Protein AF-0000000086883247 (afdb_homodimer)

Solvent-accessible surface area (backbone atoms only — not comparable to full-atom values): 35804 Å² total; per-residue (Å²): 85,58,32,58,41,42,42,28,57,51,50,53,49,49,52,30,47,50,34,40,22,40,78,84,48,71,88,31,38,41,38,33,37,32,51,69,98,20,34,29,39,36,40,31,52,82,55,39,37,40,40,33,69,68,38,70,59,42,61,84,56,86,51,23,37,50,42,50,47,42,45,55,50,8,72,49,53,92,56,66,76,76,42,83,48,69,32,43,37,35,42,53,95,54,34,35,33,41,42,50,95,60,32,41,36,39,33,46,38,56,66,45,83,68,88,74,82,82,77,86,78,59,49,75,34,31,57,41,53,40,61,49,49,39,52,26,48,42,58,29,49,69,63,57,48,89,89,37,60,34,36,39,31,42,56,96,53,24,33,34,31,32,25,76,59,98,56,36,36,28,38,20,46,56,51,51,33,80,51,82,49,38,34,28,32,49,34,63,56,51,52,14,49,36,60,31,49,65,76,57,74,93,44,60,31,38,35,26,44,44,96,83,22,38,32,43,36,40,94,58,38,40,33,44,27,54,57,44,80,45,89,72,70,84,68,79,80,62,86,69,79,58,81,44,76,46,77,44,69,44,62,63,55,47,52,46,32,55,17,48,49,56,34,34,89,68,46,67,34,36,40,38,40,16,56,87,65,10,31,38,37,39,78,55,98,64,27,37,40,39,28,62,40,102,48,68,36,73,37,35,38,32,30,65,40,48,32,64,43,51,44,58,49,51,70,75,43,61,58,65,32,39,39,36,34,33,75,58,32,35,34,45,36,42,92,55,37,37,39,37,34,50,36,75,44,63,44,90,105,86,60,31,61,42,42,44,28,57,53,50,52,50,50,53,30,48,50,34,41,21,40,80,86,48,71,89,32,38,39,37,34,37,32,52,68,96,19,35,30,38,37,39,31,50,83,55,39,36,40,40,32,69,67,38,71,62,40,64,84,56,86,47,24,36,53,42,51,48,42,45,55,50,9,71,51,52,91,54,69,75,77,42,85,48,70,32,42,37,36,41,53,95,53,32,36,33,42,42,50,96,58,32,41,38,39,32,46,37,55,66,50,82,69,87,73,82,80,76,87,77,60,49,76,34,31,59,42,53,40,61,49,49,39,53,27,49,42,60,28,50,69,63,58,47,90,90,38,60,35,38,40,31,41,55,95,52,25,32,35,30,32,26,76,61,98,53,37,35,28,36,19,46,56,51,51,32,78,51,83,50,38,34,29,33,48,34,65,57,51,52,14,49,35,60,30,48,66,76,57,71,94,43,59,30,38,35,27,44,44,96,84,21,38,30,42,37,39,94,57,38,41,34,42,27,53,57,43,80,46,88,74,68,84,69,77,80,61,84,69,77,57,80,44,77,48,78,45,68,45,62,62,56,47,52,47,33,55,18,47,50,55,36,36,90,68,48,67,34,36,40,37,41,16,56,86,66,10,32,41,38,37,77,56,97,62,27,35,40,38,30,62,40,101,48,68,36,74,38,35,40,32,28,66,39,46,33,66,43,52,44,58,50,52,71,76,42,61,57,66,30,40,38,38,35,32,75,58,31,35,33,44,37,42,95,56,36,38,39,36,33,50,36,76,43,65,45,90,102

pLDDT: mean 89.79, std 8.92, range [53.41, 97.69]

Secondary structure (DSSP, 8-state):
-EEEEEHHHHHHHHHHHHHHH-SS-GGG-EEEEEESSSEEEEEE-SSEEEEEEEESSB---SSEEEEEHHHHHHHHTT--SS--PEEEEEE-SSEEEEEETTEEEEEE--------------EEEEEEEHHHHHHHHHHHHTT--TT-EEEEEEETTEEEEEEE-SSEEEEEEEEEBSS--EEEEEHHHHHHHHHHHTT--S-EEEEEEETTEEEEEETTEEEEE--EE-SS----------SEEEEEE-HHHHHHHHHHHHH-SS-EEEEEE-SS-EEEEEEETTEEEEEEES---SSEEEEEEEHHHHHHHHHTS-SEEEEEE-SSEEEEEETTEEEEEEEEEEE--/-EEEEEHHHHHHHHHHHHHHH-SS-GGG-EEEEEESSSEEEEEE-SSEEEEEEEESSB----SEEEEEHHHHHHHHTT--SS--PEEEEEE-SSEEEEEETTEEEEEE--------------EEEEEEEHHHHHHHHHHHHTT--TT-EEEEEEETTEEEEEEE-SSEEEEEEEEEBSS--EEEEEHHHHHHHHHHHTT--S-EEEEEEETTEEEEEETTEEEEE--EE-SS----------SEEEEEE-HHHHHHHHHHHHH-SS-EEEEEE-SS-EEEEEEETTEEEEEEES---SSEEEEEEEHHHHHHHHHTS-SEEEEEE-SSEEEEEETTEEEEEEEEEEE--

Foldseek 3Di:
DKFKDFLLLLVLVLQLLPLQLDDPDQVQQKWKWADDCAIWIWGHNVFKIKIFRRGNGDDHDDFIFIDGSVVSCVVSPPPDNDDRDMWMWDDDPFWIWIDDDPDIDIDGGDGDPDPDDPPQDFAFWDKDFPQQVLLQLCLALVQDDFVFKKKWWDDPQWIKIWDDDPFKIKIFTGDGTDDTFMKIAGSSNSSSCSSSCVPPPDWMWTWGDDPQWIWIDTVRMIMTGHIGGDPDPPPPVDPDDFPDKDKDFCVQVLVVLVVCVVVDPFQKWKWKEEQPWTWIWDDDPNDIDIGTDPHHDQWIFIGIDGSVSVNSNVVSADRMWMWTHDQFWIWTDGPRIIMIGGTPGIDHD/DKFKDFLLLLVLVLQLLDLQLDDPDQVQQKWKWADDCAIWIWGHNVFKIKIFRRGNGDDHDAAIFIDGSVVSCVVSPPPDNDDRDMWMWDDDPFWIWIDDDPDIDIDGGDRDPPPPDPPPDFAFWDKDFPQQVLLQLCLALVQDDFPFKKKWWDDPQWIKIWDDDPFKIKIFTGGGTDDTFMKIAGSSNSSSCSSSCVPPPDWMWTWGDDPQWIWIDTVRMIMTGHIGGDPDPPPPVDPDDFPDKDKFFCVQVLVVLVVCVVVDPFQKWKWKEEQPWTWIKDDDPNDIDIGTDPHHDQWIFIGIDGSVSVNSNVVSADRMWMWTHDQFWIWTDGPRIIMIGGTPGIGHD

Radius of gyration: 31.04 Å; Cα contacts (8 Å, |Δi|>4): 1653; chains: 2; bounding box: 79×80×54 Å

Organism: NCBI:txid2108365

Structure (mmCIF, N/CA/C/O backbone):
data_AF-0000000086883247-model_v1
#
loop_
_entity.id
_entity.type
_entity.pdbx_description
1 polymer 'DNA polymerase III subunit beta'
#
loop_
_atom_site.group_PDB
_atom_site.id
_atom_site.type_symbol
_atom_site.label_atom_id
_atom_site.label_alt_id
_atom_site.label_comp_id
_atom_site.label_asym_id
_atom_site.label_entity_id
_atom_site.label_seq_id
_atom_site.pdbx_PDB_ins_code
_atom_site.Cartn_x
_atom_site.Cartn_y
_atom_site.Cartn_z
_atom_site.occupancy
_atom_site.B_iso_or_equiv
_atom_site.auth_seq_id
_atom_site.auth_comp_id
_atom_site.auth_asym_id
_atom_site.auth_atom_id
_atom_site.pdbx_PDB_model_num
ATOM 1 N N . MET A 1 1 ? -39.094 0.86 9.125 1 77.88 1 MET A N 1
ATOM 2 C CA . MET A 1 1 ? -38.906 2.211 8.602 1 77.88 1 MET A CA 1
ATOM 3 C C . MET A 1 1 ? -37.906 2.225 7.453 1 77.88 1 MET A C 1
ATOM 5 O O . MET A 1 1 ? -36.969 1.422 7.438 1 77.88 1 MET A O 1
ATOM 9 N N . GLU A 1 2 ? -38.312 3.09 6.406 1 81.31 2 GLU A N 1
ATOM 10 C CA . GLU A 1 2 ? -37.5 3.068 5.199 1 81.31 2 GLU A CA 1
ATOM 11 C C . GLU A 1 2 ? -37.031 4.473 4.805 1 81.31 2 GLU A C 1
ATOM 13 O O . GLU A 1 2 ? -37.656 5.461 5.207 1 81.31 2 GLU A O 1
ATOM 18 N N . GLY A 1 3 ? -35.969 4.625 4.309 1 85.69 3 GLY A N 1
ATOM 19 C CA . GLY A 1 3 ? -35.438 5.855 3.73 1 85.69 3 GLY A CA 1
ATOM 20 C C . GLY A 1 3 ? -34.5 5.613 2.564 1 85.69 3 GLY A C 1
ATOM 21 O O . GLY A 1 3 ? -34.25 4.465 2.205 1 85.69 3 GLY A O 1
ATOM 22 N N . TRP A 1 4 ? -34.25 6.797 1.908 1 86.19 4 TRP A N 1
ATOM 23 C CA . TRP A 1 4 ? -33.406 6.699 0.705 1 86.19 4 TRP A CA 1
ATOM 24 C C . TRP A 1 4 ? -32.281 7.695 0.749 1 86.19 4 TRP A C 1
ATOM 26 O O . TRP A 1 4 ? -32.406 8.789 1.303 1 86.19 4 TRP A O 1
ATOM 36 N N . ILE A 1 5 ? -31.234 7.223 0.247 1 89.12 5 ILE A N 1
ATOM 37 C CA . ILE A 1 5 ? -30.062 8.094 0.101 1 89.12 5 ILE A CA 1
ATOM 38 C C . ILE A 1 5 ? -29.391 7.824 -1.237 1 89.12 5 ILE A C 1
ATOM 40 O O . ILE A 1 5 ? -29.453 6.711 -1.764 1 89.12 5 ILE A O 1
ATOM 44 N N . THR A 1 6 ? -28.781 8.852 -1.723 1 90.5 6 THR A N 1
ATOM 45 C CA . THR A 1 6 ? -28.047 8.633 -2.965 1 90.5 6 THR A CA 1
ATOM 46 C C . THR A 1 6 ? -26.75 7.863 -2.699 1 90.5 6 THR A C 1
ATOM 48 O O . THR A 1 6 ? -26.125 8.031 -1.649 1 90.5 6 THR A O 1
ATOM 51 N N . LEU A 1 7 ? -26.375 7.09 -3.672 1 92 7 LEU A N 1
ATOM 52 C CA . LEU A 1 7 ? -25.141 6.324 -3.594 1 92 7 LEU A CA 1
ATOM 53 C C . LEU A 1 7 ? -23.938 7.246 -3.418 1 92 7 LEU A C 1
ATOM 55 O O . LEU A 1 7 ? -23.047 6.965 -2.615 1 92 7 LEU A O 1
ATOM 59 N N . SER A 1 8 ? -23.953 8.344 -4.078 1 92.5 8 SER A N 1
ATOM 60 C CA . SER A 1 8 ? -22.844 9.297 -4.012 1 92.5 8 SER A CA 1
ATOM 61 C C . SER A 1 8 ? -2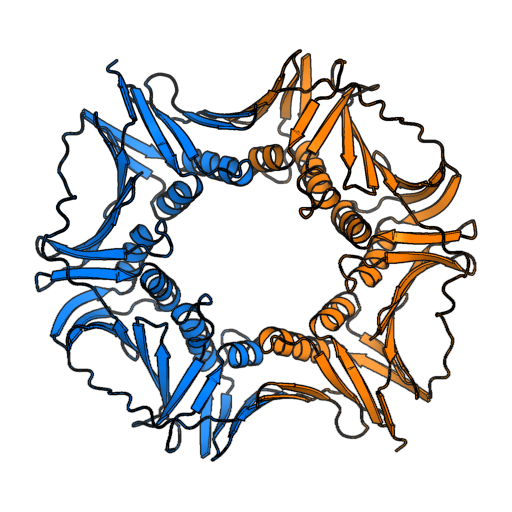2.703 9.883 -2.609 1 92.5 8 SER A C 1
ATOM 63 O O . SER A 1 8 ? -21.594 10.023 -2.1 1 92.5 8 SER A O 1
ATOM 65 N N . ARG A 1 9 ? -23.812 10.188 -2.018 1 90.69 9 ARG A N 1
ATOM 66 C CA . ARG A 1 9 ? -23.781 10.758 -0.676 1 90.69 9 ARG A CA 1
ATOM 67 C C . ARG A 1 9 ? -23.281 9.742 0.344 1 90.69 9 ARG A C 1
ATOM 69 O O . ARG A 1 9 ? -22.453 10.07 1.201 1 90.69 9 ARG A O 1
ATOM 76 N N . LEU A 1 10 ? -23.766 8.555 0.196 1 92.75 10 LEU A N 1
ATOM 77 C CA . LEU A 1 10 ? -23.328 7.516 1.112 1 92.75 10 LEU A CA 1
ATOM 78 C C . LEU A 1 10 ? -21.828 7.246 0.945 1 92.75 10 LEU A C 1
ATOM 80 O O . LEU A 1 10 ? -21.109 7.07 1.933 1 92.75 10 LEU A O 1
ATOM 84 N N . LYS A 1 11 ? -21.391 7.211 -0.209 1 93.5 11 LYS A N 1
ATOM 85 C CA . LYS A 1 11 ? -19.969 6.98 -0.502 1 93.5 11 LYS A CA 1
ATOM 86 C C . LYS A 1 11 ? -19.109 8.094 0.075 1 93.5 11 LYS A C 1
ATOM 88 O O . LYS A 1 11 ? -18.094 7.82 0.717 1 93.5 11 LYS A O 1
ATOM 93 N N . LYS A 1 12 ? -19.516 9.297 -0.137 1 92.62 12 LYS A N 1
ATOM 94 C CA . LYS A 1 12 ? -18.766 10.461 0.358 1 92.62 12 LYS A CA 1
ATOM 95 C C . LYS A 1 12 ? -18.672 10.438 1.881 1 92.62 12 LYS A C 1
ATOM 97 O O . LYS A 1 12 ? -17.594 10.648 2.441 1 92.62 12 LYS A O 1
ATOM 102 N N . MET A 1 13 ? -19.734 10.141 2.479 1 93.62 13 MET A N 1
ATOM 103 C CA . MET A 1 13 ? -19.766 10.156 3.938 1 93.62 13 MET A CA 1
ATOM 104 C C . MET A 1 13 ? -18.969 8.984 4.512 1 93.62 13 MET A C 1
ATOM 106 O O . MET A 1 13 ? -18.281 9.133 5.512 1 93.62 13 MET A O 1
ATOM 110 N N . THR A 1 14 ? -19.125 7.859 3.871 1 95.06 14 THR A N 1
ATOM 111 C CA . THR A 1 14 ? -18.375 6.699 4.332 1 95.06 14 THR A CA 1
ATOM 112 C C . THR A 1 14 ? -16.875 6.953 4.23 1 95.06 14 THR A C 1
ATOM 114 O O . THR A 1 14 ? -16.125 6.617 5.145 1 95.06 14 THR A O 1
ATOM 117 N N . LYS A 1 15 ? -16.5 7.523 3.145 1 95.44 15 LYS A N 1
ATOM 118 C CA . LYS A 1 15 ? -15.086 7.855 2.961 1 95.44 15 LYS A CA 1
ATOM 119 C C . LYS A 1 15 ? -14.617 8.852 4.016 1 95.44 15 LYS A C 1
ATOM 121 O O . LYS A 1 15 ? -13.531 8.703 4.574 1 95.44 15 LYS A O 1
ATOM 126 N N . PHE A 1 16 ? -15.414 9.883 4.25 1 96.75 16 PHE A N 1
ATOM 127 C CA . PHE A 1 16 ? -15.125 10.867 5.289 1 96.75 16 PHE A CA 1
ATOM 128 C C . PHE A 1 16 ? -14.938 10.195 6.641 1 96.75 16 PHE A C 1
ATOM 130 O O . PHE A 1 16 ? -13.938 10.414 7.32 1 96.75 16 PHE A O 1
ATOM 137 N N . LEU A 1 17 ? -15.805 9.352 6.965 1 97.56 17 LEU A N 1
ATOM 138 C CA . LEU A 1 17 ? -15.812 8.727 8.281 1 97.56 17 LEU A CA 1
ATOM 139 C C . LEU A 1 17 ? -14.688 7.707 8.406 1 97.56 17 LEU A C 1
ATOM 141 O O . LEU A 1 17 ? -14.125 7.52 9.492 1 97.56 17 LEU A O 1
ATOM 145 N N . ASP A 1 18 ? -14.367 7.086 7.312 1 96.69 18 ASP A N 1
ATOM 146 C CA . ASP A 1 18 ? -13.242 6.156 7.293 1 96.69 18 ASP A CA 1
ATOM 147 C C . ASP A 1 18 ? -11.938 6.863 7.672 1 96.69 18 ASP A C 1
ATOM 149 O O . ASP A 1 18 ? -11.156 6.348 8.477 1 96.69 18 ASP A O 1
ATOM 153 N N . TYR A 1 19 ? -11.758 7.953 7.125 1 97 19 TYR A N 1
ATOM 154 C CA . TYR A 1 19 ? -10.57 8.742 7.422 1 97 19 TYR A CA 1
ATOM 155 C C . TYR A 1 19 ? -10.648 9.336 8.82 1 97 19 TYR A C 1
ATOM 157 O O . TYR A 1 19 ? -9.656 9.352 9.555 1 97 19 TYR A O 1
ATOM 165 N N . PHE A 1 20 ? -11.812 9.82 9.234 1 97.38 20 PHE A N 1
ATOM 166 C CA . PHE A 1 20 ? -12.016 10.516 10.5 1 97.38 20 PHE A CA 1
ATOM 167 C C . PHE A 1 20 ? -11.789 9.578 11.68 1 97.38 20 PHE A C 1
ATOM 169 O O . PHE A 1 20 ? -11.117 9.945 12.641 1 97.38 20 PHE A O 1
ATOM 176 N N . CYS A 1 21 ? -12.312 8.398 11.547 1 96.56 21 CYS A N 1
ATOM 177 C CA . CYS A 1 21 ? -12.211 7.461 12.656 1 96.56 21 CYS A CA 1
ATOM 178 C C . CYS A 1 21 ? -10.836 6.797 12.68 1 96.56 21 CYS A C 1
ATOM 180 O O . CYS A 1 21 ? -10.391 6.324 13.727 1 96.56 21 CYS A O 1
ATOM 182 N N . GLY A 1 22 ? -10.188 6.781 11.594 1 92.56 22 GLY A N 1
ATOM 183 C CA . GLY A 1 22 ? -8.875 6.16 11.531 1 92.56 22 GLY A CA 1
ATOM 184 C C . GLY A 1 22 ? -8.922 4.648 11.648 1 92.56 22 GLY A C 1
ATOM 185 O O . GLY A 1 22 ? -10 4.066 11.82 1 92.56 22 GLY A O 1
ATOM 186 N N . ASN A 1 23 ? -7.758 4.023 11.609 1 88.81 23 ASN A N 1
ATOM 187 C CA . ASN A 1 23 ? -7.664 2.568 11.656 1 88.81 23 ASN A CA 1
ATOM 188 C C . ASN A 1 23 ? -6.934 2.096 12.906 1 88.81 23 ASN A C 1
ATOM 190 O O . ASN A 1 23 ? -6.82 0.892 13.148 1 88.81 23 ASN A O 1
ATOM 194 N N . ILE A 1 24 ? -6.5 2.953 13.68 1 81.31 24 ILE A N 1
ATOM 195 C CA . ILE A 1 24 ? -5.637 2.613 14.805 1 81.31 24 ILE A CA 1
ATOM 196 C C . ILE A 1 24 ? -6.461 1.965 15.906 1 81.31 24 ILE A C 1
ATOM 198 O O . ILE A 1 24 ? -6.059 0.953 16.484 1 81.31 24 ILE A O 1
ATOM 202 N N . GLU A 1 25 ? -7.648 2.59 16.219 1 85.31 25 GLU A N 1
ATOM 203 C CA . GLU A 1 25 ? -8.516 2.066 17.266 1 85.31 25 GLU A CA 1
ATOM 204 C C . GLU A 1 25 ? -9.789 1.454 16.672 1 85.31 25 GLU A C 1
ATOM 206 O O . GLU A 1 25 ? -10.766 2.162 16.422 1 85.31 25 GLU A O 1
ATOM 211 N N . PRO A 1 26 ? -9.812 0.184 16.75 1 85.12 26 PRO A N 1
ATOM 212 C CA . PRO A 1 26 ? -10.938 -0.493 16.078 1 85.12 26 PRO A CA 1
ATOM 213 C C . PRO A 1 26 ? -12.273 -0.203 16.75 1 85.12 26 PRO A C 1
ATOM 215 O O . PRO A 1 26 ? -13.32 -0.234 16.094 1 85.12 26 PRO A O 1
ATOM 218 N N . MET A 1 27 ? -12.242 0.127 17.969 1 88.31 27 MET A N 1
ATOM 219 C CA . MET A 1 27 ? -13.484 0.316 18.703 1 88.31 27 MET A CA 1
ATOM 220 C C . MET A 1 27 ? -14.219 1.562 18.234 1 88.31 27 MET A C 1
ATOM 222 O O . MET A 1 27 ? -15.43 1.689 18.422 1 88.31 27 MET A O 1
ATOM 226 N N . HIS A 1 28 ? -13.555 2.445 17.578 1 91.12 28 HIS A N 1
ATOM 227 C CA . HIS A 1 28 ? -14.164 3.697 17.141 1 91.12 28 HIS A CA 1
ATOM 228 C C . HIS A 1 28 ? -14.578 3.625 15.672 1 91.12 28 HIS A C 1
ATOM 230 O O . HIS A 1 28 ? -15.078 4.605 15.117 1 91.12 28 HIS A O 1
ATOM 236 N N . ARG A 1 29 ? -14.438 2.529 15.125 1 94 29 ARG A N 1
ATOM 237 C CA . ARG A 1 29 ? -14.695 2.428 13.695 1 94 29 ARG A CA 1
ATOM 238 C C . ARG A 1 29 ? -16.141 2.021 13.43 1 94 29 ARG A C 1
ATOM 240 O O . ARG A 1 29 ? -16.406 1.086 12.672 1 94 29 ARG A O 1
ATOM 247 N N . ASN A 1 30 ? -17.047 2.785 14.094 1 91.81 30 ASN A N 1
ATOM 248 C CA . ASN A 1 30 ? -18.484 2.611 13.922 1 91.81 30 ASN A CA 1
ATOM 249 C C . ASN A 1 30 ? -19.172 3.924 13.547 1 91.81 30 ASN A C 1
ATOM 251 O O . ASN A 1 30 ? -18.703 5 13.922 1 91.81 30 ASN A O 1
ATOM 255 N N . ILE A 1 31 ? -20.203 3.736 12.828 1 92.81 31 ILE A N 1
ATOM 256 C CA . ILE A 1 31 ? -21.109 4.836 12.508 1 92.81 31 ILE A CA 1
ATOM 257 C C . ILE A 1 31 ? -22.406 4.688 13.312 1 92.81 31 ILE A C 1
ATOM 259 O O . ILE A 1 31 ? -23 3.605 13.344 1 92.81 31 ILE A O 1
ATOM 263 N N . TYR A 1 32 ? -22.781 5.723 13.914 1 91.44 32 TYR A N 1
ATOM 264 C CA . TYR A 1 32 ? -24.031 5.746 14.672 1 91.44 32 TYR A CA 1
ATOM 265 C C . TYR A 1 32 ? -25.094 6.562 13.953 1 91.44 32 TYR A C 1
ATOM 267 O O . TYR A 1 32 ? -24.969 7.785 13.836 1 91.44 32 TYR A O 1
ATOM 275 N N . PHE A 1 33 ? -26.109 5.832 13.508 1 90.31 33 PHE A N 1
ATOM 276 C CA . PHE A 1 33 ? -27.25 6.488 12.867 1 90.31 33 PHE A CA 1
ATOM 277 C C . PHE A 1 33 ? -28.359 6.762 13.883 1 90.31 33 PHE A C 1
ATOM 279 O O . PHE A 1 33 ? -28.734 5.875 14.656 1 90.31 33 PHE A O 1
ATOM 286 N N . PHE A 1 34 ? -28.828 7.938 13.836 1 87.88 34 PHE A N 1
ATOM 287 C CA . PHE A 1 34 ? -29.953 8.281 14.68 1 87.88 34 PHE A CA 1
ATOM 288 C C . PHE A 1 34 ? -30.812 9.352 14.023 1 87.88 34 PHE A C 1
ATOM 290 O O . PHE A 1 34 ? -30.422 9.953 13.023 1 87.88 34 PHE A O 1
ATOM 297 N N . TYR A 1 35 ? -32.031 9.477 14.586 1 86.5 35 TYR A N 1
ATOM 298 C CA . TYR A 1 35 ? -32.969 10.43 13.984 1 86.5 35 TYR A CA 1
ATOM 299 C C . TYR A 1 35 ? -33.156 11.648 14.883 1 86.5 35 TYR A C 1
ATOM 301 O O . TYR A 1 35 ? -33.438 11.516 16.062 1 86.5 35 TYR A O 1
ATOM 309 N N . GLU A 1 36 ? -32.875 12.758 14.32 1 88 36 GLU A N 1
ATOM 310 C CA . GLU A 1 36 ? -33.188 14.07 14.883 1 88 36 GLU A CA 1
ATOM 311 C C . GLU A 1 36 ? -33.469 15.094 13.789 1 88 36 GLU A C 1
ATOM 313 O O . GLU A 1 36 ? -32.531 15.719 13.266 1 88 36 GLU A O 1
ATOM 318 N N . ASN A 1 37 ? -34.688 15.352 13.453 1 86.94 37 ASN A N 1
ATOM 319 C CA . ASN A 1 37 ? -35.062 16.203 12.336 1 86.94 37 ASN A CA 1
ATOM 320 C C . ASN A 1 37 ? -34.375 15.766 11.039 1 86.94 37 ASN A C 1
ATOM 322 O O . ASN A 1 37 ? -33.844 16.594 10.305 1 86.94 37 ASN A O 1
ATOM 326 N N . GLY A 1 38 ? -34.344 14.523 10.914 1 86.81 38 GLY A N 1
ATOM 327 C CA . GLY A 1 38 ? -33.688 13.852 9.812 1 86.81 38 GLY A CA 1
ATOM 328 C C . GLY A 1 38 ? -32.688 12.805 10.258 1 86.81 38 GLY A C 1
ATOM 329 O O . GLY A 1 38 ? -32.438 12.648 11.461 1 86.81 38 GLY A O 1
ATOM 330 N N . LEU A 1 39 ? -32.156 12.109 9.336 1 90.88 39 LEU A N 1
ATOM 331 C CA . LEU A 1 39 ? -31.156 11.102 9.656 1 90.88 39 LEU A CA 1
ATOM 332 C C . LEU A 1 39 ? -29.797 11.766 9.93 1 90.88 39 LEU A C 1
ATOM 334 O O . LEU A 1 39 ? -29.312 12.547 9.109 1 90.88 39 LEU A O 1
ATOM 338 N N . LYS A 1 40 ? -29.281 11.461 11.055 1 91.81 40 LYS A N 1
ATOM 339 C CA . LYS A 1 40 ? -28 12.008 11.461 1 91.81 40 LYS A CA 1
ATOM 340 C C . LYS A 1 40 ? -26.969 10.891 11.688 1 91.81 40 LYS A C 1
ATOM 342 O O . LYS A 1 40 ? -27.344 9.742 11.906 1 91.81 40 LYS A O 1
ATOM 347 N N . ILE A 1 41 ? -25.719 11.336 11.609 1 93.81 41 ILE A N 1
ATOM 348 C CA . ILE A 1 41 ? -24.625 10.414 11.844 1 93.81 41 ILE A CA 1
ATOM 349 C C . ILE A 1 41 ? -23.719 10.953 12.961 1 93.81 41 ILE A C 1
ATOM 351 O O . ILE A 1 41 ? -23.438 12.156 13.008 1 93.81 41 ILE A O 1
ATOM 355 N N . TYR A 1 42 ? -23.406 10.094 13.805 1 93.94 42 TYR A N 1
ATOM 356 C CA . TYR A 1 42 ? -22.391 10.352 14.836 1 93.94 42 TYR A CA 1
ATOM 357 C C . TYR A 1 42 ? -21.219 9.391 14.711 1 93.94 42 TYR A C 1
ATOM 359 O O . TYR A 1 42 ? -21.406 8.219 14.383 1 93.94 42 TYR A O 1
ATOM 367 N N . ALA A 1 43 ? -20 9.852 14.906 1 95.5 43 ALA A N 1
ATOM 368 C CA . ALA A 1 43 ? -18.797 9.031 14.969 1 95.5 43 ALA A CA 1
ATOM 369 C C . ALA A 1 43 ? -17.719 9.711 15.797 1 95.5 43 ALA A C 1
ATOM 371 O O . ALA A 1 43 ? -17.828 10.898 16.109 1 95.5 43 ALA A O 1
ATOM 372 N N . THR A 1 44 ? -16.734 8.961 16.172 1 95.44 44 THR A N 1
ATOM 373 C CA . THR A 1 44 ? -15.68 9.523 17 1 95.44 44 THR A CA 1
ATOM 374 C C . THR A 1 44 ? -14.359 8.805 16.75 1 95.44 44 THR A C 1
ATOM 376 O O . THR A 1 44 ? -14.344 7.645 16.344 1 95.44 44 THR A O 1
ATOM 379 N N . ASP A 1 45 ? -13.312 9.453 16.875 1 95.44 45 ASP A N 1
ATOM 380 C CA . ASP A 1 45 ? -11.992 8.828 16.844 1 95.44 45 ASP A CA 1
ATOM 381 C C . ASP A 1 45 ? -11.406 8.711 18.25 1 95.44 45 ASP A C 1
ATOM 383 O O . ASP A 1 45 ? -10.227 8.383 18.406 1 95.44 45 ASP A O 1
ATOM 387 N N . GLY A 1 46 ? -12.211 9 19.266 1 93.06 46 GLY A N 1
ATOM 388 C CA . GLY A 1 46 ? -11.766 9 20.656 1 93.06 46 GLY A CA 1
ATOM 389 C C . GLY A 1 46 ? -11.68 10.391 21.25 1 93.06 46 GLY A C 1
ATOM 390 O O . GLY A 1 46 ? -12.281 10.664 22.297 1 93.06 46 GLY A O 1
ATOM 391 N N . CYS A 1 47 ? -10.992 11.273 20.531 1 94.38 47 CYS A N 1
ATOM 392 C CA . CYS A 1 47 ? -10.859 12.656 20.953 1 94.38 47 CYS A CA 1
ATOM 393 C C . CYS A 1 47 ? -11.883 13.547 20.25 1 94.38 47 CYS A C 1
ATOM 395 O O . CYS A 1 47 ? -12.523 14.383 20.891 1 94.38 47 CYS A O 1
ATOM 397 N N . ALA A 1 48 ? -12.008 13.367 19 1 95.56 48 ALA A N 1
ATOM 398 C CA . ALA A 1 48 ? -12.953 14.164 18.234 1 95.56 48 ALA A CA 1
ATOM 399 C C . ALA A 1 48 ? -14.266 13.406 18.031 1 95.56 48 ALA A C 1
ATOM 401 O O . ALA A 1 48 ? -14.266 12.195 17.797 1 95.56 48 ALA A O 1
ATOM 402 N N . LYS A 1 49 ? -15.336 14.164 18.125 1 94.5 49 LYS A N 1
ATOM 403 C CA . LYS A 1 49 ? -16.688 13.672 17.859 1 94.5 49 LYS A CA 1
ATOM 404 C C . LYS A 1 49 ? -17.328 14.453 16.719 1 94.5 49 LYS A C 1
ATOM 406 O O . LYS A 1 49 ? -17.328 15.68 16.719 1 94.5 49 LYS A O 1
ATOM 411 N N . VAL A 1 50 ? -17.891 13.703 15.789 1 95.62 50 VAL A N 1
ATOM 412 C CA . VAL A 1 50 ? -18.484 14.375 14.641 1 95.62 50 VAL A CA 1
ATOM 413 C C . VAL A 1 50 ? -19.984 14.094 14.594 1 95.62 50 VAL A C 1
ATOM 415 O O . VAL A 1 50 ? -20.422 12.984 14.883 1 95.62 50 VAL A O 1
ATOM 418 N N . MET A 1 51 ? -20.719 15.109 14.258 1 94.12 51 MET A N 1
ATOM 419 C CA . MET A 1 51 ? -22.141 15.047 13.945 1 94.12 51 MET A CA 1
ATOM 420 C C . MET A 1 51 ? -22.406 15.555 12.531 1 94.12 51 MET A C 1
ATOM 422 O O . MET A 1 51 ? -21.953 16.641 12.164 1 94.12 51 MET A O 1
ATOM 426 N N . ILE A 1 52 ? -23.156 14.766 11.766 1 94.25 52 ILE A N 1
ATOM 427 C CA . ILE A 1 52 ? -23.406 15.102 10.367 1 94.25 52 ILE A CA 1
ATOM 428 C C . ILE A 1 52 ? -24.906 15.055 10.086 1 94.25 52 ILE A C 1
ATOM 430 O O . ILE A 1 52 ? -25.578 14.117 10.484 1 94.25 52 ILE A O 1
ATOM 434 N N . ASN A 1 53 ? -25.328 16.062 9.406 1 91.94 53 ASN A N 1
ATOM 435 C CA . ASN A 1 53 ? -26.656 15.977 8.797 1 91.94 53 ASN A CA 1
ATOM 436 C C . ASN A 1 53 ? -26.641 15.125 7.527 1 91.94 53 ASN A C 1
ATOM 438 O O . ASN A 1 53 ? -26.141 15.562 6.492 1 91.94 53 ASN A O 1
ATOM 442 N N . PHE A 1 54 ? -27.25 13.984 7.652 1 91.38 54 PHE A N 1
ATOM 443 C CA . PHE A 1 54 ? -27.047 12.992 6.605 1 91.38 54 PHE A CA 1
ATOM 444 C C . PHE A 1 54 ? -28.172 13.039 5.586 1 91.38 54 PHE A C 1
ATOM 446 O O . PHE A 1 54 ? -27.938 13.211 4.387 1 91.38 54 PHE A O 1
ATOM 453 N N . SER A 1 55 ? -29.359 12.891 6.035 1 88.56 55 SER A N 1
ATOM 454 C CA . SER A 1 55 ? -30.484 12.93 5.113 1 88.56 55 SER A CA 1
ATOM 455 C C . SER A 1 55 ? -31.734 13.477 5.797 1 88.56 55 SER A C 1
ATOM 457 O O . SER A 1 55 ? -32.031 13.148 6.949 1 88.56 55 SER A O 1
ATOM 459 N N . ARG A 1 56 ? -32.531 14.188 4.957 1 85.44 56 ARG A N 1
ATOM 460 C CA . ARG A 1 56 ? -33.812 14.688 5.449 1 85.44 56 ARG A CA 1
ATOM 461 C C . ARG A 1 56 ? -34.938 13.766 5.035 1 85.44 56 ARG A C 1
ATOM 463 O O . ARG A 1 56 ? -36.031 13.844 5.594 1 85.44 56 ARG A O 1
ATOM 470 N N . GLU A 1 57 ? -34.656 12.984 4.055 1 83.06 57 GLU A N 1
ATOM 471 C CA . GLU A 1 57 ? -35.656 12.094 3.498 1 83.06 57 GLU A CA 1
ATOM 472 C C . GLU A 1 57 ? -35.656 10.742 4.211 1 83.06 57 GLU A C 1
ATOM 474 O O . GLU A 1 57 ? -35.469 9.695 3.576 1 83.06 57 GLU A O 1
ATOM 479 N N . PHE A 1 58 ? -35.906 10.789 5.508 1 85.19 58 PHE A N 1
ATOM 480 C CA . PHE A 1 58 ? -35.938 9.586 6.328 1 85.19 58 PHE A CA 1
ATOM 481 C C . PHE A 1 58 ? -37.031 9.648 7.367 1 85.19 58 PHE A C 1
ATOM 483 O O . PHE A 1 58 ? -37.312 10.711 7.926 1 85.19 58 PHE A O 1
ATOM 490 N N . LEU A 1 59 ? -37.594 8.531 7.57 1 83.56 59 LEU A N 1
ATOM 491 C CA . LEU A 1 59 ? -38.656 8.461 8.57 1 83.56 59 LEU A CA 1
ATOM 492 C C . LEU A 1 59 ? -38.062 8.352 9.977 1 83.56 59 LEU A C 1
ATOM 494 O O . LEU A 1 59 ? -37.031 7.738 10.172 1 83.56 59 LEU A O 1
ATOM 498 N N . PRO A 1 60 ? -38.781 8.922 10.93 1 83.25 60 PRO A N 1
ATOM 499 C CA . PRO A 1 60 ? -38.281 8.914 12.312 1 83.25 60 PRO A CA 1
ATOM 500 C C . PRO A 1 60 ? -38.188 7.508 12.898 1 83.25 60 PRO A C 1
ATOM 502 O O . PRO A 1 60 ? -39 6.648 12.578 1 83.25 60 PRO A O 1
ATOM 505 N N . PHE A 1 61 ? -37.156 7.266 13.656 1 81.62 61 PHE A N 1
ATOM 506 C CA . PHE A 1 61 ? -37.031 6.047 14.445 1 81.62 61 PHE A CA 1
ATOM 507 C C . PHE A 1 61 ? -36.344 6.324 15.781 1 81.62 61 PHE A C 1
ATOM 509 O O . PHE A 1 61 ? -35.75 7.383 15.961 1 81.62 61 PHE A O 1
ATOM 516 N N . SER A 1 62 ? -36.594 5.453 16.719 1 79.5 62 SER A N 1
ATOM 517 C CA . SER A 1 62 ? -36 5.629 18.031 1 79.5 62 SER A CA 1
ATOM 518 C C . SER A 1 62 ? -34.719 4.828 18.188 1 79.5 62 SER A C 1
ATOM 520 O O . SER A 1 62 ? -34.562 3.758 17.594 1 79.5 62 SER A O 1
ATOM 522 N N . GLY A 1 63 ? -33.812 5.496 18.938 1 81.31 63 GLY A N 1
ATOM 523 C CA . GLY A 1 63 ? -32.562 4.793 19.234 1 81.31 63 GLY A CA 1
ATOM 524 C C . GLY A 1 63 ? -31.453 5.102 18.25 1 81.31 63 GLY A C 1
ATOM 525 O O . GLY A 1 63 ? -31.5 6.117 17.547 1 81.31 63 GLY A O 1
ATOM 526 N N . THR A 1 64 ? -30.406 4.383 18.406 1 85.88 64 THR A N 1
ATOM 527 C CA . THR A 1 64 ? -29.219 4.57 17.578 1 85.88 64 THR A CA 1
ATOM 528 C C . THR A 1 64 ? -28.812 3.256 16.922 1 85.88 64 THR A C 1
ATOM 530 O O . THR A 1 64 ? -28.719 2.227 17.594 1 85.88 64 THR A O 1
ATOM 533 N N . ALA A 1 65 ? -28.672 3.316 15.641 1 86.31 65 ALA A N 1
ATOM 534 C CA . ALA A 1 65 ? -28.156 2.158 14.906 1 86.31 65 ALA A CA 1
ATOM 535 C C . ALA A 1 65 ? -26.656 2.24 14.719 1 86.31 65 ALA A C 1
ATOM 537 O O . ALA A 1 65 ? -26.125 3.26 14.258 1 86.31 65 ALA A O 1
ATOM 538 N N . ILE A 1 66 ? -26.031 1.148 15.078 1 88 66 ILE A N 1
ATOM 539 C CA . ILE A 1 66 ? -24.562 1.118 15.008 1 88 66 ILE A CA 1
ATOM 540 C C . ILE A 1 66 ? -24.125 0.25 13.828 1 88 66 ILE A C 1
ATOM 542 O O . ILE A 1 66 ? -24.484 -0.926 13.75 1 88 66 ILE A O 1
ATOM 546 N N . VAL A 1 67 ? -23.344 0.845 12.898 1 88.69 67 VAL A N 1
ATOM 547 C CA . VAL A 1 67 ? -22.875 0.124 11.719 1 88.69 67 VAL A CA 1
ATOM 548 C C . VAL A 1 67 ? -21.359 0.252 11.617 1 88.69 67 VAL A C 1
ATOM 550 O O . VAL A 1 67 ? -20.828 1.362 11.539 1 88.69 67 VAL A O 1
ATOM 553 N N . PRO A 1 68 ? -20.688 -0.875 11.602 1 90.06 68 PRO A N 1
ATOM 554 C CA . PRO A 1 68 ? -19.234 -0.775 11.359 1 90.06 68 PRO A CA 1
ATOM 555 C C . PRO A 1 68 ? -18.906 -0.147 10.008 1 90.06 68 PRO A C 1
ATOM 557 O O . PRO A 1 68 ? -19.531 -0.481 9 1 90.06 68 PRO A O 1
ATOM 560 N N . ILE A 1 69 ? -17.938 0.705 10 1 94.06 69 ILE A N 1
ATOM 561 C CA . ILE A 1 69 ? -17.562 1.431 8.789 1 94.06 69 ILE A CA 1
ATOM 562 C C . ILE A 1 69 ? -17.156 0.442 7.699 1 94.06 69 ILE A C 1
ATOM 564 O O . ILE A 1 69 ? -17.453 0.656 6.523 1 94.06 69 ILE A O 1
ATOM 568 N N . ARG A 1 70 ? -16.531 -0.584 8.109 1 92 70 ARG A N 1
ATOM 569 C CA . ARG A 1 70 ? -16.031 -1.58 7.164 1 92 70 ARG A CA 1
ATOM 570 C C . ARG A 1 70 ? -17.172 -2.197 6.367 1 92 70 ARG A C 1
ATOM 572 O O . ARG A 1 70 ? -17 -2.572 5.207 1 92 70 ARG A O 1
ATOM 579 N N . TYR A 1 71 ? -18.312 -2.377 6.949 1 90.94 71 TYR A N 1
ATOM 580 C CA . TYR A 1 71 ? -19.469 -2.949 6.262 1 90.94 71 TYR A CA 1
ATOM 581 C C . TYR A 1 71 ? -19.938 -2.035 5.137 1 90.94 71 TYR A C 1
ATOM 583 O O . TYR A 1 71 ? -20.188 -2.494 4.02 1 90.94 71 TYR A O 1
ATOM 591 N N . LEU A 1 72 ? -19.953 -0.816 5.422 1 92.12 72 LEU A N 1
ATOM 592 C CA . LEU A 1 72 ? -20.359 0.137 4.395 1 92.12 72 LEU A CA 1
ATOM 593 C C . LEU A 1 72 ? -19.312 0.213 3.287 1 92.12 72 LEU A C 1
ATOM 595 O O . LEU A 1 72 ? -19.656 0.322 2.107 1 92.12 72 LEU A O 1
ATOM 599 N N . LYS A 1 73 ? -18.078 0.179 3.678 1 93.19 73 LYS A N 1
ATOM 600 C CA . LYS A 1 73 ? -17.016 0.154 2.676 1 93.19 73 LYS A CA 1
ATOM 601 C C . LYS A 1 73 ? -17.172 -1.038 1.736 1 93.19 73 LYS A C 1
ATOM 603 O O . LYS A 1 73 ? -17 -0.907 0.523 1 93.19 73 LYS A O 1
ATOM 608 N N . GLY A 1 74 ? -17.484 -2.154 2.383 1 91.38 74 GLY A N 1
ATOM 609 C CA . GLY A 1 74 ? -17.703 -3.346 1.58 1 91.38 74 GLY A CA 1
ATOM 610 C C . GLY A 1 74 ? -18.891 -3.213 0.636 1 91.38 74 GLY A C 1
ATOM 611 O O . GLY A 1 74 ? -18.781 -3.545 -0.547 1 91.38 74 GLY A O 1
ATOM 612 N N . LEU A 1 75 ? -19.938 -2.709 1.087 1 90.38 75 LEU A N 1
ATOM 613 C CA . LEU A 1 75 ? -21.156 -2.504 0.311 1 90.38 75 LEU A CA 1
ATOM 614 C C . LEU A 1 75 ? -20.891 -1.609 -0.894 1 90.38 75 LEU A C 1
ATOM 616 O O . LEU A 1 75 ? -21.391 -1.869 -1.989 1 90.38 75 LEU A O 1
ATOM 620 N N . LEU A 1 76 ? -20.031 -0.694 -0.662 1 93.12 76 LEU A N 1
ATOM 621 C CA . LEU A 1 76 ? -19.859 0.355 -1.66 1 93.12 76 LEU A CA 1
ATOM 622 C C . LEU A 1 76 ? -18.688 0.023 -2.592 1 93.12 76 LEU A C 1
ATOM 624 O O . LEU A 1 76 ? -18.469 0.721 -3.584 1 93.12 76 LEU A O 1
ATOM 628 N N . ARG A 1 77 ? -17.984 -0.943 -2.273 1 92 77 ARG A N 1
ATOM 629 C CA . ARG A 1 77 ? -16.812 -1.323 -3.072 1 92 77 ARG A CA 1
ATOM 630 C C . ARG A 1 77 ? -17.203 -1.547 -4.531 1 92 77 ARG A C 1
ATOM 632 O O . ARG A 1 77 ? -18.172 -2.258 -4.82 1 92 77 ARG A O 1
ATOM 639 N N . GLY A 1 78 ? -16.438 -0.967 -5.488 1 88.12 78 GLY A N 1
ATOM 640 C CA . GLY A 1 78 ? -16.641 -1.179 -6.914 1 88.12 78 GLY A CA 1
ATOM 641 C C . GLY A 1 78 ? -17.719 -0.292 -7.504 1 88.12 78 GLY A C 1
ATOM 642 O O . GLY A 1 78 ? -17.969 -0.327 -8.711 1 88.12 78 GLY A O 1
ATOM 643 N N . THR A 1 79 ? -18.422 0.416 -6.66 1 89.75 79 THR A N 1
ATOM 644 C CA . THR A 1 79 ? -19.453 1.315 -7.168 1 89.75 79 THR A CA 1
ATOM 645 C C . THR A 1 79 ? -18.828 2.598 -7.711 1 89.75 79 THR A C 1
ATOM 647 O O . THR A 1 79 ? -17.734 2.998 -7.281 1 89.75 79 THR A O 1
ATOM 650 N N . PRO A 1 80 ? -19.516 3.1 -8.648 1 85.88 80 PRO A N 1
ATOM 651 C CA . PRO A 1 80 ? -18.969 4.344 -9.203 1 85.88 80 PRO A CA 1
ATOM 652 C C . PRO A 1 80 ? -18.938 5.477 -8.18 1 85.88 80 PRO A C 1
ATOM 654 O O . PRO A 1 80 ? -19.734 5.488 -7.238 1 85.88 80 PRO A O 1
ATOM 657 N N . LYS A 1 81 ? -18.031 6.281 -8.422 1 77.62 81 LYS A N 1
ATOM 658 C CA . LYS A 1 81 ? -17.875 7.414 -7.516 1 77.62 81 LYS A CA 1
ATOM 659 C C . LYS A 1 81 ? -19.109 8.312 -7.531 1 77.62 81 LYS A C 1
ATOM 661 O O . LYS A 1 81 ? -19.562 8.781 -6.484 1 77.62 81 LYS A O 1
ATOM 666 N N . GLN A 1 82 ? -19.484 8.594 -8.711 1 81.69 82 GLN A N 1
ATOM 667 C CA . GLN A 1 82 ? -20.672 9.406 -8.891 1 81.69 82 GLN A CA 1
ATOM 668 C C . GLN A 1 82 ? -21.812 8.602 -9.516 1 81.69 82 GLN A C 1
ATOM 670 O O . GLN A 1 82 ? -21.609 7.941 -10.539 1 81.69 82 GLN A O 1
ATOM 675 N N . SER A 1 83 ? -22.828 8.461 -8.695 1 85.19 83 SER A N 1
ATOM 676 C CA . SER A 1 83 ? -24.031 7.766 -9.148 1 85.19 83 SER A CA 1
ATOM 677 C C . SER A 1 83 ? -25.281 8.32 -8.477 1 85.19 83 SER A C 1
ATOM 679 O O . SER A 1 83 ? -25.266 8.641 -7.285 1 85.19 83 SER A O 1
ATOM 681 N N . ASP A 1 84 ? -26.281 8.445 -9.211 1 84.69 84 ASP A N 1
ATOM 682 C CA . ASP A 1 84 ? -27.562 8.914 -8.68 1 84.69 84 ASP A CA 1
ATOM 683 C C . ASP A 1 84 ? -28.438 7.742 -8.25 1 84.69 84 ASP A C 1
ATOM 685 O O . ASP A 1 84 ? -29.609 7.93 -7.918 1 84.69 84 ASP A O 1
ATOM 689 N N . ASP A 1 85 ? -27.688 6.664 -8.258 1 86.31 85 ASP A N 1
ATOM 690 C CA . ASP A 1 85 ? -28.438 5.504 -7.773 1 86.31 85 ASP A CA 1
ATOM 691 C C . ASP A 1 85 ? -28.859 5.691 -6.32 1 86.31 85 ASP A C 1
ATOM 693 O O . ASP A 1 85 ? -28.203 6.391 -5.555 1 86.31 85 ASP A O 1
ATOM 697 N N . ILE A 1 86 ? -30.031 5.117 -6.086 1 87.44 86 ILE A N 1
ATOM 698 C CA . ILE A 1 86 ? -30.594 5.27 -4.75 1 87.44 86 ILE A CA 1
ATOM 699 C C . ILE A 1 86 ? -30.391 3.982 -3.955 1 87.44 86 ILE A C 1
ATOM 701 O O . ILE A 1 86 ? -30.562 2.883 -4.488 1 87.44 86 ILE A O 1
ATOM 705 N N . ILE A 1 87 ? -29.938 4.164 -2.773 1 88.56 87 ILE A N 1
ATOM 706 C CA . ILE A 1 87 ? -29.812 3.059 -1.829 1 88.56 87 ILE A CA 1
ATOM 707 C C . ILE A 1 87 ? -30.984 3.092 -0.843 1 88.56 87 ILE A C 1
ATOM 709 O O . ILE A 1 87 ? -31.25 4.125 -0.223 1 88.56 87 ILE A O 1
ATOM 713 N N . LYS A 1 88 ? -31.609 1.978 -0.8 1 88.31 88 LYS A N 1
ATOM 714 C CA . LYS A 1 88 ? -32.688 1.846 0.166 1 88.31 88 LYS A CA 1
ATOM 715 C C . LYS A 1 88 ? -32.156 1.387 1.523 1 88.31 88 LYS A C 1
ATOM 717 O O . LYS A 1 88 ? -31.406 0.427 1.605 1 88.31 88 LYS A O 1
ATOM 722 N N . ILE A 1 89 ? -32.5 2.117 2.508 1 88.19 89 ILE A N 1
ATOM 723 C CA . ILE A 1 89 ? -32.156 1.774 3.883 1 88.19 89 ILE A CA 1
ATOM 724 C C . ILE A 1 89 ? -33.438 1.473 4.676 1 88.19 89 ILE A C 1
ATOM 726 O O . ILE A 1 89 ? -34.344 2.289 4.711 1 88.19 89 ILE A O 1
ATOM 730 N N . ILE A 1 90 ? -33.438 0.269 5.172 1 87.88 90 ILE A N 1
ATOM 731 C CA . ILE A 1 90 ? -34.562 -0.137 5.996 1 87.88 90 ILE A CA 1
ATOM 732 C C . ILE A 1 90 ? -34.094 -0.348 7.438 1 87.88 90 ILE A C 1
ATOM 734 O O . ILE A 1 90 ? -33.125 -1.066 7.684 1 87.88 90 ILE A O 1
ATOM 738 N N . ILE A 1 91 ? -34.688 0.331 8.32 1 84.81 91 ILE A N 1
ATOM 739 C CA . ILE A 1 91 ? -34.375 0.165 9.734 1 84.81 91 ILE A CA 1
ATOM 740 C C . ILE A 1 91 ? -35.594 -0.388 10.469 1 84.81 91 ILE A C 1
ATOM 742 O O . ILE A 1 91 ? -36.688 0.201 10.422 1 84.81 91 ILE A O 1
ATOM 746 N N . ASN A 1 92 ? -35.406 -1.513 10.953 1 80.25 92 ASN A N 1
ATOM 747 C CA . ASN A 1 92 ? -36.438 -2.08 11.82 1 80.25 92 ASN A CA 1
ATOM 748 C C . ASN A 1 92 ? -35.938 -2.172 13.266 1 80.25 92 ASN A C 1
ATOM 750 O O . ASN A 1 92 ? -34.938 -1.577 13.633 1 80.25 92 ASN A O 1
ATOM 754 N N . LYS A 1 93 ? -36.75 -2.766 14.141 1 75.44 93 LYS A N 1
ATOM 755 C CA . LYS A 1 93 ? -36.469 -2.816 15.562 1 75.44 93 LYS A CA 1
ATOM 756 C C . LYS A 1 93 ? -35.125 -3.527 15.82 1 75.44 93 LYS A C 1
ATOM 758 O O . LYS A 1 93 ? -34.375 -3.141 16.703 1 75.44 93 LYS A O 1
ATOM 763 N N . GLU A 1 94 ? -34.844 -4.387 14.898 1 78.31 94 GLU A N 1
ATOM 764 C CA . GLU A 1 94 ? -33.688 -5.23 15.266 1 78.31 94 GLU A CA 1
ATOM 765 C C . GLU A 1 94 ? -32.594 -5.137 14.227 1 78.31 94 GLU A C 1
ATOM 767 O O . GLU A 1 94 ? -31.438 -5.516 14.5 1 78.31 94 GLU A O 1
ATOM 772 N N . LYS A 1 95 ? -32.969 -4.566 13.086 1 84.69 95 LYS A N 1
ATOM 773 C CA . LYS A 1 95 ? -31.984 -4.691 12.023 1 84.69 95 LYS A CA 1
ATOM 774 C C . LYS A 1 95 ? -32 -3.461 11.117 1 84.69 95 LYS A C 1
ATOM 776 O O . LYS A 1 95 ? -33 -2.781 10.992 1 84.69 95 LYS A O 1
ATOM 781 N N . MET A 1 96 ? -30.859 -3.174 10.672 1 86.31 96 MET A N 1
ATOM 782 C CA . MET A 1 96 ? -30.688 -2.221 9.578 1 86.31 96 MET A CA 1
ATOM 783 C C . MET A 1 96 ? -30.312 -2.936 8.281 1 86.31 96 MET A C 1
ATOM 785 O O . MET A 1 96 ? -29.391 -3.75 8.266 1 86.31 96 MET A O 1
ATOM 789 N N . GLU A 1 97 ? -31.078 -2.635 7.27 1 89.81 97 GLU A N 1
ATOM 790 C CA . GLU A 1 97 ? -30.875 -3.326 6 1 89.81 97 GLU A CA 1
ATOM 791 C C . GLU A 1 97 ? -30.531 -2.342 4.883 1 89.81 97 GLU A C 1
ATOM 793 O O . GLU A 1 97 ? -31.156 -1.287 4.77 1 89.81 97 GLU A O 1
ATOM 798 N N . PHE A 1 98 ? -29.5 -2.641 4.18 1 89.38 98 PHE A N 1
ATOM 799 C CA . PHE A 1 98 ? -29.125 -1.915 2.969 1 89.38 98 PHE A CA 1
ATOM 800 C C . PHE A 1 98 ? -29.375 -2.773 1.733 1 89.38 98 PHE A C 1
ATOM 802 O O . PHE A 1 98 ? -28.969 -3.941 1.697 1 89.38 98 PHE A O 1
ATOM 809 N N . GLU A 1 99 ? -30 -2.209 0.774 1 88.69 99 GLU A N 1
ATOM 810 C CA . GLU A 1 99 ? -30.203 -2.889 -0.501 1 88.69 99 GLU A CA 1
ATOM 811 C C . GLU A 1 99 ? -29.562 -2.115 -1.648 1 88.69 99 GLU A C 1
ATOM 813 O O . GLU A 1 99 ? -29.859 -0.935 -1.852 1 88.69 99 GLU A O 1
ATOM 818 N N . LEU A 1 100 ? -28.656 -2.756 -2.305 1 85.56 100 LEU A N 1
ATOM 819 C CA . LEU A 1 100 ? -27.953 -2.182 -3.451 1 85.56 100 LEU A CA 1
ATOM 820 C C . LEU A 1 100 ? -27.703 -3.242 -4.52 1 85.56 100 LEU A C 1
ATOM 822 O O . LEU A 1 100 ? -27.047 -4.254 -4.25 1 85.56 100 LEU A O 1
ATOM 826 N N . GLU A 1 101 ? -28.172 -2.949 -5.742 1 80.69 101 GLU A N 1
ATOM 827 C CA . GLU A 1 101 ? -27.984 -3.91 -6.824 1 80.69 101 GLU A CA 1
ATOM 828 C C . GLU A 1 101 ? -28.531 -5.289 -6.441 1 80.69 101 GLU A C 1
ATOM 830 O O . GLU A 1 101 ? -29.719 -5.438 -6.152 1 80.69 101 GLU A O 1
ATOM 835 N N . ASN A 1 102 ? -27.703 -6.273 -6.422 1 83 102 ASN A N 1
ATOM 836 C CA . ASN A 1 102 ? -28.094 -7.645 -6.117 1 83 102 ASN A CA 1
ATOM 837 C C . ASN A 1 102 ? -27.656 -8.055 -4.715 1 83 102 ASN A C 1
ATOM 839 O O . ASN A 1 102 ? -27.609 -9.242 -4.398 1 83 102 ASN A O 1
ATOM 843 N N . MET A 1 103 ? -27.438 -6.941 -3.943 1 86.5 103 MET A N 1
ATOM 844 C CA . MET A 1 103 ? -26.875 -7.223 -2.625 1 86.5 103 MET A CA 1
ATOM 845 C C . MET A 1 103 ? -27.812 -6.754 -1.521 1 86.5 103 MET A C 1
ATOM 847 O O . MET A 1 103 ? -28.438 -5.691 -1.637 1 86.5 103 MET A O 1
ATOM 851 N N . THR A 1 104 ? -27.906 -7.574 -0.5 1 88.12 104 THR A N 1
ATOM 852 C CA . THR A 1 104 ? -28.609 -7.191 0.727 1 88.12 104 THR A CA 1
ATOM 853 C C . THR A 1 104 ? -27.688 -7.352 1.936 1 88.12 104 THR A C 1
ATOM 855 O O . THR A 1 104 ? -27.047 -8.398 2.105 1 88.12 104 THR A O 1
ATOM 858 N N . MET A 1 105 ? -27.594 -6.316 2.65 1 88.06 105 MET A N 1
ATOM 859 C CA . MET A 1 105 ? -26.812 -6.355 3.887 1 88.06 105 MET A CA 1
ATOM 860 C C . MET A 1 105 ? -27.703 -6.059 5.094 1 88.06 105 MET A C 1
ATOM 862 O O . MET A 1 105 ? -28.359 -5.02 5.145 1 88.06 105 MET A O 1
ATOM 866 N N . ASN A 1 106 ? -27.703 -6.996 5.953 1 87.69 106 ASN A N 1
ATOM 867 C CA . ASN A 1 106 ? -28.438 -6.852 7.203 1 87.69 106 ASN A CA 1
ATOM 868 C C . ASN A 1 106 ? -27.5 -6.723 8.398 1 87.69 106 ASN A C 1
ATOM 870 O O . ASN A 1 106 ? -26.578 -7.527 8.562 1 87.69 106 ASN A O 1
ATOM 874 N N . ILE A 1 107 ? -27.734 -5.691 9.102 1 84.5 107 ILE A N 1
ATOM 875 C CA . ILE A 1 107 ? -26.922 -5.457 10.289 1 84.5 107 ILE A CA 1
ATOM 876 C C . ILE A 1 107 ? -27.828 -5.391 11.523 1 84.5 107 ILE A C 1
ATOM 878 O O . ILE A 1 107 ? -28.812 -4.645 11.547 1 84.5 107 ILE A O 1
ATOM 882 N N . ASP A 1 108 ? -27.438 -6.184 12.508 1 82 108 ASP A N 1
ATOM 883 C CA . ASP A 1 108 ? -28.156 -6.098 13.766 1 82 108 ASP A CA 1
ATOM 884 C C . ASP A 1 108 ? -27.859 -4.781 14.484 1 82 108 ASP A C 1
ATOM 886 O O . ASP A 1 108 ? -26.703 -4.363 14.57 1 82 108 ASP A O 1
ATOM 890 N N . ILE A 1 109 ? -28.891 -4.141 14.828 1 74.38 109 ILE A N 1
ATOM 891 C CA . ILE A 1 109 ? -28.734 -2.824 15.445 1 74.38 109 ILE A CA 1
ATOM 892 C C . ILE A 1 109 ? -28.625 -2.969 16.953 1 74.38 109 ILE A C 1
ATOM 894 O O . ILE A 1 109 ? -29.422 -3.676 17.578 1 74.38 109 ILE A O 1
ATOM 898 N N . ASN A 1 110 ? -27.438 -2.576 17.422 1 72.31 110 ASN A N 1
ATOM 899 C CA . ASN A 1 110 ? -27.406 -2.299 18.844 1 72.31 110 ASN A CA 1
ATOM 900 C C . ASN A 1 110 ? -27.969 -0.92 19.172 1 72.31 110 ASN A C 1
ATOM 902 O O . ASN A 1 110 ? -27.406 0.098 18.781 1 72.31 110 ASN A O 1
ATOM 906 N N . ARG A 1 111 ? -29.172 -0.899 19.719 1 66.25 111 ARG A N 1
ATOM 907 C CA . ARG A 1 111 ? -29.812 0.38 20.016 1 66.25 111 ARG A CA 1
ATOM 908 C C . ARG A 1 111 ? -29.344 0.93 21.359 1 66.25 111 ARG A C 1
ATOM 910 O O . ARG A 1 111 ? -29.438 0.251 22.375 1 66.25 111 ARG A O 1
ATOM 917 N N . LYS A 1 112 ? -28.344 1.697 21.281 1 66.75 112 LYS A N 1
ATOM 918 C CA . LYS A 1 112 ? -27.953 2.4 22.5 1 66.75 112 LYS A CA 1
ATOM 919 C C . LYS A 1 112 ? -28.531 3.812 22.531 1 66.75 112 LYS A C 1
ATOM 921 O O . LYS A 1 112 ? -28.594 4.484 21.5 1 66.75 112 LYS A O 1
ATOM 926 N N . GLU A 1 113 ? -29.328 4.078 23.547 1 61.88 113 GLU A N 1
ATOM 927 C CA . GLU A 1 113 ? -29.781 5.457 23.719 1 61.88 113 GLU A CA 1
ATOM 928 C C . GLU A 1 113 ? -28.609 6.395 23.969 1 61.88 113 GLU A C 1
ATOM 930 O O . GLU A 1 113 ? -27.891 6.242 24.953 1 61.88 113 GLU A O 1
ATOM 935 N N . GLN A 1 114 ? -27.906 6.746 22.938 1 61 114 GLN A N 1
ATOM 936 C CA . GLN A 1 114 ? -26.844 7.723 23.172 1 61 114 GLN A CA 1
ATOM 937 C C . GLN A 1 114 ? -27.391 9.148 23.125 1 61 114 GLN A C 1
ATOM 939 O O . GLN A 1 114 ? -28.156 9.484 22.219 1 61 114 GLN A O 1
ATOM 944 N N . ASN A 1 115 ? -27.328 9.758 24.328 1 59.84 115 ASN A N 1
ATOM 945 C CA . ASN A 1 115 ? -27.656 11.18 24.344 1 59.84 115 ASN A CA 1
ATOM 946 C C . ASN A 1 115 ? -26.594 12.008 23.625 1 59.84 115 ASN A C 1
ATOM 948 O O . ASN A 1 115 ? -25.547 12.32 24.188 1 59.84 115 ASN A O 1
ATOM 952 N N . ILE A 1 116 ? -26.781 12.078 22.328 1 64.25 116 ILE A N 1
ATOM 953 C CA . ILE A 1 116 ? -25.875 12.898 21.531 1 64.25 116 ILE A CA 1
ATOM 954 C C . ILE A 1 116 ? -26.344 14.359 21.578 1 64.25 116 ILE A C 1
ATOM 956 O O . ILE A 1 116 ? -27.453 14.672 21.156 1 64.25 116 ILE A O 1
ATOM 960 N N . GLU A 1 117 ? -25.719 15.125 22.484 1 61.22 117 GLU A N 1
ATOM 961 C CA . GLU A 1 117 ? -26.062 16.547 22.594 1 61.22 117 GLU A CA 1
ATOM 962 C C . GLU A 1 117 ? -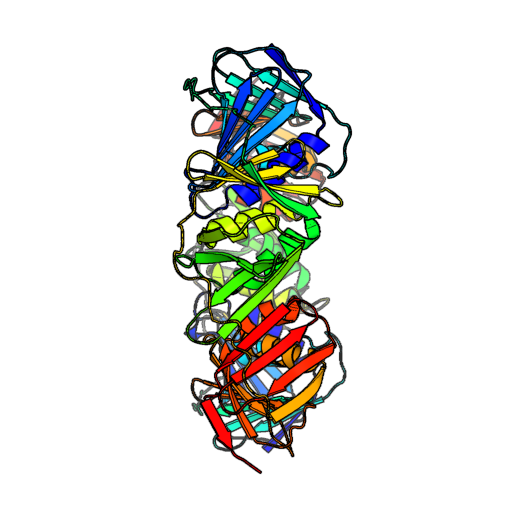25.688 17.297 21.328 1 61.22 117 GLU A C 1
ATOM 964 O O . GLU A 1 117 ? -24.547 17.219 20.859 1 61.22 117 GLU A O 1
ATOM 969 N N . LEU A 1 118 ? -26.781 17.859 20.656 1 63.34 118 LEU A N 1
ATOM 970 C CA . LEU A 1 118 ? -26.578 18.578 19.391 1 63.34 118 LEU A CA 1
ATOM 971 C C . LEU A 1 118 ? -26.562 20.094 19.625 1 63.34 118 LEU A C 1
ATOM 973 O O . LEU A 1 118 ? -27.5 20.797 19.219 1 63.34 118 LEU A O 1
ATOM 977 N N . ASN A 1 119 ? -26.109 20.641 20.734 1 63 119 ASN A N 1
ATOM 978 C CA . ASN A 1 119 ? -26.047 22.094 20.828 1 63 119 ASN A CA 1
ATOM 979 C C . ASN A 1 119 ? -24.938 22.672 19.969 1 63 119 ASN A C 1
ATOM 981 O O . ASN A 1 119 ? -23.75 22.469 20.266 1 63 119 ASN A O 1
ATOM 985 N N . LYS A 1 120 ? -25.375 23.422 18.812 1 74.06 120 LYS A N 1
ATOM 986 C CA . LYS A 1 120 ? -24.453 23.891 17.797 1 74.06 120 LYS A CA 1
ATOM 987 C C . LYS A 1 120 ? -23.953 25.312 18.109 1 74.06 120 LYS A C 1
ATOM 989 O O . LYS A 1 120 ? -23.156 25.875 17.344 1 74.06 120 LYS A O 1
ATOM 994 N N . LYS A 1 121 ? -24.469 25.859 19.25 1 86.56 121 LYS A N 1
ATOM 995 C CA . LYS A 1 121 ? -24.016 27.203 19.562 1 86.56 121 LYS A CA 1
ATOM 996 C C . LYS A 1 121 ? -22.656 27.172 20.281 1 86.56 121 LYS A C 1
ATOM 998 O O . LYS A 1 121 ? -22.469 26.406 21.234 1 86.56 121 LYS A O 1
ATOM 1003 N N . PHE A 1 122 ? -21.766 27.953 19.719 1 91.69 122 PHE A N 1
ATOM 1004 C CA . PHE A 1 122 ? -20.422 28.016 20.281 1 91.69 122 PHE A CA 1
ATOM 1005 C C . PHE A 1 122 ? -19.797 29.375 20.047 1 91.69 122 PHE A C 1
ATOM 1007 O O . PHE A 1 122 ? -20.281 30.156 19.234 1 91.69 122 PHE A O 1
ATOM 1014 N N . LYS A 1 123 ? -18.828 29.703 20.859 1 93.38 123 LYS A N 1
ATOM 1015 C CA . LYS A 1 123 ? -18.062 30.938 20.672 1 93.38 123 LYS A CA 1
ATOM 1016 C C . LYS A 1 123 ? -17.078 30.812 19.531 1 93.38 123 LYS A C 1
ATOM 1018 O O . LYS A 1 123 ? -16.156 30 19.578 1 93.38 123 LYS A O 1
ATOM 1023 N N . VAL A 1 124 ? -17.219 31.656 18.547 1 93.88 124 VAL A N 1
ATOM 1024 C CA . VAL A 1 124 ? -16.375 31.594 17.359 1 93.88 124 VAL A CA 1
ATOM 1025 C C . VAL A 1 124 ? -15.047 32.312 17.641 1 93.88 124 VAL A C 1
ATOM 1027 O O . VAL A 1 124 ? -15.039 33.469 18.094 1 93.88 124 VAL A O 1
ATOM 1030 N N . LEU A 1 125 ? -14 31.672 17.391 1 93.81 125 LEU A N 1
ATOM 1031 C CA . LEU A 1 125 ? -12.664 32.219 17.562 1 93.81 125 LEU A CA 1
ATOM 1032 C C . LEU A 1 125 ? -12.102 32.719 16.219 1 93.81 125 LEU A C 1
ATOM 1034 O O . LEU A 1 125 ? -11.344 33.688 16.172 1 93.81 125 LEU A O 1
ATOM 1038 N N . SER A 1 126 ? -12.359 31.953 15.195 1 94.12 126 SER A N 1
ATOM 1039 C CA . SER A 1 126 ? -11.812 32.219 13.875 1 94.12 126 SER A CA 1
ATOM 1040 C C . SER A 1 126 ? -12.719 31.688 12.773 1 94.12 126 SER A C 1
ATOM 1042 O O . SER A 1 126 ? -13.422 30.703 12.977 1 94.12 126 SER A O 1
ATOM 1044 N N . GLU A 1 127 ? -12.695 32.375 11.688 1 95.06 127 GLU A N 1
ATOM 1045 C CA . GLU A 1 127 ? -13.422 31.953 10.484 1 95.06 127 GLU A CA 1
ATOM 1046 C C . GLU A 1 127 ? -12.578 32.156 9.234 1 95.06 127 GLU A C 1
ATOM 1048 O O . GLU A 1 127 ? -11.859 33.125 9.109 1 95.06 127 GLU A O 1
ATOM 1053 N N . GLY A 1 128 ? -12.594 31.234 8.375 1 95.56 128 GLY A N 1
ATOM 1054 C CA . GLY A 1 128 ? -11.812 31.344 7.156 1 95.56 128 GLY A CA 1
ATOM 1055 C C . GLY A 1 128 ? -11.969 30.156 6.234 1 95.56 128 GLY A C 1
ATOM 1056 O O . GLY A 1 128 ? -12.805 29.281 6.48 1 95.56 128 GLY A O 1
ATOM 1057 N N . PRO A 1 129 ? -11.266 30.125 5.203 1 96.19 129 PRO A N 1
ATOM 1058 C CA . PRO A 1 129 ? -11.383 29.031 4.238 1 96.19 129 PRO A CA 1
ATOM 1059 C C . PRO A 1 129 ? -10.875 27.703 4.789 1 96.19 129 PRO A C 1
ATOM 1061 O O . PRO A 1 129 ? -9.75 27.625 5.305 1 96.19 129 PRO A O 1
ATOM 1064 N N . LEU A 1 130 ? -11.617 26.656 4.598 1 96.81 130 LEU A N 1
ATOM 1065 C CA . LEU A 1 130 ? -11.266 25.312 5.066 1 96.81 130 LEU A CA 1
ATOM 1066 C C . LEU A 1 130 ? -9.961 24.844 4.434 1 96.81 130 LEU A C 1
ATOM 1068 O O . LEU A 1 130 ? -9.117 24.25 5.109 1 96.81 130 LEU A O 1
ATOM 1072 N N . LYS A 1 131 ? -9.805 25.125 3.211 1 95.44 131 LYS A N 1
ATOM 1073 C CA . LYS A 1 131 ? -8.633 24.688 2.463 1 95.44 131 LYS A CA 1
ATOM 1074 C C . LYS A 1 131 ? -7.344 25.188 3.102 1 95.44 131 LYS A C 1
ATOM 1076 O O . LYS A 1 131 ? -6.367 24.453 3.225 1 95.44 131 LYS A O 1
ATOM 1081 N N . GLU A 1 132 ? -7.348 26.422 3.535 1 95.12 132 GLU A N 1
ATOM 1082 C CA . GLU A 1 132 ? -6.172 27.016 4.156 1 95.12 132 GLU A CA 1
ATOM 1083 C C . GLU A 1 132 ? -5.895 26.391 5.523 1 95.12 132 GLU A C 1
ATOM 1085 O O . GLU A 1 132 ? -4.738 26.141 5.875 1 95.12 132 GLU A O 1
ATOM 1090 N N . PHE A 1 133 ? -6.965 26.203 6.195 1 96.5 133 PHE A N 1
ATOM 1091 C CA . PHE A 1 133 ? -6.844 25.562 7.5 1 96.5 133 PHE A CA 1
ATOM 1092 C C . PHE A 1 133 ? -6.207 24.188 7.379 1 96.5 133 PHE A C 1
ATOM 1094 O O . PHE A 1 133 ? -5.25 23.875 8.094 1 96.5 133 PHE A O 1
ATOM 1101 N N . ILE A 1 134 ? -6.672 23.422 6.48 1 96.5 134 ILE A N 1
ATOM 1102 C CA . ILE A 1 134 ? -6.23 22.047 6.297 1 96.5 134 ILE A CA 1
ATOM 1103 C C . ILE A 1 134 ? -4.773 22.031 5.828 1 96.5 134 ILE A C 1
ATOM 1105 O O . ILE A 1 134 ? -3.973 21.234 6.309 1 96.5 134 ILE A O 1
ATOM 1109 N N . LYS A 1 135 ? -4.426 22.875 4.934 1 95.88 135 LYS A N 1
ATOM 1110 C CA . LYS A 1 135 ? -3.057 22.953 4.438 1 95.88 135 LYS A CA 1
ATOM 1111 C C . LYS A 1 135 ? -2.078 23.281 5.559 1 95.88 135 LYS A C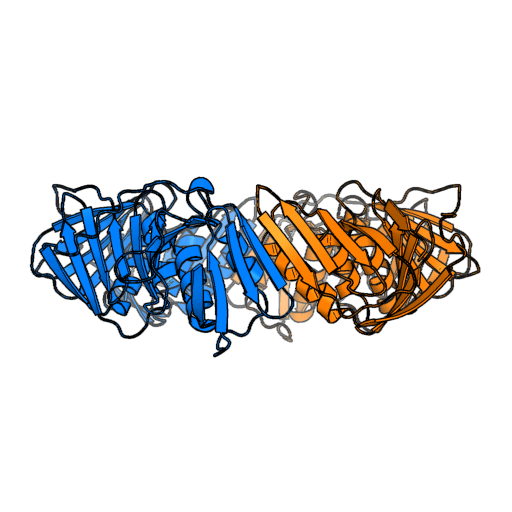 1
ATOM 1113 O O . LYS A 1 135 ? -1.013 22.672 5.66 1 95.88 135 LYS A O 1
ATOM 1118 N N . ALA A 1 136 ? -2.449 24.234 6.367 1 96.69 136 ALA A N 1
ATOM 1119 C CA . ALA A 1 136 ? -1.592 24.656 7.469 1 96.69 136 ALA A CA 1
ATOM 1120 C C . ALA A 1 136 ? -1.429 23.547 8.5 1 96.69 136 ALA A C 1
ATOM 1122 O O . ALA A 1 136 ? -0.318 23.266 8.961 1 96.69 136 ALA A O 1
ATOM 1123 N N . LEU A 1 137 ? -2.51 22.953 8.812 1 97.38 137 LEU A N 1
ATOM 1124 C CA . LEU A 1 137 ? -2.475 21.844 9.773 1 97.38 137 LEU A CA 1
ATOM 1125 C C . LEU A 1 137 ? -1.72 20.656 9.203 1 97.38 137 LEU A C 1
ATOM 1127 O O . LEU A 1 137 ? -0.981 19.984 9.922 1 97.38 137 LEU A O 1
ATOM 1131 N N . ASP A 1 138 ? -1.908 20.359 7.961 1 97.5 138 ASP A N 1
ATOM 1132 C CA . ASP A 1 138 ? -1.232 19.25 7.285 1 97.5 138 ASP A CA 1
ATOM 1133 C C . ASP A 1 138 ? 0.284 19.422 7.336 1 97.5 138 ASP A C 1
ATOM 1135 O O . ASP A 1 138 ? 1.012 18.469 7.633 1 97.5 138 ASP A O 1
ATOM 1139 N N . PHE A 1 139 ? 0.724 20.578 7.172 1 97.69 139 PHE A N 1
ATOM 1140 C CA . PHE A 1 139 ? 2.154 20.875 7.117 1 97.69 139 PHE A CA 1
ATOM 1141 C C . PHE A 1 139 ? 2.82 20.547 8.453 1 97.69 139 PHE A C 1
ATOM 1143 O O . PHE A 1 139 ? 3.861 19.891 8.492 1 97.69 139 PHE A O 1
ATOM 1150 N N . VAL A 1 140 ? 2.215 20.922 9.508 1 96.69 140 VAL A N 1
ATOM 1151 C CA . VAL A 1 140 ? 2.891 20.812 10.797 1 96.69 140 VAL A CA 1
ATOM 1152 C C . VAL A 1 140 ? 2.691 19.406 11.367 1 96.69 140 VAL A C 1
ATOM 1154 O O . VAL A 1 140 ? 3.508 18.938 12.164 1 96.69 140 VAL A O 1
ATOM 1157 N N . SER A 1 141 ? 1.632 18.781 10.922 1 97 141 SER A N 1
ATOM 1158 C CA . SER A 1 141 ? 1.329 17.5 11.539 1 97 141 SER A CA 1
ATOM 1159 C C . SER A 1 141 ? 1.977 16.344 10.766 1 97 141 SER A C 1
ATOM 1161 O O . SER A 1 141 ? 2.051 15.227 11.258 1 97 141 SER A O 1
ATOM 1163 N N . ILE A 1 142 ? 2.439 16.562 9.641 1 93.62 142 ILE A N 1
ATOM 1164 C CA . ILE A 1 142 ? 2.871 15.516 8.711 1 93.62 142 ILE A CA 1
ATOM 1165 C C . ILE A 1 142 ? 4.062 14.766 9.305 1 93.62 142 ILE A C 1
ATOM 1167 O O . ILE A 1 142 ? 4.258 13.578 9.016 1 93.62 142 ILE A O 1
ATOM 1171 N N . SER A 1 143 ? 4.883 15.438 10.094 1 91.25 143 SER A N 1
ATOM 1172 C CA . SER A 1 143 ? 6.117 14.828 10.578 1 91.25 143 SER A CA 1
ATOM 1173 C C . SER A 1 143 ? 5.988 14.406 12.039 1 91.25 143 SER A C 1
ATOM 1175 O O . SER A 1 143 ? 6.941 13.898 12.625 1 91.25 143 SER A O 1
ATOM 1177 N N . ALA A 1 144 ? 4.875 14.625 12.578 1 94.56 144 ALA A N 1
ATOM 1178 C CA . ALA A 1 144 ? 4.668 14.25 13.977 1 94.56 144 ALA A CA 1
ATOM 1179 C C . ALA A 1 144 ? 4.438 12.75 14.117 1 94.56 144 ALA A C 1
ATOM 1181 O O . ALA A 1 144 ? 4.383 12.031 13.117 1 94.56 144 ALA A O 1
ATOM 1182 N N . ASN A 1 145 ? 4.477 12.312 15.422 1 92 145 ASN A N 1
ATOM 1183 C CA . ASN A 1 145 ? 4.316 10.891 15.703 1 92 145 ASN A CA 1
ATOM 1184 C C . ASN A 1 145 ? 3.162 10.641 16.672 1 92 145 ASN A C 1
ATOM 1186 O O . ASN A 1 145 ? 2.666 11.57 17.312 1 92 145 ASN A O 1
ATOM 1190 N N . GLU A 1 146 ? 2.818 9.328 16.656 1 90.88 146 GLU A N 1
ATOM 1191 C CA . GLU A 1 146 ? 1.81 8.945 17.641 1 90.88 146 GLU A CA 1
ATOM 1192 C C . GLU A 1 146 ? 2.242 9.328 19.047 1 90.88 146 GLU A C 1
ATOM 1194 O O . GLU A 1 146 ? 3.395 9.109 19.438 1 90.88 146 GLU A O 1
ATOM 1199 N N . GLY A 1 147 ? 1.38 9.977 19.797 1 92.25 147 GLY A N 1
ATOM 1200 C CA . GLY A 1 147 ? 1.677 10.445 21.141 1 92.25 147 GLY A CA 1
ATOM 1201 C C . GLY A 1 147 ? 2.025 11.922 21.188 1 92.25 147 GLY A C 1
ATOM 1202 O O . GLY A 1 147 ? 2.006 12.523 22.266 1 92.25 147 GLY A O 1
ATOM 1203 N N . ASP A 1 148 ? 2.361 12.492 20.016 1 95.12 148 ASP A N 1
ATOM 1204 C CA . ASP A 1 148 ? 2.68 13.914 19.953 1 95.12 148 ASP A CA 1
ATOM 1205 C C . ASP A 1 148 ? 1.408 14.766 19.953 1 95.12 148 ASP A C 1
ATOM 1207 O O . ASP A 1 148 ? 0.312 14.25 19.734 1 95.12 148 ASP A O 1
ATOM 1211 N N . ASN A 1 149 ? 1.632 16.062 20.219 1 95.62 149 ASN A N 1
ATOM 1212 C CA . ASN A 1 149 ? 0.565 17.062 20.125 1 95.62 149 ASN A CA 1
ATOM 1213 C C . ASN A 1 149 ? 0.901 18.156 19.125 1 95.62 149 ASN A C 1
ATOM 1215 O O . ASN A 1 149 ? 2.072 18.469 18.906 1 95.62 149 ASN A O 1
ATOM 1219 N N . ILE A 1 150 ? -0.103 18.641 18.547 1 96.62 150 ILE A N 1
ATOM 1220 C CA . ILE A 1 150 ? 0.021 19.766 17.609 1 96.62 150 ILE A CA 1
ATOM 1221 C C . ILE A 1 150 ? -0.523 21.031 18.266 1 96.62 150 ILE A C 1
ATOM 1223 O O . ILE A 1 150 ? -1.623 21.031 18.828 1 96.62 150 ILE A O 1
ATOM 1227 N N . SER A 1 151 ? 0.222 22.109 18.156 1 94.88 151 SER A N 1
ATOM 1228 C CA . SER A 1 151 ? -0.188 23.375 18.766 1 94.88 151 SER A CA 1
ATOM 1229 C C . SER A 1 151 ? -0.971 24.234 17.781 1 94.88 151 SER A C 1
ATOM 1231 O O . SER A 1 151 ? -0.61 24.328 16.609 1 94.88 151 SER A O 1
ATOM 1233 N N . ILE A 1 152 ? -2.016 24.781 18.266 1 94.12 152 ILE A N 1
ATOM 1234 C CA . ILE A 1 152 ? -2.844 25.75 17.562 1 94.12 152 ILE A CA 1
ATOM 1235 C C . ILE A 1 152 ? -2.994 27 18.422 1 94.12 152 ILE A C 1
ATOM 1237 O O . ILE A 1 152 ? -3.463 26.938 19.562 1 94.12 152 ILE A O 1
ATOM 1241 N N . PHE A 1 153 ? -2.604 28.125 17.828 1 92.69 153 PHE A N 1
ATOM 1242 C CA . PHE A 1 153 ? -2.631 29.312 18.672 1 92.69 153 PHE A CA 1
ATOM 1243 C C . PHE A 1 153 ? -2.783 30.562 17.828 1 92.69 153 PHE A C 1
ATOM 1245 O O . PHE A 1 153 ? -2.611 30.531 16.609 1 92.69 153 PHE A O 1
ATOM 1252 N N . SER A 1 154 ? -3.215 31.562 18.469 1 91.44 154 SER A N 1
ATOM 1253 C CA . SER A 1 154 ? -3.32 32.875 17.828 1 91.44 154 SER A CA 1
ATOM 1254 C C . SER A 1 154 ? -2.178 33.781 18.266 1 91.44 154 SER A C 1
ATOM 1256 O O . SER A 1 154 ? -1.729 33.719 19.406 1 91.44 154 SER A O 1
ATOM 1258 N N . ARG A 1 155 ? -1.741 34.531 17.281 1 88.38 155 ARG A N 1
ATOM 1259 C CA . ARG A 1 155 ? -0.747 35.562 17.531 1 88.38 155 ARG A CA 1
ATOM 1260 C C . ARG A 1 155 ? -0.916 36.719 16.547 1 88.38 155 ARG A C 1
ATOM 1262 O O . ARG A 1 155 ? -0.981 36.5 15.336 1 88.38 155 ARG A O 1
ATOM 1269 N N . ASN A 1 156 ? -0.94 37.906 17.078 1 87.62 156 ASN A N 1
ATOM 1270 C CA . ASN A 1 156 ? -1.112 39.094 16.25 1 87.62 156 ASN A CA 1
ATOM 1271 C C . ASN A 1 156 ? -2.287 38.938 15.281 1 87.62 156 ASN A C 1
ATOM 1273 O O . ASN A 1 156 ? -2.15 39.188 14.086 1 87.62 156 ASN A O 1
ATOM 1277 N N . ASN A 1 157 ? -3.365 38.375 15.758 1 90.56 157 ASN A N 1
ATOM 1278 C CA . ASN A 1 157 ? -4.633 38.25 15.055 1 90.56 157 ASN A CA 1
ATOM 1279 C C . ASN A 1 157 ? -4.516 37.281 13.883 1 90.56 157 ASN A C 1
ATOM 1281 O O . ASN A 1 157 ? -5.191 37.438 12.867 1 90.56 157 ASN A O 1
ATOM 1285 N N . LYS A 1 158 ? -3.582 36.406 14.117 1 92.56 158 LYS A N 1
ATOM 1286 C CA . LYS A 1 158 ? -3.422 35.375 13.078 1 92.56 158 LYS A CA 1
ATOM 1287 C C . LYS A 1 158 ? -3.41 33.969 13.68 1 92.56 158 LYS A C 1
ATOM 1289 O O . LYS A 1 158 ? -2.928 33.781 14.797 1 92.56 158 LYS A O 1
ATOM 1294 N N . LEU A 1 159 ? -3.896 33.062 12.953 1 94.56 159 LEU A N 1
ATOM 1295 C CA . LEU A 1 159 ? -3.939 31.656 13.367 1 94.56 159 LEU A CA 1
ATOM 1296 C C . LEU A 1 159 ? -2.65 30.938 12.984 1 94.56 159 LEU A C 1
ATOM 1298 O O . LEU A 1 159 ? -2.223 30.984 11.828 1 94.56 159 LEU A O 1
ATOM 1302 N N . TYR A 1 160 ? -2.076 30.281 14 1 94.25 160 TYR A N 1
ATOM 1303 C CA . TYR A 1 160 ? -0.829 29.547 13.773 1 94.25 160 TYR A CA 1
ATOM 1304 C C . TYR A 1 160 ? -0.958 28.094 14.188 1 94.25 160 TYR A C 1
ATOM 1306 O O . TYR A 1 160 ? -1.757 27.766 15.062 1 94.25 160 TYR A O 1
ATOM 1314 N N . PHE A 1 161 ? -0.177 27.297 13.555 1 95.5 161 PHE A N 1
ATOM 1315 C CA . PHE A 1 161 ? 0.035 25.891 13.898 1 95.5 161 PHE A CA 1
ATOM 1316 C C . PHE A 1 161 ? 1.52 25.594 14.07 1 95.5 161 PHE A C 1
ATOM 1318 O O . PHE A 1 161 ? 2.355 26.156 13.352 1 95.5 161 PHE A O 1
ATOM 1325 N N . SER A 1 162 ? 1.826 24.703 15 1 94.62 162 SER A N 1
ATOM 1326 C CA . SER A 1 162 ? 3.244 24.406 15.164 1 94.62 162 SER A CA 1
ATOM 1327 C C . SER A 1 162 ? 3.451 23 15.719 1 94.62 162 SER A C 1
ATOM 1329 O O . SER A 1 162 ? 2.566 22.453 16.375 1 94.62 162 SER A O 1
ATOM 1331 N N . TYR A 1 163 ? 4.492 22.438 15.391 1 95.12 163 TYR A N 1
ATOM 1332 C CA . TYR A 1 163 ? 5.008 21.188 15.93 1 95.12 163 TYR A CA 1
ATOM 1333 C C . TYR A 1 163 ? 6.52 21.25 16.109 1 95.12 163 TYR A C 1
ATOM 1335 O O . TYR A 1 163 ? 7.23 21.797 15.266 1 95.12 163 TYR A O 1
ATOM 1343 N N . SER A 1 164 ? 6.98 20.734 17.234 1 91.75 164 SER A N 1
ATOM 1344 C CA . SER A 1 164 ? 8.414 20.734 17.5 1 91.75 164 SER A CA 1
ATOM 1345 C C . SER A 1 164 ? 8.891 19.359 17.969 1 91.75 164 SER A C 1
ATOM 1347 O O . SER A 1 164 ? 8.195 18.688 18.734 1 91.75 164 SER A O 1
ATOM 1349 N N . CYS A 1 165 ? 9.953 18.969 17.469 1 88.56 165 CYS A N 1
ATOM 1350 C CA . CYS A 1 165 ? 10.656 17.781 17.953 1 88.56 165 CYS A CA 1
ATOM 1351 C C . CYS A 1 165 ? 12.141 18.078 18.141 1 88.56 165 CYS A C 1
ATOM 1353 O O . CYS A 1 165 ? 12.562 19.234 18.094 1 88.56 165 CYS A O 1
ATOM 1355 N N . ASN A 1 166 ? 12.938 17.047 18.391 1 80.88 166 ASN A N 1
ATOM 1356 C CA . ASN A 1 166 ? 14.352 17.219 18.703 1 80.88 166 ASN A CA 1
ATOM 1357 C C . ASN A 1 166 ? 15.133 17.688 17.469 1 80.88 166 ASN A C 1
ATOM 1359 O O . ASN A 1 166 ? 16.188 18.297 17.609 1 80.88 166 ASN A O 1
ATOM 1363 N N . TYR A 1 167 ? 14.562 17.531 16.312 1 80.88 167 TYR A N 1
ATOM 1364 C CA . TYR A 1 167 ? 15.336 17.766 15.094 1 80.88 167 TYR A CA 1
ATOM 1365 C C . TYR A 1 167 ? 14.883 19.062 14.406 1 80.88 167 TYR A C 1
ATOM 1367 O O . TYR A 1 167 ? 15.688 19.75 13.789 1 80.88 167 TYR A O 1
ATOM 1375 N N . TYR A 1 168 ? 13.625 19.312 14.586 1 88.75 168 TYR A N 1
ATOM 1376 C CA . TYR A 1 168 ? 13.133 20.469 13.852 1 88.75 168 TYR A CA 1
ATOM 1377 C C . TYR A 1 168 ? 11.844 21 14.461 1 88.75 168 TYR A C 1
ATOM 1379 O O . TYR A 1 168 ? 11.266 20.375 15.359 1 88.75 168 TYR A O 1
ATOM 1387 N N . GLN A 1 169 ? 11.523 22.172 14.016 1 92.69 169 GLN A N 1
ATOM 1388 C CA . GLN A 1 169 ? 10.258 22.844 14.328 1 92.69 169 GLN A CA 1
ATOM 1389 C C . GLN A 1 169 ? 9.531 23.281 13.062 1 92.69 169 GLN A C 1
ATOM 1391 O O . GLN A 1 169 ? 10.141 23.859 12.164 1 92.69 169 GLN A O 1
ATOM 1396 N N . LEU A 1 170 ? 8.305 22.969 13.031 1 95.38 170 LEU A N 1
ATOM 1397 C CA . LEU A 1 170 ? 7.457 23.391 11.922 1 95.38 170 LEU A CA 1
ATOM 1398 C C . LEU A 1 170 ? 6.434 24.422 12.375 1 95.38 170 LEU A C 1
ATOM 1400 O O . LEU A 1 170 ? 5.852 24.297 13.453 1 95.38 170 LEU A O 1
ATOM 1404 N N . ILE A 1 171 ? 6.254 25.438 11.531 1 94.5 171 ILE A N 1
ATOM 1405 C CA . ILE A 1 171 ? 5.281 26.5 11.82 1 94.5 171 ILE A CA 1
ATOM 1406 C C . ILE A 1 171 ? 4.531 26.859 10.547 1 94.5 171 ILE A C 1
ATOM 1408 O O . ILE A 1 171 ? 5.133 26.984 9.477 1 94.5 171 ILE A O 1
ATOM 1412 N N . SER A 1 172 ? 3.275 26.984 10.656 1 95.81 172 SER A N 1
ATOM 1413 C CA . SER A 1 172 ? 2.449 27.484 9.562 1 95.81 172 SER A CA 1
ATOM 1414 C C . SER A 1 172 ? 1.402 28.469 10.07 1 95.81 172 SER A C 1
ATOM 1416 O O . SER A 1 172 ? 1.077 28.484 11.258 1 95.81 172 SER A O 1
ATOM 1418 N N . SER A 1 173 ? 1.013 29.312 9.188 1 93.06 173 SER A N 1
ATOM 1419 C CA . SER A 1 173 ? -0.035 30.266 9.539 1 93.06 173 SER A CA 1
ATOM 1420 C C . SER A 1 173 ? -1.176 30.219 8.523 1 93.06 173 SER A C 1
ATOM 1422 O O . SER A 1 173 ? -1.007 29.719 7.41 1 93.06 173 SER A O 1
ATOM 1424 N N . SER A 1 174 ? -2.271 30.688 8.992 1 90 174 SER A N 1
ATOM 1425 C CA . SER A 1 174 ? -3.473 30.672 8.164 1 90 174 SER A CA 1
ATOM 1426 C C . SER A 1 174 ? -4.18 32.031 8.188 1 90 174 SER A C 1
ATOM 1428 O O . SER A 1 174 ? -3.572 33.062 7.883 1 90 174 SER A O 1
ATOM 1430 N N . PHE A 1 175 ? -5.477 32.031 8.492 1 89.31 175 PHE A N 1
ATOM 1431 C CA . PHE A 1 175 ? -6.281 33.25 8.367 1 89.31 175 PHE A CA 1
ATOM 1432 C C . PHE A 1 175 ? -6.422 33.938 9.719 1 89.31 175 PHE A C 1
ATOM 1434 O O . PHE A 1 175 ? -5.793 33.531 10.695 1 89.31 175 PHE A O 1
ATOM 1441 N N . LYS A 1 176 ? -7.188 34.969 9.719 1 92.12 176 LYS A N 1
ATOM 1442 C CA . LYS A 1 176 ? -7.273 35.875 10.867 1 92.12 176 LYS A CA 1
ATOM 1443 C C . LYS A 1 176 ? -8.109 35.25 11.984 1 92.12 176 LYS A C 1
ATOM 1445 O O . LYS A 1 176 ? -8.992 34.438 11.727 1 92.12 176 LYS A O 1
ATOM 1450 N N . THR A 1 177 ? -7.703 35.688 13.164 1 93 177 THR A N 1
ATOM 1451 C CA . THR A 1 177 ? -8.445 35.25 14.344 1 93 177 THR A CA 1
ATOM 1452 C C . THR A 1 177 ? -9.039 36.469 15.062 1 93 177 THR A C 1
ATOM 1454 O O . THR A 1 177 ? -8.539 37.594 14.93 1 93 177 THR A O 1
ATOM 1457 N N . LYS A 1 178 ? -10.086 36.188 15.797 1 90.19 178 LYS A N 1
ATOM 1458 C CA . LYS A 1 178 ? -10.797 37.25 16.516 1 90.19 178 LYS A CA 1
ATOM 1459 C C . LYS A 1 178 ? -10.367 37.312 17.969 1 90.19 178 LYS A C 1
ATOM 1461 O O . LYS A 1 178 ? -10.578 38.344 18.641 1 90.19 178 LYS A O 1
ATOM 1466 N N . SER A 1 179 ? -9.828 36.219 18.453 1 86.75 179 SER A N 1
ATOM 1467 C CA . SER A 1 179 ? -9.453 36.125 19.859 1 86.75 179 SER A CA 1
ATOM 1468 C C . SER A 1 179 ? -8.109 35.406 20.016 1 86.75 179 SER A C 1
ATOM 1470 O O . SER A 1 179 ? -7.645 34.719 19.109 1 86.75 179 SER A O 1
ATOM 1472 N N . ASP A 1 180 ? -7.602 35.625 21.25 1 87.38 180 ASP A N 1
ATOM 1473 C CA . ASP A 1 180 ? -6.359 34.938 21.578 1 87.38 180 ASP A CA 1
ATOM 1474 C C . ASP A 1 180 ? -6.633 33.562 22.188 1 87.38 180 ASP A C 1
ATOM 1476 O O . ASP A 1 180 ? -7.527 33.438 23.031 1 87.38 180 ASP A O 1
ATOM 1480 N N . PHE A 1 181 ? -5.918 32.625 21.766 1 88.62 181 PHE A N 1
ATOM 1481 C CA . PHE A 1 181 ? -6.059 31.281 22.312 1 88.62 181 PHE A CA 1
ATOM 1482 C C . PHE A 1 181 ? -4.816 30.438 22.016 1 88.62 181 PHE A C 1
ATOM 1484 O O . PHE A 1 181 ? -4.004 30.812 21.156 1 88.62 181 PHE A O 1
ATOM 1491 N N . SER A 1 182 ? -4.613 29.438 22.828 1 90.81 182 SER A N 1
ATOM 1492 C CA . SER A 1 182 ? -3.553 28.453 22.625 1 90.81 182 SER A CA 1
ATOM 1493 C C . SER A 1 182 ? -3.988 27.078 23.109 1 90.81 182 SER A C 1
ATOM 1495 O O . SER A 1 182 ? -4.301 26.891 24.281 1 90.81 182 SER A O 1
ATOM 1497 N N . PHE A 1 183 ? -4.07 26.141 22.109 1 91.62 183 PHE A N 1
ATOM 1498 C CA . PHE A 1 183 ? -4.465 24.781 22.422 1 91.62 183 PHE A CA 1
ATOM 1499 C C . PHE A 1 183 ? -3.539 23.766 21.75 1 91.62 183 PHE A C 1
ATOM 1501 O O . PHE A 1 183 ? -2.779 24.141 20.844 1 91.62 183 PHE A O 1
ATOM 1508 N N . GLN A 1 184 ? -3.629 22.594 22.312 1 95.25 184 GLN A N 1
ATOM 1509 C CA . GLN A 1 184 ? -2.98 21.469 21.641 1 95.25 184 GLN A CA 1
ATOM 1510 C C . GLN A 1 184 ? -3.961 20.312 21.422 1 95.25 184 GLN A C 1
ATOM 1512 O O . GLN A 1 184 ? -4.805 20.047 22.281 1 95.25 184 GLN A O 1
ATOM 1517 N N . ILE A 1 185 ? -3.848 19.734 20.297 1 96.69 185 ILE A N 1
ATOM 1518 C CA . ILE A 1 185 ? -4.645 18.547 20.016 1 96.69 185 ILE A CA 1
ATOM 1519 C C . ILE A 1 185 ? -3.727 17.391 19.656 1 96.69 185 ILE A C 1
ATOM 1521 O O . ILE A 1 185 ? -2.602 17.594 19.188 1 96.69 185 ILE A O 1
ATOM 1525 N N . PRO A 1 186 ? -4.219 16.203 19.828 1 96.31 186 PRO A N 1
ATOM 1526 C CA . PRO A 1 186 ? -3.377 15.055 19.516 1 96.31 186 PRO A CA 1
ATOM 1527 C C . PRO A 1 186 ? -3.043 14.961 18.031 1 96.31 186 PRO A C 1
ATOM 1529 O O . PRO A 1 186 ? -3.887 15.266 17.188 1 96.31 186 PRO A O 1
ATOM 1532 N N . TYR A 1 187 ? -1.882 14.508 17.781 1 96.5 187 TYR A N 1
ATOM 1533 C CA . TYR A 1 187 ? -1.416 14.266 16.422 1 96.5 187 TYR A CA 1
ATOM 1534 C C . TYR A 1 187 ? -2.408 13.406 15.648 1 96.5 187 TYR A C 1
ATOM 1536 O O . TYR A 1 187 ? -2.738 13.703 14.5 1 96.5 187 TYR A O 1
ATOM 1544 N N . THR A 1 188 ? -2.867 12.312 16.234 1 96.31 188 THR A N 1
ATOM 1545 C CA . THR A 1 188 ? -3.754 11.359 15.578 1 96.31 188 THR A CA 1
ATOM 1546 C C . THR A 1 188 ? -5.027 12.055 15.102 1 96.31 188 THR A C 1
ATOM 1548 O O . THR A 1 188 ? -5.422 11.906 13.945 1 96.31 188 THR A O 1
ATOM 1551 N N . THR A 1 189 ? -5.559 12.812 15.891 1 96.88 189 THR A N 1
ATOM 1552 C CA . THR A 1 189 ? -6.777 13.539 15.547 1 96.88 189 THR A CA 1
ATOM 1553 C C . THR A 1 189 ? -6.504 14.578 14.461 1 96.88 189 THR A C 1
ATOM 1555 O O . THR A 1 189 ? -7.309 14.75 13.547 1 96.88 189 THR A O 1
ATOM 1558 N N . SER A 1 190 ? -5.367 15.227 14.562 1 97.56 190 SER A N 1
ATOM 1559 C CA . SER A 1 190 ? -4.992 16.203 13.539 1 97.56 190 SER A CA 1
ATOM 1560 C C . SER A 1 190 ? -4.918 15.547 12.164 1 97.56 190 SER A C 1
ATOM 1562 O O . SER A 1 190 ? -5.449 16.078 11.188 1 97.56 190 SER A O 1
ATOM 1564 N N . ARG A 1 191 ? -4.305 14.406 12.133 1 97.06 191 ARG A N 1
ATOM 1565 C CA . ARG A 1 191 ? -4.168 13.703 10.867 1 97.06 191 ARG A CA 1
ATOM 1566 C C . ARG A 1 191 ? -5.52 13.211 10.359 1 97.06 191 ARG A C 1
ATOM 1568 O O . ARG A 1 191 ? -5.781 13.234 9.156 1 97.06 191 ARG A O 1
ATOM 1575 N N . HIS A 1 192 ? -6.352 12.773 11.289 1 97.44 192 HIS A N 1
ATOM 1576 C CA . HIS A 1 192 ? -7.699 12.367 10.906 1 97.44 192 HIS A CA 1
ATOM 1577 C C . HIS A 1 192 ? -8.469 13.531 10.289 1 97.44 192 HIS A C 1
ATOM 1579 O O . HIS A 1 192 ? -9.117 13.367 9.25 1 97.44 192 HIS A O 1
ATOM 1585 N N . LEU A 1 193 ? -8.352 14.664 10.852 1 97.25 193 LEU A N 1
ATOM 1586 C CA . LEU A 1 193 ? -9.039 15.852 10.359 1 97.25 193 LEU A CA 1
ATOM 1587 C C . LEU A 1 193 ? -8.531 16.234 8.969 1 97.25 193 LEU A C 1
ATOM 1589 O O . LEU A 1 193 ? -9.336 16.484 8.062 1 97.25 193 LEU A O 1
ATOM 1593 N N . VAL A 1 194 ? -7.238 16.234 8.852 1 97.25 194 VAL A N 1
ATOM 1594 C CA . VAL A 1 194 ? -6.641 16.594 7.578 1 97.25 194 VAL A CA 1
ATOM 1595 C C . VAL A 1 194 ? -7.137 15.656 6.48 1 97.25 194 VAL A C 1
ATOM 1597 O O . VAL A 1 194 ? -7.59 16.109 5.426 1 97.25 194 VAL A O 1
ATOM 1600 N N . LYS A 1 195 ? -7.07 14.43 6.758 1 96.44 195 LYS A N 1
ATOM 1601 C CA . LYS A 1 195 ? -7.445 13.438 5.754 1 96.44 195 LYS A CA 1
ATOM 1602 C C . LYS A 1 195 ? -8.945 13.492 5.465 1 96.44 195 LYS A C 1
ATOM 1604 O O . LYS A 1 195 ? -9.359 13.398 4.309 1 96.44 195 LYS A O 1
ATOM 1609 N N . ALA A 1 196 ? -9.773 13.609 6.449 1 96.94 196 ALA A N 1
ATOM 1610 C CA . ALA A 1 196 ? -11.227 13.555 6.316 1 96.94 196 ALA A CA 1
ATOM 1611 C C . ALA A 1 196 ? -11.75 14.805 5.605 1 96.94 196 ALA A C 1
ATOM 1613 O O . ALA A 1 196 ? -12.68 14.719 4.797 1 96.94 196 ALA A O 1
ATOM 1614 N N . LEU A 1 197 ? -11.117 15.883 5.859 1 96.5 197 LEU A N 1
ATOM 1615 C CA . LEU A 1 197 ? -11.68 17.156 5.414 1 96.5 197 LEU A CA 1
ATOM 1616 C C . LEU A 1 197 ? -11.047 17.609 4.102 1 96.5 197 LEU A C 1
ATOM 1618 O O . LEU A 1 197 ? -11.5 18.562 3.484 1 96.5 197 LEU A O 1
ATOM 1622 N N . SER A 1 198 ? -10.031 16.875 3.664 1 93.12 198 SER A N 1
ATOM 1623 C CA . SER A 1 198 ? -9.305 17.25 2.455 1 93.12 198 SER A CA 1
ATOM 1624 C C . SER A 1 198 ? -10.203 17.172 1.225 1 93.12 198 SER A C 1
ATOM 1626 O O . SER A 1 198 ? -9.938 17.812 0.212 1 93.12 198 SER A O 1
ATOM 1628 N N . ASN A 1 199 ? -11.305 16.5 1.37 1 84.62 199 ASN A N 1
ATOM 1629 C CA . ASN A 1 199 ? -12.164 16.297 0.206 1 84.62 199 ASN A CA 1
ATOM 1630 C C . ASN A 1 199 ? -13.234 17.375 0.112 1 84.62 199 ASN A C 1
ATOM 1632 O O . ASN A 1 199 ? -13.992 17.422 -0.859 1 84.62 199 ASN A O 1
ATOM 1636 N N . PHE A 1 200 ? -13.312 18.188 1.105 1 89.31 200 PHE A N 1
ATOM 1637 C CA . PHE A 1 200 ? -14.266 19.297 1.071 1 89.31 200 PHE A CA 1
ATOM 1638 C C . PHE A 1 200 ? -13.617 20.531 0.475 1 89.31 200 PHE A C 1
ATOM 1640 O O . PHE A 1 200 ? -12.602 21.016 0.98 1 89.31 200 PHE A O 1
ATOM 1647 N N . LYS A 1 201 ? -14.086 20.875 -0.691 1 79.94 201 LYS A N 1
ATOM 1648 C CA . LYS A 1 201 ? -13.469 22.016 -1.366 1 79.94 201 LYS A CA 1
ATOM 1649 C C . LYS A 1 201 ? -14.383 23.25 -1.313 1 79.94 201 LYS A C 1
ATOM 1651 O O . LYS A 1 201 ? -15.609 23.109 -1.304 1 79.94 201 LYS A O 1
ATOM 1656 N N . ASP A 1 202 ? -13.82 24.375 -1.17 1 87.62 202 ASP A N 1
ATOM 1657 C CA . ASP A 1 202 ? -14.422 25.688 -1.363 1 87.62 202 ASP A CA 1
ATOM 1658 C C . ASP A 1 202 ? -15.5 25.953 -0.314 1 87.62 202 ASP A C 1
ATOM 1660 O O . ASP A 1 202 ? -16.609 26.406 -0.645 1 87.62 202 ASP A O 1
ATOM 1664 N N . VAL A 1 203 ? -15.234 25.594 0.883 1 93.56 203 VAL A N 1
ATOM 1665 C CA . VAL A 1 203 ? -16.141 25.875 1.986 1 93.56 203 VAL A CA 1
ATOM 1666 C C . VAL A 1 203 ? -15.422 26.672 3.066 1 93.56 203 VAL A C 1
ATOM 1668 O O . VAL A 1 203 ? -14.203 26.562 3.217 1 93.56 203 VAL A O 1
ATOM 1671 N N . ASN A 1 204 ? -16.234 27.469 3.771 1 96 204 ASN A N 1
ATOM 1672 C CA . ASN A 1 204 ? -15.711 28.172 4.934 1 96 204 ASN A CA 1
ATOM 1673 C C . ASN A 1 204 ? -15.961 27.406 6.227 1 96 204 ASN A C 1
ATOM 1675 O O . ASN A 1 204 ? -16.953 26.688 6.34 1 96 204 ASN A O 1
ATOM 1679 N N . MET A 1 205 ? -15.062 27.625 7.086 1 96.06 205 MET A N 1
ATOM 1680 C CA . MET A 1 205 ? -15.18 26.938 8.367 1 96.06 205 MET A CA 1
ATOM 1681 C C . MET A 1 205 ? -15.148 27.922 9.523 1 96.06 205 MET A C 1
ATOM 1683 O O . MET A 1 205 ? -14.68 29.062 9.367 1 96.06 205 MET A O 1
ATOM 1687 N N . ASN A 1 206 ? -15.703 27.469 10.672 1 94.94 206 ASN A N 1
ATOM 1688 C CA . ASN A 1 206 ? -15.609 28.172 11.945 1 94.94 206 ASN A CA 1
ATOM 1689 C C . ASN A 1 206 ? -14.867 27.344 12.992 1 94.94 206 ASN A C 1
ATOM 1691 O O . ASN A 1 206 ? -15.094 26.141 13.117 1 94.94 206 ASN A O 1
ATOM 1695 N N . LEU A 1 207 ? -13.969 28 13.602 1 95.25 207 LEU A N 1
ATOM 1696 C CA . LEU A 1 207 ? -13.281 27.453 14.766 1 95.25 207 LEU A CA 1
ATOM 1697 C C . LEU A 1 207 ? -13.734 28.172 16.047 1 95.25 207 LEU A C 1
ATOM 1699 O O . LEU A 1 207 ? -13.781 29.391 16.094 1 95.25 207 LEU A O 1
ATOM 1703 N N . GLY A 1 208 ? -14.133 27.328 17 1 94.12 208 GLY A N 1
ATOM 1704 C CA . GLY A 1 208 ? -14.617 27.953 18.234 1 94.12 208 GLY A CA 1
ATOM 1705 C C . GLY A 1 208 ? -14.438 27.078 19.453 1 94.12 208 GLY A C 1
ATOM 1706 O O . GLY A 1 208 ? -13.703 26.078 19.406 1 94.12 208 GLY A O 1
ATOM 1707 N N . ILE A 1 209 ? -14.93 27.516 20.547 1 92.38 209 ILE A N 1
ATOM 1708 C CA . ILE A 1 209 ? -14.859 26.781 21.812 1 92.38 209 ILE A CA 1
ATOM 1709 C C . ILE A 1 209 ? -16.25 26.672 22.422 1 92.38 209 ILE A C 1
ATOM 1711 O O . ILE A 1 209 ? -17.047 27.609 22.359 1 92.38 209 ILE A O 1
ATOM 1715 N N . LYS A 1 210 ? -16.438 25.5 22.922 1 90.12 210 LYS A N 1
ATOM 1716 C CA . LYS A 1 210 ? -17.672 25.234 23.672 1 90.12 210 LYS A CA 1
ATOM 1717 C C . LYS A 1 210 ? -17.422 24.188 24.766 1 90.12 210 LYS A C 1
ATOM 1719 O O . LYS A 1 210 ? -16.938 23.094 24.484 1 90.12 210 LYS A O 1
ATOM 1724 N N . ASN A 1 211 ? -17.844 24.5 26.016 1 84.06 211 ASN A N 1
ATOM 1725 C CA . ASN A 1 211 ? -17.75 23.578 27.141 1 84.06 211 ASN A CA 1
ATOM 1726 C C . ASN A 1 211 ? -16.375 22.906 27.203 1 84.06 211 ASN A C 1
ATOM 1728 O O . ASN A 1 211 ? -16.297 21.672 27.312 1 84.06 211 ASN A O 1
ATOM 1732 N N . ASN A 1 212 ? -15.281 23.609 27 1 82.62 212 ASN A N 1
ATOM 1733 C CA . ASN A 1 212 ? -13.898 23.156 27.094 1 82.62 212 ASN A CA 1
ATOM 1734 C C . ASN A 1 212 ? -13.539 22.219 25.938 1 82.62 212 ASN A C 1
ATOM 1736 O O . ASN A 1 212 ? -12.742 21.297 26.109 1 82.62 212 ASN A O 1
ATOM 1740 N N . ASN A 1 213 ? -14.367 22.344 24.906 1 90.25 213 ASN A N 1
ATOM 1741 C CA . ASN A 1 213 ? -14.008 21.641 23.672 1 90.25 213 ASN A CA 1
ATOM 1742 C C . ASN A 1 213 ? -13.734 22.609 22.531 1 90.25 213 ASN A C 1
ATOM 1744 O O . ASN A 1 213 ? -14.305 23.703 22.5 1 90.25 213 ASN A O 1
ATOM 1748 N N . LEU A 1 214 ? -12.875 22.156 21.734 1 93.81 214 LEU A N 1
ATOM 1749 C CA . LEU A 1 214 ? -12.656 22.859 20.484 1 93.81 214 LEU A CA 1
ATOM 1750 C C . LEU A 1 214 ? -13.703 22.469 19.438 1 93.81 214 LEU A C 1
ATOM 1752 O O . LEU A 1 214 ? -13.945 21.281 19.234 1 93.81 214 LEU A O 1
ATOM 1756 N N . ILE A 1 215 ? -14.336 23.484 18.891 1 94.88 215 ILE A N 1
ATOM 1757 C CA . ILE A 1 215 ? -15.398 23.219 17.922 1 94.88 215 ILE A CA 1
ATOM 1758 C C . ILE A 1 215 ? -14.914 23.547 16.516 1 94.88 215 ILE A C 1
ATOM 1760 O O . ILE A 1 215 ? -14.32 24.609 16.297 1 94.88 215 ILE A O 1
ATOM 1764 N N . PHE A 1 216 ? -15.039 22.656 15.672 1 95.06 216 PHE A N 1
ATOM 1765 C CA . PHE A 1 216 ? -14.859 22.844 14.242 1 95.06 216 PHE A CA 1
ATOM 1766 C C . PHE A 1 216 ? -16.172 22.656 13.492 1 95.06 216 PHE A C 1
ATOM 1768 O O . PHE A 1 216 ? -16.828 21.625 13.633 1 95.06 216 PHE A O 1
ATOM 1775 N N . TYR A 1 217 ? -16.516 23.688 12.672 1 94.88 217 TYR A N 1
ATOM 1776 C CA . TYR A 1 217 ? -17.828 23.625 12.039 1 94.88 217 TYR A CA 1
ATOM 1777 C C . TYR A 1 217 ? -17.734 24 10.562 1 94.88 217 TYR A C 1
ATOM 1779 O O . TYR A 1 217 ? -17.141 25.016 10.211 1 94.88 217 TYR A O 1
ATOM 1787 N N . ILE A 1 218 ? -18.234 23.188 9.711 1 94.19 218 ILE A N 1
ATOM 1788 C CA . ILE A 1 218 ? -18.562 23.484 8.328 1 94.19 218 ILE A CA 1
ATOM 1789 C C . ILE A 1 218 ? -20.016 23.109 8.055 1 94.19 218 ILE A C 1
ATOM 1791 O O . ILE A 1 218 ? -20.609 22.312 8.789 1 94.19 218 ILE A O 1
ATOM 1795 N N . PRO A 1 219 ? -20.578 23.688 7.039 1 91.12 219 PRO A N 1
ATOM 1796 C CA . PRO A 1 219 ? -21.984 23.359 6.777 1 91.12 219 PRO A CA 1
ATOM 1797 C C . PRO A 1 219 ? -22.25 21.859 6.711 1 91.12 219 PRO A C 1
ATOM 1799 O O . PRO A 1 219 ? -21.656 21.156 5.883 1 91.12 219 PRO A O 1
ATOM 1802 N N . GLY A 1 220 ? -23.062 21.375 7.676 1 89.38 220 GLY A N 1
ATOM 1803 C CA . GLY A 1 220 ? -23.484 19.984 7.688 1 89.38 220 GLY A CA 1
ATOM 1804 C C . GLY A 1 220 ? -22.625 19.109 8.57 1 89.38 220 GLY A C 1
ATOM 1805 O O . GLY A 1 220 ? -22.953 17.953 8.805 1 89.38 220 GLY A O 1
ATOM 1806 N N . ILE A 1 221 ? -21.484 19.641 9.047 1 93.56 221 ILE A N 1
ATOM 1807 C CA . ILE A 1 221 ? -20.562 18.844 9.852 1 93.56 221 ILE A CA 1
ATOM 1808 C C . ILE A 1 221 ? -20.141 19.625 11.086 1 93.56 221 ILE A C 1
ATOM 1810 O O . ILE A 1 221 ? -19.656 20.75 10.977 1 93.56 221 ILE A O 1
ATOM 1814 N N . PHE A 1 222 ? -20.406 19.062 12.164 1 94.56 222 PHE A N 1
ATOM 1815 C CA . PHE A 1 222 ? -20.062 19.641 13.461 1 94.56 222 PHE A CA 1
ATOM 1816 C C . PHE A 1 222 ? -19.109 18.734 14.227 1 94.56 222 PHE A C 1
ATOM 1818 O O . PHE A 1 222 ? -19.438 17.578 14.508 1 94.56 222 PHE A O 1
ATOM 1825 N N . LEU A 1 223 ? -17.938 19.297 14.586 1 95.19 223 LEU A N 1
ATOM 1826 C CA . LEU A 1 223 ? -16.922 18.516 15.289 1 95.19 223 LEU A CA 1
ATOM 1827 C C . LEU A 1 223 ? -16.641 19.094 16.672 1 95.19 223 LEU A C 1
ATOM 1829 O O . LEU A 1 223 ? -16.453 20.312 16.797 1 95.19 223 LEU A O 1
ATOM 1833 N N . ASN A 1 224 ? -16.688 18.234 17.641 1 94.5 224 ASN A N 1
ATOM 1834 C CA . ASN A 1 224 ? -16.188 18.516 18.984 1 94.5 224 ASN A CA 1
ATOM 1835 C C . ASN A 1 224 ? -14.836 17.828 19.234 1 94.5 224 ASN A C 1
ATOM 1837 O O . ASN A 1 224 ? -14.758 16.609 19.219 1 94.5 224 ASN A O 1
ATOM 1841 N N . ILE A 1 225 ? -13.812 18.578 19.5 1 96.06 225 ILE A N 1
ATOM 1842 C CA . ILE A 1 225 ? -12.469 18.016 19.625 1 96.06 225 ILE A CA 1
ATOM 1843 C C . ILE A 1 225 ? -11.914 18.297 21.016 1 96.06 225 ILE A C 1
ATOM 1845 O O . ILE A 1 225 ? -11.93 19.453 21.469 1 96.06 225 ILE A O 1
ATOM 1849 N N . CYS A 1 226 ? -11.422 17.312 21.594 1 95.06 226 CYS A N 1
ATOM 1850 C CA . CYS A 1 226 ? -10.742 17.516 22.859 1 95.06 226 CYS A CA 1
ATOM 1851 C C . CYS A 1 226 ? -9.422 18.25 22.656 1 95.06 226 CYS A C 1
ATOM 1853 O O . CYS A 1 226 ? -8.789 18.109 21.609 1 95.06 226 CYS A O 1
ATOM 1855 N N . TYR A 1 227 ? -9.102 19.047 23.594 1 94.5 227 TYR A N 1
ATOM 1856 C CA . TYR A 1 227 ? -7.832 19.75 23.5 1 94.5 227 TYR A CA 1
ATOM 1857 C C . TYR A 1 227 ? -7.242 20 24.875 1 94.5 227 TYR A C 1
ATOM 1859 O O . TYR A 1 227 ? -7.922 19.812 25.891 1 94.5 227 TYR A O 1
ATOM 1867 N N . GLN A 1 228 ? -5.965 20.281 24.875 1 91.75 228 GLN A N 1
ATOM 1868 C CA . GLN A 1 228 ? -5.262 20.75 26.078 1 91.75 228 GLN A CA 1
ATOM 1869 C C . GLN A 1 228 ? -4.891 22.219 25.953 1 91.75 228 GLN A C 1
ATOM 1871 O O . GLN A 1 228 ? -4.312 22.641 24.953 1 91.75 228 GLN A O 1
ATOM 1876 N N . SER A 1 229 ? -5.25 22.922 26.969 1 87.81 229 SER A N 1
ATOM 1877 C CA . SER A 1 229 ? -4.891 24.344 26.984 1 87.81 229 SER A CA 1
ATOM 1878 C C . SER A 1 229 ? -3.422 24.531 27.344 1 87.81 229 SER A C 1
ATOM 1880 O O . SER A 1 229 ? -2.9 23.844 28.219 1 87.81 229 SER A O 1
ATOM 1882 N N . ILE A 1 230 ? -2.822 25.391 26.531 1 82.25 230 ILE A N 1
ATOM 1883 C CA . ILE A 1 230 ? -1.434 25.719 26.844 1 82.25 230 ILE A CA 1
ATOM 1884 C C . ILE A 1 230 ? -1.331 27.156 27.328 1 82.25 230 ILE A C 1
ATOM 1886 O O . ILE A 1 230 ? -1.91 28.062 26.734 1 82.25 230 ILE A O 1
ATOM 1890 N N . GLU A 1 231 ? -0.91 27.375 28.625 1 67.56 231 GLU A N 1
ATOM 1891 C CA . GLU A 1 231 ? -0.816 28.703 29.219 1 67.56 231 GLU A CA 1
ATOM 1892 C C . GLU A 1 231 ? 0.097 29.609 28.406 1 67.56 231 GLU A C 1
ATOM 1894 O O . GLU A 1 231 ? -0.207 30.797 28.203 1 67.56 231 GLU A O 1
ATOM 1899 N N . LYS A 1 232 ? 1.462 29.125 28.156 1 63.16 232 LYS A N 1
ATOM 1900 C CA . LYS A 1 232 ? 2.398 30.047 27.516 1 63.16 232 LYS A CA 1
ATOM 1901 C C . LYS A 1 232 ? 2.402 29.859 26 1 63.16 232 LYS A C 1
ATOM 1903 O O . LYS A 1 232 ? 2.475 28.734 25.516 1 63.16 232 LYS A O 1
ATOM 1908 N N . PRO A 1 233 ? 2.131 31.062 25.359 1 56.19 233 PRO A N 1
ATOM 1909 C CA . PRO A 1 233 ? 2.148 31.031 23.891 1 56.19 233 PRO A CA 1
ATOM 1910 C C . PRO A 1 233 ? 3.443 30.453 23.328 1 56.19 233 PRO A C 1
ATOM 1912 O O . PRO A 1 233 ? 4.5 30.562 23.953 1 56.19 233 PRO A O 1
ATOM 1915 N N . TYR A 1 234 ? 3.256 29.594 22.391 1 58.22 234 TYR A N 1
ATOM 1916 C CA . TYR A 1 234 ? 4.422 29.062 21.688 1 58.22 234 TYR A CA 1
ATOM 1917 C C . TYR A 1 234 ? 5.406 30.172 21.359 1 58.22 234 TYR A C 1
ATOM 1919 O O . TYR A 1 234 ? 5.043 31.156 20.703 1 58.22 234 TYR A O 1
ATOM 1927 N N . ASN A 1 235 ? 6.43 30.406 22.141 1 54.41 235 ASN A N 1
ATOM 1928 C CA . ASN A 1 235 ? 7.473 31.406 21.938 1 54.41 235 ASN A CA 1
ATOM 1929 C C . ASN A 1 235 ? 8.391 31.031 20.781 1 54.41 235 ASN A C 1
ATOM 1931 O O . ASN A 1 235 ? 9.414 31.672 20.562 1 54.41 235 ASN A O 1
ATOM 1935 N N . GLY A 1 236 ? 8.266 30.062 20.109 1 56.62 236 GLY A N 1
ATOM 1936 C CA . GLY A 1 236 ? 9.266 29.484 19.219 1 56.62 236 GLY A CA 1
ATOM 1937 C C . GLY A 1 236 ? 9.43 30.266 17.922 1 56.62 236 GLY A C 1
ATOM 1938 O O . GLY A 1 236 ? 10.117 29.812 17 1 56.62 236 GLY A O 1
ATOM 1939 N N . LEU A 1 237 ? 8.562 31.297 17.75 1 56.47 237 LEU A N 1
ATOM 1940 C CA . LEU A 1 237 ? 8.773 32.031 16.516 1 56.47 237 LEU A CA 1
ATOM 1941 C C . LEU A 1 237 ? 9.969 32.969 16.625 1 56.47 237 LEU A C 1
ATOM 1943 O O . LEU A 1 237 ? 9.812 34.156 16.875 1 56.47 237 LEU A O 1
ATOM 1947 N N . ILE A 1 238 ? 10.992 32.562 17.312 1 54.03 238 ILE A N 1
ATOM 1948 C CA . ILE A 1 238 ? 12.109 33.438 17.656 1 54.03 238 ILE A CA 1
ATOM 1949 C C . ILE A 1 238 ? 12.789 33.906 16.375 1 54.03 238 ILE A C 1
ATOM 1951 O O . ILE A 1 238 ? 13.062 33.125 15.469 1 54.03 238 ILE A O 1
ATOM 1955 N N . LYS A 1 239 ? 12.773 35.281 16.203 1 57.91 239 LYS A N 1
ATOM 1956 C CA . LYS A 1 239 ? 13.516 36 15.18 1 57.91 239 LYS A CA 1
ATOM 1957 C C . LYS A 1 239 ? 15.016 35.781 15.312 1 57.91 239 LYS A C 1
ATOM 1959 O O . LYS A 1 239 ? 15.609 36.094 16.344 1 57.91 239 LYS A O 1
ATOM 1964 N N . GLU A 1 240 ? 15.5 34.656 14.805 1 62.78 240 GLU A N 1
ATOM 1965 C CA . GLU A 1 240 ? 16.953 34.594 14.867 1 62.78 240 GLU A CA 1
ATOM 1966 C C . GLU A 1 240 ? 17.594 35.406 13.742 1 62.78 240 GLU A C 1
ATOM 1968 O O . GLU A 1 240 ? 16.938 35.688 12.727 1 62.78 240 GLU A O 1
ATOM 1973 N N . HIS A 1 241 ? 18.672 36 14.109 1 80.31 241 HIS A N 1
ATOM 1974 C CA . HIS A 1 241 ? 19.531 36.688 13.164 1 80.31 241 HIS A CA 1
ATOM 1975 C C . HIS A 1 241 ? 20.141 35.719 12.164 1 80.31 241 HIS A C 1
ATOM 1977 O O . HIS A 1 241 ? 20.828 34.781 12.547 1 80.31 241 HIS A O 1
ATOM 1983 N N . TYR A 1 242 ? 19.766 35.844 10.914 1 89.88 242 TYR A N 1
ATOM 1984 C CA . TYR A 1 242 ? 20.312 35 9.844 1 89.88 242 TYR A CA 1
ATOM 1985 C C . TYR A 1 242 ? 21.469 35.719 9.141 1 89.88 242 TYR A C 1
ATOM 1987 O O . TYR A 1 242 ? 21.422 36.938 8.93 1 89.88 242 TYR A O 1
ATOM 1995 N N . ILE A 1 243 ? 22.453 35 8.922 1 93.75 243 ILE A N 1
ATOM 1996 C CA . ILE A 1 243 ? 23.672 35.562 8.352 1 93.75 243 ILE A CA 1
ATOM 1997 C C . ILE A 1 243 ? 23.625 35.469 6.824 1 93.75 243 ILE A C 1
ATOM 1999 O O . ILE A 1 243 ? 24.312 36.219 6.129 1 93.75 243 ILE A O 1
ATOM 2003 N N . GLU A 1 244 ? 22.922 34.531 6.324 1 94.94 244 GLU A N 1
ATOM 2004 C CA . GLU A 1 244 ? 22.812 34.344 4.879 1 94.94 244 GLU A CA 1
ATOM 2005 C C . GLU A 1 244 ? 21.375 34 4.484 1 94.94 244 GLU A C 1
ATOM 2007 O O . GLU A 1 244 ? 20.641 33.375 5.266 1 94.94 244 GLU A O 1
ATOM 2012 N N . LYS A 1 245 ? 21.047 34.469 3.322 1 95.31 245 LYS A N 1
ATOM 2013 C CA . LYS A 1 245 ? 19.75 34.188 2.723 1 95.31 245 LYS A CA 1
ATOM 2014 C C . LYS A 1 245 ? 19.891 33.812 1.251 1 95.31 245 LYS A C 1
ATOM 2016 O O . LYS A 1 245 ? 20.5 34.562 0.472 1 95.31 245 LYS A O 1
ATOM 2021 N N . ILE A 1 246 ? 19.359 32.688 0.911 1 96.81 246 ILE A N 1
ATOM 2022 C CA . ILE A 1 246 ? 19.453 32.281 -0.486 1 96.81 246 ILE A CA 1
ATOM 2023 C C . ILE A 1 246 ? 18.125 31.656 -0.941 1 96.81 246 ILE A C 1
ATOM 2025 O O . ILE A 1 246 ? 17.328 31.219 -0.116 1 96.81 246 ILE A O 1
ATOM 2029 N N . ILE A 1 247 ? 17.922 31.688 -2.225 1 96.94 247 ILE A N 1
ATOM 2030 C CA . ILE A 1 247 ? 16.797 31 -2.842 1 96.94 247 ILE A CA 1
ATOM 2031 C C . ILE A 1 247 ? 17.266 29.688 -3.455 1 96.94 247 ILE A C 1
ATOM 2033 O O . ILE A 1 247 ? 18.266 29.656 -4.188 1 96.94 247 ILE A O 1
ATOM 2037 N N . ILE A 1 248 ? 16.562 28.656 -3.086 1 96.81 248 ILE A N 1
ATOM 2038 C CA . ILE A 1 248 ? 17.016 27.359 -3.592 1 96.81 248 ILE A CA 1
ATOM 2039 C C . ILE A 1 248 ? 15.844 26.641 -4.258 1 96.81 248 ILE A C 1
ATOM 2041 O O . IL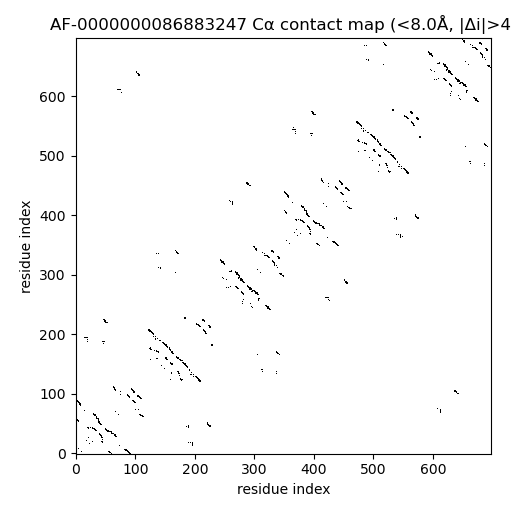E A 1 248 ? 14.68 26.953 -3.994 1 96.81 248 ILE A O 1
ATOM 2045 N N . GLU A 1 249 ? 16.188 25.719 -5.086 1 96.06 249 GLU A N 1
ATOM 2046 C CA . GLU A 1 249 ? 15.242 24.75 -5.617 1 96.06 249 GLU A CA 1
ATOM 2047 C C . GLU A 1 249 ? 15.32 23.422 -4.863 1 96.06 249 GLU A C 1
ATOM 2049 O O . GLU A 1 249 ? 16.422 22.906 -4.621 1 96.06 249 GLU A O 1
ATOM 2054 N N . THR A 1 250 ? 14.188 22.828 -4.555 1 95.62 250 THR A N 1
ATOM 2055 C CA . THR A 1 250 ? 14.172 21.703 -3.623 1 95.62 250 THR A CA 1
ATOM 2056 C C . THR A 1 250 ? 14.164 20.375 -4.379 1 95.62 250 THR A C 1
ATOM 2058 O O . THR A 1 250 ? 14.25 19.312 -3.766 1 95.62 250 THR A O 1
ATOM 2061 N N . ASP A 1 251 ? 14.172 20.344 -5.672 1 93.25 251 ASP A N 1
ATOM 2062 C CA . ASP A 1 251 ? 14.016 19.141 -6.465 1 93.25 251 ASP A CA 1
ATOM 2063 C C . ASP A 1 251 ? 15.148 18.156 -6.199 1 93.25 251 ASP A C 1
ATOM 2065 O O . ASP A 1 251 ? 14.914 16.953 -5.984 1 93.25 251 ASP A O 1
ATOM 2069 N N . GLU A 1 252 ? 16.359 18.703 -6.211 1 93 252 GLU A N 1
ATOM 2070 C CA . GLU A 1 252 ? 17.516 17.828 -6.012 1 93 252 GLU A CA 1
ATOM 2071 C C . GLU A 1 252 ? 17.547 17.266 -4.59 1 93 252 GLU A C 1
ATOM 2073 O O . GLU A 1 252 ? 17.953 16.125 -4.371 1 93 252 GLU A O 1
ATOM 2078 N N . ILE A 1 253 ? 17.094 18.062 -3.686 1 95.56 253 ILE A N 1
ATOM 2079 C CA . ILE A 1 253 ? 17.016 17.594 -2.307 1 95.56 253 ILE A CA 1
ATOM 2080 C C . ILE A 1 253 ? 15.992 16.469 -2.209 1 95.56 253 ILE A C 1
ATOM 2082 O O . ILE A 1 253 ? 16.266 15.422 -1.61 1 95.56 253 ILE A O 1
ATOM 2086 N N . LYS A 1 254 ? 14.898 16.703 -2.781 1 94.81 254 LYS A N 1
ATOM 2087 C CA . LYS A 1 254 ? 13.828 15.703 -2.758 1 94.81 254 LYS A CA 1
ATOM 2088 C C . LYS A 1 254 ? 14.273 14.406 -3.424 1 94.81 254 LYS A C 1
ATOM 2090 O O . LYS A 1 254 ? 13.992 13.32 -2.924 1 94.81 254 LYS A O 1
ATOM 2095 N N . LYS A 1 255 ? 14.945 14.539 -4.52 1 92.69 255 LYS A N 1
ATOM 2096 C CA . LYS A 1 255 ? 15.461 13.359 -5.215 1 92.69 255 LYS A CA 1
ATOM 2097 C C . LYS A 1 255 ? 16.406 12.562 -4.316 1 92.69 255 LYS A C 1
ATOM 2099 O O . LYS A 1 255 ? 16.297 11.344 -4.223 1 92.69 255 LYS A O 1
ATOM 2104 N N . ALA A 1 256 ? 17.266 13.289 -3.707 1 93.81 256 ALA A N 1
ATOM 2105 C CA . ALA A 1 256 ? 18.234 12.648 -2.803 1 93.81 256 ALA A CA 1
ATOM 2106 C C . ALA A 1 256 ? 17.516 11.938 -1.661 1 93.81 256 ALA A C 1
ATOM 2108 O O . ALA A 1 256 ? 17.812 10.781 -1.353 1 93.81 256 ALA A O 1
ATOM 2109 N N . LEU A 1 257 ? 16.609 12.625 -1.135 1 95.38 257 LEU A N 1
ATOM 2110 C CA . LEU A 1 257 ? 15.875 12.07 0.003 1 95.38 257 LEU A CA 1
ATOM 2111 C C . LEU A 1 257 ? 15.086 10.828 -0.409 1 95.38 257 LEU A C 1
ATOM 2113 O O . LEU A 1 257 ? 15 9.859 0.35 1 95.38 257 LEU A O 1
ATOM 2117 N N . ASN A 1 258 ? 14.461 10.844 -1.519 1 93.69 258 ASN A N 1
ATOM 2118 C CA . ASN A 1 258 ? 13.727 9.688 -2.021 1 93.69 258 ASN A CA 1
ATOM 2119 C C . ASN A 1 258 ? 14.633 8.469 -2.166 1 93.69 258 ASN A C 1
ATOM 2121 O O . ASN A 1 258 ? 14.25 7.359 -1.794 1 93.69 258 ASN A O 1
ATOM 2125 N N . LYS A 1 259 ? 15.781 8.688 -2.67 1 92.25 259 LYS A N 1
ATOM 2126 C CA . LYS A 1 259 ? 16.734 7.605 -2.861 1 92.25 259 LYS A CA 1
ATOM 2127 C C . LYS A 1 259 ? 17.234 7.062 -1.521 1 92.25 259 LYS A C 1
ATOM 2129 O O . LYS A 1 259 ? 17.281 5.848 -1.316 1 92.25 259 LYS A O 1
ATOM 2134 N N . LEU A 1 260 ? 17.5 7.945 -0.652 1 93.25 260 LEU A N 1
ATOM 2135 C CA . LEU A 1 260 ? 17.984 7.555 0.667 1 93.25 260 LEU A CA 1
ATOM 2136 C C . LEU A 1 260 ? 16.906 6.797 1.439 1 93.25 260 LEU A C 1
ATOM 2138 O O . LEU A 1 260 ? 17.203 5.828 2.145 1 93.25 260 LEU A O 1
ATOM 2142 N N . TYR A 1 261 ? 15.742 7.215 1.277 1 93.5 261 TYR A N 1
ATOM 2143 C CA . TYR A 1 261 ? 14.617 6.586 1.973 1 93.5 261 TYR A CA 1
ATOM 2144 C C . TYR A 1 261 ? 14.484 5.121 1.575 1 93.5 261 TYR A C 1
ATOM 2146 O O . TYR A 1 261 ? 14.219 4.266 2.42 1 93.5 261 TYR A O 1
ATOM 2154 N N . VAL A 1 262 ? 14.609 4.895 0.371 1 92.31 262 VAL A N 1
ATOM 2155 C CA . VAL A 1 262 ? 14.469 3.535 -0.144 1 92.31 262 VAL A CA 1
ATOM 2156 C C . VAL A 1 262 ? 15.703 2.715 0.218 1 92.31 262 VAL A C 1
ATOM 2158 O O . VAL A 1 262 ? 15.594 1.544 0.589 1 92.31 262 VAL A O 1
ATOM 2161 N N . ALA A 1 263 ? 16.859 3.291 0.248 1 89.75 263 ALA A N 1
ATOM 2162 C CA . ALA A 1 263 ? 18.141 2.596 0.398 1 89.75 263 ALA A CA 1
ATOM 2163 C C . ALA A 1 263 ? 18.375 2.199 1.852 1 89.75 263 ALA A C 1
ATOM 2165 O O . ALA A 1 263 ? 18.984 1.167 2.127 1 89.75 263 ALA A O 1
ATOM 2166 N N . PHE A 1 264 ? 17.828 3.053 2.734 1 88.75 264 PHE A N 1
ATOM 2167 C CA . PHE A 1 264 ? 18.25 2.846 4.113 1 88.75 264 PHE A CA 1
ATOM 2168 C C . PHE A 1 264 ? 17.047 2.66 5.023 1 88.75 264 PHE A C 1
ATOM 2170 O O . PHE A 1 264 ? 15.977 3.221 4.77 1 88.75 264 PHE A O 1
ATOM 2177 N N . SER A 1 265 ? 17.312 1.868 6.016 1 83.81 265 SER A N 1
ATOM 2178 C CA . SER A 1 265 ? 16.25 1.644 6.992 1 83.81 265 SER A CA 1
ATOM 2179 C C . SER A 1 265 ? 16.219 2.762 8.031 1 83.81 265 SER A C 1
ATOM 2181 O O . SER A 1 265 ? 15.133 3.207 8.422 1 83.81 265 SER A O 1
ATOM 2183 N N . ASN A 1 266 ? 17.484 3.164 8.391 1 86.69 266 ASN A N 1
ATOM 2184 C CA . ASN A 1 266 ? 17.562 4.277 9.328 1 86.69 266 ASN A CA 1
ATOM 2185 C C . ASN A 1 266 ? 17.312 5.613 8.633 1 86.69 266 ASN A C 1
ATOM 2187 O O . ASN A 1 266 ? 17.828 5.859 7.539 1 86.69 266 ASN A O 1
ATOM 2191 N N . ASN A 1 267 ? 16.562 6.477 9.289 1 90.38 267 ASN A N 1
ATOM 2192 C CA . ASN A 1 267 ? 16.078 7.672 8.609 1 90.38 267 ASN A CA 1
ATOM 2193 C C . ASN A 1 267 ? 16.938 8.891 8.938 1 90.38 267 ASN A C 1
ATOM 2195 O O . ASN A 1 267 ? 16.562 10.023 8.609 1 90.38 267 ASN A O 1
ATOM 2199 N N . ILE A 1 268 ? 18.094 8.672 9.516 1 93.19 268 ILE A N 1
ATOM 2200 C CA . ILE A 1 268 ? 18.938 9.812 9.844 1 93.19 268 ILE A CA 1
ATOM 2201 C C . ILE A 1 268 ? 20 10 8.758 1 93.19 268 ILE A C 1
ATOM 2203 O O . ILE A 1 268 ? 20.641 9.039 8.352 1 93.19 268 ILE A O 1
ATOM 2207 N N . ALA A 1 269 ? 20.094 11.141 8.25 1 95.25 269 ALA A N 1
ATOM 2208 C CA . ALA A 1 269 ? 21.109 11.555 7.293 1 95.25 269 ALA A CA 1
ATOM 2209 C C . ALA A 1 269 ? 21.641 12.945 7.629 1 95.25 269 ALA A C 1
ATOM 2211 O O . ALA A 1 269 ? 21.25 13.539 8.641 1 95.25 269 ALA A O 1
ATOM 2212 N N . PHE A 1 270 ? 22.625 13.445 6.793 1 96.25 270 PHE A N 1
ATOM 2213 C CA . PHE A 1 270 ? 23.25 14.734 7.078 1 96.25 270 PHE A CA 1
ATOM 2214 C C . PHE A 1 270 ? 23.25 15.617 5.832 1 96.25 270 PHE A C 1
ATOM 2216 O O . PHE A 1 270 ? 23.5 15.133 4.727 1 96.25 270 PHE A O 1
ATOM 2223 N N . LEU A 1 271 ? 22.906 16.797 6.07 1 96.94 271 LEU A N 1
ATOM 2224 C CA . LEU A 1 271 ? 22.984 17.859 5.066 1 96.94 271 LEU A CA 1
ATOM 2225 C C . LEU A 1 271 ? 24.188 18.766 5.34 1 96.94 271 LEU A C 1
ATOM 2227 O O . LEU A 1 271 ? 24.312 19.312 6.438 1 96.94 271 LEU A O 1
ATOM 2231 N N . ILE A 1 272 ? 25.031 18.859 4.352 1 97.31 272 ILE A N 1
ATOM 2232 C CA . ILE A 1 272 ? 26.188 19.766 4.441 1 97.31 272 ILE A CA 1
ATOM 2233 C C . ILE A 1 272 ? 26.078 20.844 3.375 1 97.31 272 ILE A C 1
ATOM 2235 O O . ILE A 1 272 ? 25.969 20.547 2.184 1 97.31 272 ILE A O 1
ATOM 2239 N N . LEU A 1 273 ? 26.031 22.016 3.863 1 97.38 273 LEU A N 1
ATOM 2240 C CA . LEU A 1 273 ? 26.047 23.172 2.979 1 97.38 273 LEU A CA 1
ATOM 2241 C C . LEU A 1 273 ? 27.406 23.875 3.033 1 97.38 273 LEU A C 1
ATOM 2243 O O . LEU A 1 273 ? 27.906 24.172 4.117 1 97.38 273 LEU A O 1
ATOM 2247 N N . ASN A 1 274 ? 27.906 24.094 1.943 1 96 274 ASN A N 1
ATOM 2248 C CA . ASN A 1 274 ? 29.203 24.75 1.881 1 96 274 ASN A CA 1
ATOM 2249 C C . ASN A 1 274 ? 29.391 25.5 0.564 1 96 274 ASN A C 1
ATOM 2251 O O . ASN A 1 274 ? 28.594 25.344 -0.359 1 96 274 ASN A O 1
ATOM 2255 N N . PRO A 1 275 ? 30.422 26.422 0.491 1 95.06 275 PRO A N 1
ATOM 2256 C CA . PRO A 1 275 ? 30.641 27.234 -0.7 1 95.06 275 PRO A CA 1
ATOM 2257 C C . PRO A 1 275 ? 30.969 26.422 -1.94 1 95.06 275 PRO A C 1
ATOM 2259 O O . PRO A 1 275 ? 30.531 26.75 -3.045 1 95.06 275 PRO A O 1
ATOM 2262 N N . GLN A 1 276 ? 31.672 25.359 -1.814 1 92.5 276 GLN A N 1
ATOM 2263 C CA . GLN A 1 276 ? 32.188 24.594 -2.955 1 92.5 276 GLN A CA 1
ATOM 2264 C C . GLN A 1 276 ? 31.172 23.547 -3.416 1 92.5 276 GLN A C 1
ATOM 2266 O O . GLN A 1 276 ? 30.75 23.547 -4.574 1 92.5 276 GLN A O 1
ATOM 2271 N N . THR A 1 277 ? 30.859 22.703 -2.412 1 91.25 277 THR A N 1
ATOM 2272 C CA . THR A 1 277 ? 29.969 21.594 -2.764 1 91.25 277 THR A CA 1
ATOM 2273 C C . THR A 1 277 ? 29.062 21.234 -1.588 1 91.25 277 THR A C 1
ATOM 2275 O O . THR A 1 277 ? 29.547 20.859 -0.518 1 91.25 277 THR A O 1
ATOM 2278 N N . SER A 1 278 ? 27.875 21.453 -1.809 1 96.38 278 SER A N 1
ATOM 2279 C CA . SER A 1 278 ? 26.906 20.984 -0.824 1 96.38 278 SER A CA 1
ATOM 2280 C C . SER A 1 278 ? 26.406 19.578 -1.156 1 96.38 278 SER A C 1
ATOM 2282 O O . SER A 1 278 ? 26.375 19.188 -2.324 1 96.38 278 SER A O 1
ATOM 2284 N N . PHE A 1 279 ? 26.109 18.766 -0.156 1 95.5 279 PHE A N 1
ATOM 2285 C CA . PHE A 1 279 ? 25.625 17.422 -0.443 1 95.5 279 PHE A CA 1
ATOM 2286 C C . PHE A 1 279 ? 24.812 16.891 0.723 1 95.5 279 PHE A C 1
ATOM 2288 O O . PHE A 1 279 ? 24.859 17.422 1.828 1 95.5 279 PHE A O 1
ATOM 2295 N N . ILE A 1 280 ? 24.047 15.938 0.485 1 96.06 280 ILE A N 1
ATOM 2296 C CA . ILE A 1 280 ? 23.422 15.078 1.483 1 96.06 280 ILE A CA 1
ATOM 2297 C C . ILE A 1 280 ? 24.125 13.727 1.521 1 96.06 280 ILE A C 1
ATOM 2299 O O . ILE A 1 280 ? 24.469 13.164 0.474 1 96.06 280 ILE A O 1
ATOM 2303 N N . TYR A 1 281 ? 24.438 13.32 2.717 1 92.88 281 TYR A N 1
ATOM 2304 C CA . TYR A 1 281 ? 25.094 12.016 2.748 1 92.88 281 TYR A CA 1
ATOM 2305 C C . TYR A 1 281 ? 24.594 11.188 3.92 1 92.88 281 TYR A C 1
ATOM 2307 O O . TYR A 1 281 ? 24.016 11.719 4.867 1 92.88 281 TYR A O 1
ATOM 2315 N N . LYS A 1 282 ? 24.703 9.906 3.795 1 92.06 282 LYS A N 1
ATOM 2316 C CA . LYS A 1 282 ? 24.391 8.914 4.824 1 92.06 282 LYS A CA 1
ATOM 2317 C C . LYS A 1 282 ? 25.422 7.785 4.816 1 92.06 282 LYS A C 1
ATOM 2319 O O . LYS A 1 282 ? 25.812 7.309 3.75 1 92.06 282 LYS A O 1
ATOM 2324 N N . ASP A 1 283 ? 25.812 7.531 6.012 1 86.88 283 ASP A N 1
ATOM 2325 C CA . ASP A 1 283 ? 26.719 6.414 6.238 1 86.88 283 ASP A CA 1
ATOM 2326 C C . ASP A 1 283 ? 26.062 5.336 7.098 1 86.88 283 ASP A C 1
ATOM 2328 O O . ASP A 1 283 ? 25.562 5.621 8.188 1 86.88 283 ASP A O 1
ATOM 2332 N N . GLU A 1 284 ? 25.906 4.133 6.531 1 83.69 284 GLU A N 1
ATOM 2333 C CA . GLU A 1 284 ? 25.312 3.025 7.277 1 83.69 284 GLU A CA 1
ATOM 2334 C C . GLU A 1 284 ? 25.969 1.697 6.895 1 83.69 284 GLU A C 1
ATOM 2336 O O . GLU A 1 284 ? 26.062 1.366 5.711 1 83.69 284 GLU A O 1
ATOM 2341 N N . ASN A 1 285 ? 26.25 0.753 7.855 1 76.19 285 ASN A N 1
ATOM 2342 C CA . ASN A 1 285 ? 26.734 -0.614 7.68 1 76.19 285 ASN A CA 1
ATOM 2343 C C . ASN A 1 285 ? 27.781 -0.705 6.574 1 76.19 285 ASN A C 1
ATOM 2345 O O . ASN A 1 285 ? 27.656 -1.533 5.668 1 76.19 285 ASN A O 1
ATOM 2349 N N . ASN A 1 286 ? 28.734 0.109 6.477 1 76.62 286 ASN A N 1
ATOM 2350 C CA . ASN A 1 286 ? 29.875 0.073 5.582 1 76.62 286 ASN A CA 1
ATOM 2351 C C . ASN A 1 286 ? 29.531 0.612 4.195 1 76.62 286 ASN A C 1
ATOM 2353 O O . ASN A 1 286 ? 30.172 0.259 3.209 1 76.62 286 ASN A O 1
ATOM 2357 N N . SER A 1 287 ? 28.406 1.28 4.164 1 81 287 SER A N 1
ATOM 2358 C CA . SER A 1 287 ? 28 1.904 2.91 1 81 287 SER A CA 1
ATOM 2359 C C . SER A 1 287 ? 27.766 3.4 3.09 1 81 287 SER A C 1
ATOM 2361 O O . SER A 1 287 ? 27.359 3.846 4.164 1 81 287 SER A O 1
ATOM 2363 N N . ARG A 1 288 ? 28.141 4.082 2.107 1 85 288 ARG A N 1
ATOM 2364 C CA . ARG A 1 288 ? 27.953 5.527 2.104 1 85 288 ARG A CA 1
ATOM 2365 C C . ARG A 1 288 ? 27.297 5.988 0.809 1 85 288 ARG A C 1
ATOM 2367 O O . ARG A 1 288 ? 27.656 5.531 -0.277 1 85 288 ARG A O 1
ATOM 2374 N N . ILE A 1 289 ? 26.312 6.77 0.993 1 86.25 289 ILE A N 1
ATOM 2375 C CA . ILE A 1 289 ? 25.688 7.426 -0.153 1 86.25 289 ILE A CA 1
ATOM 2376 C C . ILE A 1 289 ? 25.797 8.945 0.002 1 86.25 289 ILE A C 1
ATOM 2378 O O . ILE A 1 289 ? 25.578 9.477 1.091 1 86.25 289 ILE A O 1
ATOM 2382 N N . SER A 1 290 ? 26.297 9.547 -0.99 1 90.38 290 SER A N 1
ATOM 2383 C CA . SER A 1 290 ? 26.375 11 -1.025 1 90.38 290 SER A CA 1
ATOM 2384 C C . SER A 1 290 ? 25.719 11.555 -2.291 1 90.38 290 SER A C 1
ATOM 2386 O O . SER A 1 290 ? 25.844 10.961 -3.365 1 90.38 290 SER A O 1
ATOM 2388 N N . TRP A 1 291 ? 25.016 12.633 -2.139 1 92 291 TRP A N 1
ATOM 2389 C CA . TRP A 1 291 ? 24.344 13.32 -3.24 1 92 291 TRP A CA 1
ATOM 2390 C C . TRP A 1 291 ? 24.75 14.789 -3.291 1 92 291 TRP A C 1
ATOM 2392 O O . TRP A 1 291 ? 24.516 15.539 -2.338 1 92 291 TRP A O 1
ATOM 2402 N N . LYS A 1 292 ? 25.312 15.156 -4.402 1 93.88 292 LYS A N 1
ATOM 2403 C CA . LYS A 1 292 ? 25.703 16.547 -4.582 1 93.88 292 LYS A CA 1
ATOM 2404 C C . LYS A 1 292 ? 24.484 17.438 -4.859 1 93.88 292 LYS A C 1
ATOM 2406 O O . LYS A 1 292 ? 23.594 17.047 -5.621 1 93.88 292 LYS A O 1
ATOM 2411 N N . LEU A 1 293 ? 24.453 18.547 -4.18 1 95.94 293 LEU A N 1
ATOM 2412 C CA . LEU A 1 293 ? 23.359 19.5 -4.336 1 95.94 293 LEU A CA 1
ATOM 2413 C C . LEU A 1 293 ? 23.844 20.766 -5.039 1 95.94 293 LEU A C 1
ATOM 2415 O O . LEU A 1 293 ? 24.953 21.234 -4.793 1 95.94 293 LEU A O 1
ATOM 2419 N N . PRO A 1 294 ? 23 21.312 -5.93 1 93.75 294 PRO A N 1
ATOM 2420 C CA . PRO A 1 294 ? 23.344 22.594 -6.559 1 93.75 294 PRO A CA 1
ATOM 2421 C C . PRO A 1 294 ? 23.078 23.797 -5.648 1 93.75 294 PRO A C 1
ATOM 2423 O O . PRO A 1 294 ? 22.344 24.719 -6.031 1 93.75 294 PRO A O 1
ATOM 2426 N N . ILE A 1 295 ? 23.562 23.797 -4.48 1 95.94 295 ILE A N 1
ATOM 2427 C CA . ILE A 1 295 ? 23.406 24.859 -3.486 1 95.94 295 ILE A CA 1
ATOM 2428 C C . ILE A 1 295 ? 24.781 25.312 -2.998 1 95.94 295 ILE A C 1
ATOM 2430 O O . ILE A 1 295 ? 25.641 24.484 -2.67 1 95.94 295 ILE A O 1
ATOM 2434 N N . SER A 1 296 ? 24.984 26.531 -3.061 1 96.38 296 SER A N 1
ATOM 2435 C CA . SER A 1 296 ? 26.219 27.109 -2.566 1 96.38 296 SER A CA 1
ATOM 2436 C C . SER A 1 296 ? 25.953 28.172 -1.498 1 96.38 296 SER A C 1
ATOM 2438 O O . SER A 1 296 ? 25.094 29.031 -1.676 1 96.38 296 SER A O 1
ATOM 2440 N N . THR A 1 297 ? 26.641 28.047 -0.391 1 97.06 297 THR A N 1
ATOM 2441 C CA . THR A 1 297 ? 26.516 29 0.701 1 97.06 297 THR A CA 1
ATOM 2442 C C . THR A 1 297 ? 27.859 29.672 0.976 1 97.06 297 THR A C 1
ATOM 2444 O O . THR A 1 297 ? 28.906 29.219 0.492 1 97.06 297 THR A O 1
ATOM 2447 N N . LYS A 1 298 ? 27.781 30.734 1.669 1 96.75 298 LYS A N 1
ATOM 2448 C CA . LYS A 1 298 ? 29.016 31.453 2.01 1 96.75 298 LYS A CA 1
ATOM 2449 C C . LYS A 1 298 ? 29.781 30.719 3.098 1 96.75 298 LYS A C 1
ATOM 2451 O O . LYS A 1 298 ? 31.016 30.719 3.098 1 96.75 298 LYS A O 1
ATOM 2456 N N . ASN A 1 299 ? 29.078 30.125 4.035 1 97.06 299 ASN A N 1
ATOM 2457 C CA . ASN A 1 299 ? 29.641 29.375 5.156 1 97.06 299 ASN A CA 1
ATOM 2458 C C . ASN A 1 299 ? 29.266 27.906 5.102 1 97.06 299 ASN A C 1
ATOM 2460 O O . ASN A 1 299 ? 28.531 27.469 4.211 1 97.06 299 ASN A O 1
ATOM 2464 N N . GLN A 1 300 ? 29.891 27.266 6.012 1 97.62 300 GLN A N 1
ATOM 2465 C CA . GLN A 1 300 ? 29.594 25.828 6.074 1 97.62 300 GLN A CA 1
ATOM 2466 C C . GLN A 1 300 ? 28.609 25.531 7.203 1 97.62 300 GLN A C 1
ATOM 2468 O O . GLN A 1 300 ? 28.734 26.062 8.305 1 97.62 300 GLN A O 1
ATOM 2473 N N . TYR A 1 301 ? 27.688 24.719 6.883 1 97.44 301 TYR A N 1
ATOM 2474 C CA . TYR A 1 301 ? 26.688 24.297 7.852 1 97.44 301 TYR A CA 1
ATOM 2475 C C . TYR A 1 301 ? 26.5 22.781 7.812 1 97.44 301 TYR A C 1
ATOM 2477 O O . TYR A 1 301 ? 26.453 22.188 6.738 1 97.44 301 TYR A O 1
ATOM 2485 N N . LEU A 1 302 ? 26.469 22.188 8.969 1 97.62 302 LEU A N 1
ATOM 2486 C CA . LEU A 1 302 ? 26.125 20.766 9.109 1 97.62 302 LEU A CA 1
ATOM 2487 C C . LEU A 1 302 ? 24.797 20.609 9.844 1 97.62 302 LEU A C 1
ATOM 2489 O O . LEU A 1 302 ? 24.641 21.094 10.961 1 97.62 302 LEU A O 1
ATOM 2493 N N . VAL A 1 303 ? 23.891 19.906 9.156 1 96.25 303 VAL A N 1
ATOM 2494 C CA . VAL A 1 303 ? 22.562 19.719 9.727 1 96.25 303 VAL A CA 1
ATOM 2495 C C . VAL A 1 303 ? 22.188 18.234 9.703 1 96.25 303 VAL A C 1
ATOM 2497 O O . VAL A 1 303 ? 22.391 17.547 8.703 1 96.25 303 VAL A O 1
ATOM 2500 N N . SER A 1 304 ? 21.688 17.766 10.82 1 95.19 304 SER A N 1
ATOM 2501 C CA . SER A 1 304 ? 21.094 16.438 10.844 1 95.19 304 SER A CA 1
ATOM 2502 C C . SER A 1 304 ? 19.656 16.469 10.352 1 95.19 304 SER A C 1
ATOM 2504 O O . SER A 1 304 ? 18.859 17.297 10.773 1 95.19 304 SER A O 1
ATOM 2506 N N . ILE A 1 305 ? 19.375 15.547 9.477 1 94.19 305 ILE A N 1
ATOM 2507 C CA . ILE A 1 305 ? 18.031 15.547 8.93 1 94.19 305 ILE A CA 1
ATOM 2508 C C . ILE A 1 305 ? 17.406 14.156 9.062 1 94.19 305 ILE A C 1
ATOM 2510 O O . ILE A 1 305 ? 18.141 13.156 9.141 1 94.19 305 ILE A O 1
ATOM 2514 N N . HIS A 1 306 ? 16.141 14.156 9.227 1 93.94 306 HIS A N 1
ATOM 2515 C CA . HIS A 1 306 ? 15.359 12.93 9.133 1 93.94 306 HIS A CA 1
ATOM 2516 C C . HIS A 1 306 ? 14.805 12.742 7.723 1 93.94 306 HIS A C 1
ATOM 2518 O O . HIS A 1 306 ? 13.953 13.508 7.277 1 93.94 306 HIS A O 1
ATOM 2524 N N . ILE A 1 307 ? 15.148 11.711 7.07 1 94.38 307 ILE A N 1
ATOM 2525 C CA . ILE A 1 307 ? 14.922 11.508 5.641 1 94.38 307 ILE A CA 1
ATOM 2526 C C . ILE A 1 307 ? 13.43 11.539 5.34 1 94.38 307 ILE A C 1
ATOM 2528 O O . ILE A 1 307 ? 12.969 12.352 4.535 1 94.38 307 ILE A O 1
ATOM 2532 N N . LYS A 1 308 ? 12.703 10.695 5.977 1 93.69 308 LYS A N 1
ATOM 2533 C CA . LYS A 1 308 ? 11.266 10.57 5.723 1 93.69 308 LYS A CA 1
ATOM 2534 C C . LYS A 1 308 ? 10.531 11.859 6.062 1 93.69 308 LYS A C 1
ATOM 2536 O O . LYS A 1 308 ? 9.672 12.305 5.297 1 93.69 308 LYS A O 1
ATOM 2541 N N . LYS A 1 309 ? 10.852 12.453 7.129 1 93.12 309 LYS A N 1
ATOM 2542 C CA . LYS A 1 309 ? 10.156 13.648 7.602 1 93.12 309 LYS A CA 1
ATOM 2543 C C . LYS A 1 309 ? 10.477 14.859 6.723 1 93.12 309 LYS A C 1
ATOM 2545 O O . LYS A 1 309 ? 9.586 15.625 6.359 1 93.12 309 LYS A O 1
ATOM 2550 N N . MET A 1 310 ? 11.695 15 6.383 1 94.5 310 MET A N 1
ATOM 2551 C CA . MET A 1 310 ? 12.07 16.125 5.527 1 94.5 310 MET A CA 1
ATOM 2552 C C . MET A 1 310 ? 11.422 16 4.152 1 94.5 310 MET A C 1
ATOM 2554 O O . MET A 1 310 ? 11 17 3.57 1 94.5 310 MET A O 1
ATOM 2558 N N . ARG A 1 311 ? 11.375 14.758 3.691 1 93.75 311 ARG A N 1
ATOM 2559 C CA . ARG A 1 311 ? 10.68 14.523 2.432 1 93.75 311 ARG A CA 1
ATOM 2560 C C . ARG A 1 311 ? 9.227 14.984 2.52 1 93.75 311 ARG A C 1
ATOM 2562 O O . ARG A 1 311 ? 8.734 15.68 1.629 1 93.75 311 ARG A O 1
ATOM 2569 N N . SER A 1 312 ? 8.547 14.641 3.537 1 94.31 312 SER A N 1
ATOM 2570 C CA . SER A 1 312 ? 7.152 14.992 3.748 1 94.31 312 SER A CA 1
ATOM 2571 C C . SER A 1 312 ? 6.977 16.5 3.85 1 94.31 312 SER A C 1
ATOM 2573 O O . SER A 1 312 ? 6.02 17.062 3.305 1 94.31 312 SER A O 1
ATOM 2575 N N . ILE A 1 313 ? 7.898 17.109 4.531 1 95.81 313 ILE A N 1
ATOM 2576 C CA . ILE A 1 313 ? 7.859 18.562 4.719 1 95.81 313 ILE A CA 1
ATOM 2577 C C . ILE A 1 313 ? 8.039 19.266 3.371 1 95.81 313 ILE A C 1
ATOM 2579 O O . ILE A 1 313 ? 7.23 20.109 3 1 95.81 313 ILE A O 1
ATOM 2583 N N . LEU A 1 314 ? 8.984 18.828 2.592 1 96.19 314 LEU A N 1
ATOM 2584 C CA . LEU A 1 314 ? 9.336 19.516 1.349 1 96.19 314 LEU A CA 1
ATOM 2585 C C . LEU A 1 314 ? 8.266 19.281 0.283 1 96.19 314 LEU A C 1
ATOM 2587 O O . LEU A 1 314 ? 8.086 20.109 -0.612 1 96.19 314 LEU A O 1
ATOM 2591 N N . THR A 1 315 ? 7.605 18.172 0.379 1 94.88 315 THR A N 1
ATOM 2592 C CA . THR A 1 315 ? 6.535 17.891 -0.573 1 94.88 315 THR A CA 1
ATOM 2593 C C . THR A 1 315 ? 5.379 18.859 -0.394 1 94.88 315 THR A C 1
ATOM 2595 O O . THR A 1 315 ? 4.578 19.062 -1.311 1 94.88 315 THR A O 1
ATOM 2598 N N . ARG A 1 316 ? 5.285 19.5 0.708 1 94.75 316 ARG A N 1
ATOM 2599 C CA . ARG A 1 316 ? 4.199 20.422 1 1 94.75 316 ARG A CA 1
ATOM 2600 C C . ARG A 1 316 ? 4.637 21.875 0.784 1 94.75 316 ARG A C 1
ATOM 2602 O O . ARG A 1 316 ? 3.895 22.797 1.098 1 94.75 316 ARG A O 1
ATOM 2609 N N . MET A 1 317 ? 5.828 22 0.285 1 95.38 317 MET A N 1
ATOM 2610 C CA . MET A 1 317 ? 6.355 23.312 -0.075 1 95.38 317 MET A CA 1
ATOM 2611 C C . MET A 1 317 ? 6.531 23.422 -1.585 1 95.38 317 MET A C 1
ATOM 2613 O O . MET A 1 317 ? 6.5 22.422 -2.301 1 95.38 317 MET A O 1
ATOM 2617 N N . ASN A 1 318 ? 6.707 24.656 -1.993 1 93.94 318 ASN A N 1
ATOM 2618 C CA . ASN A 1 318 ? 6.934 24.891 -3.416 1 93.94 318 ASN A CA 1
ATOM 2619 C C . ASN A 1 318 ? 8.336 24.453 -3.838 1 93.94 318 ASN A C 1
ATOM 2621 O O . ASN A 1 318 ? 9.18 24.156 -2.99 1 93.94 318 ASN A O 1
ATOM 2625 N N . LYS A 1 319 ? 8.5 24.469 -5.102 1 94.69 319 LYS A N 1
ATOM 2626 C CA . LYS A 1 319 ? 9.797 24.078 -5.664 1 94.69 319 LYS A CA 1
ATOM 2627 C C . LYS A 1 319 ? 10.875 25.094 -5.285 1 94.69 319 LYS A C 1
ATOM 2629 O O . LYS A 1 319 ? 12 24.719 -4.953 1 94.69 319 LYS A O 1
ATOM 2634 N N . LYS A 1 320 ? 10.516 26.312 -5.371 1 96.69 320 LYS A N 1
ATOM 2635 C CA . LYS A 1 320 ? 11.438 27.391 -4.996 1 96.69 320 LYS A CA 1
ATOM 2636 C C . LYS A 1 320 ? 11.109 27.938 -3.613 1 96.69 320 LYS A C 1
ATOM 2638 O O . LYS A 1 320 ? 9.984 28.359 -3.363 1 96.69 320 LYS A O 1
ATOM 2643 N N . ILE A 1 321 ? 12.109 27.844 -2.758 1 97.31 321 ILE A N 1
ATOM 2644 C CA . ILE A 1 321 ? 11.891 28.328 -1.4 1 97.31 321 ILE A CA 1
ATOM 2645 C C . ILE A 1 321 ? 13.078 29.188 -0.957 1 97.31 321 ILE A C 1
ATOM 2647 O O . ILE A 1 321 ? 14.125 29.188 -1.608 1 97.31 321 ILE A O 1
ATOM 2651 N N . THR A 1 322 ? 12.867 29.922 0.094 1 97 322 THR A N 1
ATOM 2652 C CA . THR A 1 322 ? 13.93 30.734 0.679 1 97 322 THR A CA 1
ATOM 2653 C C . THR A 1 322 ? 14.578 30 1.849 1 97 322 THR A C 1
ATOM 2655 O O . THR A 1 322 ? 13.891 29.453 2.703 1 97 322 THR A O 1
ATOM 2658 N N . LEU A 1 323 ? 15.859 29.969 1.846 1 96.81 323 LEU A N 1
ATOM 2659 C CA . LEU A 1 323 ? 16.656 29.391 2.922 1 96.81 323 LEU A CA 1
ATOM 2660 C C . LEU A 1 323 ? 17.375 30.469 3.717 1 96.81 323 LEU A C 1
ATOM 2662 O O . LEU A 1 323 ? 18.156 31.25 3.158 1 96.81 323 LEU A O 1
ATOM 2666 N N . TYR A 1 324 ? 16.984 30.547 4.973 1 96.25 324 TYR A N 1
ATOM 2667 C CA . TYR A 1 324 ? 17.688 31.422 5.91 1 96.25 324 TYR A CA 1
ATOM 2668 C C . TYR A 1 324 ? 18.688 30.641 6.742 1 96.25 324 TYR A C 1
ATOM 2670 O O . TYR A 1 324 ? 18.359 29.609 7.324 1 96.25 324 TYR A O 1
ATOM 2678 N N . LEU A 1 325 ? 19.906 31.078 6.785 1 96.44 325 LEU A N 1
ATOM 2679 C CA . LEU A 1 325 ? 20.969 30.344 7.461 1 96.44 325 LEU A CA 1
ATOM 2680 C C . LEU A 1 325 ? 21.547 31.156 8.609 1 96.44 325 LEU A C 1
ATOM 2682 O O . LEU A 1 325 ? 21.969 32.312 8.414 1 96.44 325 LEU A O 1
ATOM 2686 N N . GLY A 1 326 ? 21.422 30.578 9.742 1 93.88 326 GLY A N 1
ATOM 2687 C CA . GLY A 1 326 ? 22.062 31.109 10.938 1 93.88 326 GLY A CA 1
ATOM 2688 C C . GLY A 1 326 ? 23.031 30.141 11.586 1 93.88 326 GLY A C 1
ATOM 2689 O O . GLY A 1 326 ? 23.094 28.984 11.203 1 93.88 326 GLY A O 1
ATOM 2690 N N . LYS A 1 327 ? 23.812 30.625 12.602 1 93.75 327 LYS A N 1
ATOM 2691 C CA . LYS A 1 327 ? 24.828 29.812 13.266 1 93.75 327 LYS A CA 1
ATOM 2692 C C . LYS A 1 327 ? 24.203 28.609 13.969 1 93.75 327 LYS A C 1
ATOM 2694 O O . LYS A 1 327 ? 24.828 27.547 14.055 1 93.75 327 LYS A O 1
ATOM 2699 N N . ASN A 1 328 ? 23 28.812 14.414 1 91.62 328 ASN A N 1
ATOM 2700 C CA . ASN A 1 328 ? 22.406 27.766 15.25 1 91.62 328 ASN A CA 1
ATOM 2701 C C . ASN A 1 328 ? 21.266 27.047 14.531 1 91.62 328 ASN A C 1
ATOM 2703 O O . ASN A 1 328 ? 20.859 25.969 14.953 1 91.62 328 ASN A O 1
ATOM 2707 N N . GLU A 1 329 ? 20.766 27.688 13.508 1 93 329 GLU A N 1
ATOM 2708 C CA . GLU A 1 329 ? 19.641 27.062 12.828 1 93 329 GLU A CA 1
ATOM 2709 C C . GLU A 1 329 ? 19.578 27.469 11.367 1 93 329 GLU A C 1
ATOM 2711 O O . GLU A 1 329 ? 20.109 28.516 10.984 1 93 329 GLU A O 1
ATOM 2716 N N . ILE A 1 330 ? 18.969 26.672 10.594 1 95 330 ILE A N 1
ATOM 2717 C CA . ILE A 1 330 ? 18.578 27.016 9.234 1 95 330 ILE A CA 1
ATOM 2718 C C . ILE A 1 330 ? 17.062 26.906 9.094 1 95 330 ILE A C 1
ATOM 2720 O O . ILE A 1 330 ? 16.438 26.047 9.711 1 95 330 ILE A O 1
ATOM 2724 N N . VAL A 1 331 ? 16.484 27.797 8.273 1 95.19 331 VAL A N 1
ATOM 2725 C CA . VAL A 1 331 ? 15.039 27.828 8.148 1 95.19 331 VAL A CA 1
ATOM 2726 C C . VAL A 1 331 ? 14.641 27.797 6.676 1 95.19 331 VAL A C 1
ATOM 2728 O O . VAL A 1 331 ? 15.07 28.641 5.887 1 95.19 331 VAL A O 1
ATOM 2731 N N . PHE A 1 332 ? 13.875 26.781 6.332 1 95.94 332 PHE A N 1
ATOM 2732 C CA . PHE A 1 332 ? 13.211 26.75 5.035 1 95.94 332 PHE A CA 1
ATOM 2733 C C . PHE A 1 332 ? 11.883 27.5 5.086 1 95.94 332 PHE A C 1
ATOM 2735 O O . PHE A 1 332 ? 11.023 27.188 5.922 1 95.94 332 PHE A O 1
ATOM 2742 N N . VAL A 1 333 ? 11.734 28.469 4.207 1 95.5 333 VAL A N 1
ATOM 2743 C CA . VAL A 1 333 ? 10.531 29.297 4.258 1 95.5 333 VAL A CA 1
ATOM 2744 C C . VAL A 1 333 ? 9.844 29.281 2.895 1 95.5 333 VAL A C 1
ATOM 2746 O O . VAL A 1 333 ? 10.477 29.531 1.868 1 95.5 333 VAL A O 1
ATOM 2749 N N . ASN A 1 334 ? 8.609 28.922 2.861 1 96.19 334 ASN A N 1
ATOM 2750 C CA . ASN A 1 334 ? 7.711 29.016 1.718 1 96.19 334 ASN A CA 1
ATOM 2751 C C . ASN A 1 334 ? 6.395 29.688 2.096 1 96.19 334 ASN A C 1
ATOM 2753 O O . ASN A 1 334 ? 5.484 29.031 2.611 1 96.19 334 ASN A O 1
ATOM 2757 N N . LYS A 1 335 ? 6.324 31.016 1.79 1 93 335 LYS A N 1
ATOM 2758 C CA . LYS A 1 335 ? 5.137 31.781 2.168 1 93 335 LYS A CA 1
ATOM 2759 C C . LYS A 1 335 ? 4.855 31.641 3.662 1 93 335 LYS A C 1
ATOM 2761 O O . LYS A 1 335 ? 5.664 32.062 4.492 1 93 335 LYS A O 1
ATOM 2766 N N . ASN A 1 336 ? 3.771 30.891 4.02 1 92.75 336 ASN A N 1
ATOM 2767 C CA . ASN A 1 336 ? 3.348 30.812 5.414 1 92.75 336 ASN A CA 1
ATOM 2768 C C . ASN A 1 336 ? 3.854 29.531 6.078 1 92.75 336 ASN A C 1
ATOM 2770 O O . ASN A 1 336 ? 3.459 29.219 7.203 1 92.75 336 ASN A O 1
ATOM 2774 N N . PHE A 1 337 ? 4.738 28.828 5.426 1 95.69 337 PHE A N 1
ATOM 2775 C CA . PHE A 1 337 ? 5.285 27.578 5.949 1 95.69 337 PHE A CA 1
ATOM 2776 C C . PHE A 1 337 ? 6.762 27.734 6.285 1 95.69 337 PHE A C 1
ATOM 2778 O O . PHE A 1 337 ? 7.555 28.141 5.434 1 95.69 337 PHE A O 1
ATOM 2785 N N . LYS A 1 338 ? 7.09 27.375 7.492 1 94.5 338 LYS A N 1
ATOM 2786 C CA . LYS A 1 338 ? 8.469 27.453 7.949 1 94.5 338 LYS A CA 1
ATOM 2787 C C . LYS A 1 338 ? 8.922 26.156 8.602 1 94.5 338 LYS A C 1
ATOM 2789 O O . LYS A 1 338 ? 8.172 25.547 9.367 1 94.5 338 LYS A O 1
ATOM 2794 N N . SER A 1 339 ? 10.07 25.75 8.266 1 95.25 339 SER A N 1
ATOM 2795 C CA . SER A 1 339 ? 10.719 24.594 8.898 1 95.25 339 SER A CA 1
ATOM 2796 C C . SER A 1 339 ? 12.109 24.969 9.406 1 95.25 339 SER A C 1
ATOM 2798 O O . SER A 1 339 ? 12.984 25.344 8.617 1 95.25 339 SER A O 1
ATOM 2800 N N . ARG A 1 340 ? 12.273 24.797 10.688 1 93.56 340 ARG A N 1
ATOM 2801 C CA . ARG A 1 340 ? 13.516 25.188 11.344 1 93.56 340 ARG A CA 1
ATOM 2802 C C . ARG A 1 340 ? 14.328 23.953 11.742 1 93.56 340 ARG A C 1
ATOM 2804 O O . ARG A 1 340 ? 13.805 23.047 12.398 1 93.56 340 ARG A O 1
ATOM 2811 N N . PHE A 1 341 ? 15.555 23.938 11.328 1 93.81 341 PHE A N 1
ATOM 2812 C CA . PHE A 1 341 ? 16.453 22.844 11.664 1 93.81 341 PHE A CA 1
ATOM 2813 C C . PHE A 1 341 ? 17.641 23.344 12.492 1 93.81 341 PHE A C 1
ATOM 2815 O O . PHE A 1 341 ? 18.172 24.422 12.227 1 93.81 341 PHE A O 1
ATOM 2822 N N . LYS A 1 342 ? 18.047 22.531 13.406 1 92.12 342 LYS A N 1
ATOM 2823 C CA . LYS A 1 342 ? 19.203 22.859 14.227 1 92.12 342 LYS A CA 1
ATOM 2824 C C . LYS A 1 342 ? 20.5 22.594 13.469 1 92.12 342 LYS A C 1
ATOM 2826 O O . LYS A 1 342 ? 20.641 21.578 12.789 1 92.12 342 LYS A O 1
ATOM 2831 N N . VAL A 1 343 ? 21.422 23.531 13.57 1 94.62 343 VAL A N 1
ATOM 2832 C CA . VAL A 1 343 ? 22.766 23.359 13.008 1 94.62 343 VAL A CA 1
ATOM 2833 C C . VAL A 1 343 ? 23.672 22.672 14.023 1 94.62 343 VAL A C 1
ATOM 2835 O O . VAL A 1 343 ? 23.828 23.141 15.148 1 94.62 343 VAL A O 1
ATOM 2838 N N . LEU A 1 344 ? 24.234 21.625 13.594 1 95.56 344 LEU A N 1
ATOM 2839 C CA . LEU A 1 344 ? 25.125 20.875 14.477 1 95.56 344 LEU A CA 1
ATOM 2840 C C . LEU A 1 344 ? 26.516 21.5 14.523 1 95.56 344 LEU A C 1
ATOM 2842 O O . LEU A 1 344 ? 27.141 21.547 15.578 1 95.56 344 LEU A O 1
ATOM 2846 N N . GLU A 1 345 ? 26.969 21.875 13.359 1 96.94 345 GLU A N 1
ATOM 2847 C CA . GLU A 1 345 ? 28.281 22.5 13.242 1 96.94 345 GLU A CA 1
ATOM 2848 C C . GLU A 1 345 ? 28.25 23.672 12.25 1 96.94 345 GLU A C 1
ATOM 2850 O O . GLU A 1 345 ? 27.672 23.562 11.164 1 96.94 345 GLU A O 1
ATOM 2855 N N . PHE A 1 346 ? 28.812 24.75 12.672 1 95.88 346 PHE A N 1
ATOM 2856 C CA . PHE A 1 346 ? 28.953 25.938 11.844 1 95.88 346 PHE A CA 1
ATOM 2857 C C . PHE A 1 346 ? 30.422 26.312 11.695 1 95.88 346 PHE A C 1
ATOM 2859 O O . PHE A 1 346 ? 31.172 26.312 12.664 1 95.88 346 PHE A O 1
ATOM 2866 N N . LYS A 1 347 ? 30.828 26.547 10.477 1 96.56 347 LYS A N 1
ATOM 2867 C CA . LYS A 1 347 ? 32.156 27.031 10.195 1 96.56 347 LYS A CA 1
ATOM 2868 C C . LYS A 1 347 ? 32.125 28.281 9.312 1 96.56 347 LYS A C 1
ATOM 2870 O O . LYS A 1 347 ? 31.625 28.234 8.195 1 96.56 347 LYS A O 1
ATOM 2875 N N . LYS A 1 348 ? 32.75 29.312 9.844 1 94.19 348 LYS A N 1
ATOM 2876 C CA . LYS A 1 348 ? 32.875 30.531 9.055 1 94.19 348 LYS A CA 1
ATOM 2877 C C . LYS A 1 348 ? 33.969 30.422 8.031 1 94.19 348 LYS A C 1
ATOM 2879 O O . LYS A 1 348 ? 35.094 30.031 8.367 1 94.19 348 LYS A O 1
ATOM 2884 N N . LEU A 1 349 ? 33.562 30.688 6.773 1 89.12 349 LEU A N 1
ATOM 2885 C CA . LEU A 1 349 ? 34.562 30.625 5.711 1 89.12 349 LEU A CA 1
ATOM 2886 C C . LEU A 1 349 ? 34.75 31.969 5.035 1 89.12 349 LEU A C 1
ATOM 2888 O O . LEU A 1 349 ? 33.781 32.781 4.992 1 89.12 349 LEU A O 1
ATOM 2892 N N . MET B 1 1 ? 39.312 -0.986 -10.547 1 76.25 1 MET B N 1
ATOM 2893 C CA . MET B 1 1 ? 38.75 -1.495 -11.797 1 76.25 1 MET B CA 1
ATOM 2894 C C . MET B 1 1 ? 37.375 -0.882 -12.055 1 76.25 1 MET B C 1
ATOM 2896 O O . MET B 1 1 ? 36.656 -0.538 -11.125 1 76.25 1 MET B O 1
ATOM 2900 N N . GLU B 1 2 ? 37.156 -0.599 -13.422 1 79.62 2 GLU B N 1
ATOM 2901 C CA . GLU B 1 2 ? 35.938 0.117 -13.773 1 79.62 2 GLU B CA 1
ATOM 2902 C C . GLU B 1 2 ? 35.156 -0.636 -14.836 1 79.62 2 GLU B C 1
ATOM 2904 O O . GLU B 1 2 ? 35.688 -1.456 -15.57 1 79.62 2 GLU B O 1
ATOM 2909 N N . GLY B 1 3 ? 33.969 -0.632 -14.797 1 84.19 3 GLY B N 1
ATOM 2910 C CA . GLY B 1 3 ? 33.062 -1.147 -15.805 1 84.19 3 GLY B CA 1
ATOM 2911 C C . GLY B 1 3 ? 31.797 -0.317 -15.945 1 84.19 3 GLY B C 1
ATOM 2912 O O . GLY B 1 3 ? 31.609 0.666 -15.227 1 84.19 3 GLY B O 1
ATOM 2913 N N . TRP B 1 4 ? 31.094 -0.696 -17.078 1 85 4 TRP B N 1
ATOM 2914 C CA . TRP B 1 4 ? 29.906 0.09 -17.406 1 85 4 TRP B CA 1
ATOM 2915 C C . TRP B 1 4 ? 28.703 -0.816 -17.656 1 85 4 TRP B C 1
ATOM 2917 O O . TRP B 1 4 ? 28.844 -1.917 -18.188 1 85 4 TRP B O 1
ATOM 2927 N N . ILE B 1 5 ? 27.656 -0.335 -17.188 1 88.44 5 ILE B N 1
ATOM 2928 C CA . ILE B 1 5 ? 26.391 -1.02 -17.453 1 88.44 5 ILE B CA 1
ATOM 2929 C C . ILE B 1 5 ? 25.312 0.004 -17.781 1 88.44 5 ILE B C 1
ATOM 2931 O O . ILE B 1 5 ? 25.359 1.141 -17.297 1 88.44 5 ILE B O 1
ATOM 2935 N N . THR B 1 6 ? 24.422 -0.447 -18.578 1 89.81 6 THR B N 1
ATOM 2936 C CA . THR B 1 6 ? 23.312 0.463 -18.875 1 89.81 6 THR B CA 1
ATOM 2937 C C . THR B 1 6 ? 22.375 0.562 -17.688 1 89.81 6 THR B C 1
ATOM 2939 O O . THR B 1 6 ? 22.172 -0.415 -16.953 1 89.81 6 THR B O 1
ATOM 2942 N N . LEU B 1 7 ? 21.797 1.718 -17.547 1 91.62 7 LEU B N 1
ATOM 2943 C CA . LEU B 1 7 ? 20.828 1.96 -16.484 1 91.62 7 LEU B CA 1
ATOM 2944 C C . LEU B 1 7 ? 19.641 1.003 -16.594 1 91.62 7 LEU B C 1
ATOM 2946 O O . LEU B 1 7 ? 19.172 0.462 -15.594 1 91.62 7 LEU B O 1
ATOM 2950 N N . SER B 1 8 ? 19.219 0.749 -17.781 1 92.19 8 SER B N 1
ATOM 2951 C CA . SER B 1 8 ? 18.078 -0.136 -18.016 1 92.19 8 SER B CA 1
ATOM 2952 C C . SER B 1 8 ? 18.375 -1.56 -17.562 1 92.19 8 SER B C 1
ATOM 2954 O O . SER B 1 8 ? 17.531 -2.215 -16.938 1 92.19 8 SER B O 1
ATOM 2956 N N . ARG B 1 9 ? 19.562 -1.998 -17.844 1 90.38 9 ARG B N 1
ATOM 2957 C CA . ARG B 1 9 ? 19.953 -3.35 -17.453 1 90.38 9 ARG B CA 1
ATOM 2958 C C . ARG B 1 9 ? 20.047 -3.482 -15.938 1 90.38 9 ARG B C 1
ATOM 2960 O O . ARG B 1 9 ? 19.562 -4.461 -15.367 1 90.38 9 ARG B O 1
ATOM 2967 N N . LEU B 1 10 ? 20.641 -2.492 -15.352 1 92.44 10 LEU B N 1
ATOM 2968 C CA . LEU B 1 10 ? 20.766 -2.521 -13.898 1 92.44 10 LEU B CA 1
ATOM 2969 C C . LEU B 1 10 ? 19.375 -2.482 -13.25 1 92.44 10 LEU B C 1
ATOM 2971 O O . LEU B 1 10 ? 19.125 -3.197 -12.273 1 92.44 10 LEU B O 1
ATOM 2975 N N . LYS B 1 11 ? 18.547 -1.718 -13.742 1 93.44 11 LYS B N 1
ATOM 2976 C CA . LYS B 1 11 ? 17.188 -1.599 -13.219 1 93.44 11 LYS B CA 1
ATOM 2977 C C . LYS B 1 11 ? 16.422 -2.916 -13.352 1 93.44 11 LYS B C 1
ATOM 2979 O O . LYS B 1 11 ? 15.789 -3.371 -12.406 1 93.44 11 LYS B O 1
ATOM 2984 N N . LYS B 1 12 ? 16.516 -3.496 -14.5 1 92.56 12 LYS B N 1
ATOM 2985 C CA . LYS B 1 12 ? 15.836 -4.762 -14.766 1 92.56 12 LYS B CA 1
ATOM 2986 C C . LYS B 1 12 ? 16.312 -5.855 -13.82 1 92.56 12 LYS B C 1
ATOM 2988 O O . LYS B 1 12 ? 15.516 -6.59 -13.25 1 92.56 12 LYS B O 1
ATOM 2993 N N . MET B 1 13 ? 17.562 -5.895 -13.656 1 93.44 13 MET B N 1
ATOM 2994 C CA . MET B 1 13 ? 18.141 -6.949 -12.828 1 93.44 13 MET B CA 1
ATOM 2995 C C . MET B 1 13 ? 17.828 -6.707 -11.352 1 93.44 13 MET B C 1
ATOM 2997 O O . MET B 1 13 ? 17.547 -7.652 -10.617 1 93.44 13 MET B O 1
ATOM 3001 N N . THR B 1 14 ? 17.906 -5.469 -10.969 1 94.94 14 THR B N 1
ATOM 3002 C CA . THR B 1 14 ? 17.594 -5.145 -9.586 1 94.94 14 THR B CA 1
ATOM 3003 C C . THR B 1 14 ? 16.141 -5.504 -9.266 1 94.94 14 THR B C 1
ATOM 3005 O O . THR B 1 14 ? 15.852 -6.07 -8.211 1 94.94 14 THR B O 1
ATOM 3008 N N . LYS B 1 15 ? 15.289 -5.176 -10.18 1 95.31 15 LYS B N 1
ATOM 3009 C CA . LYS B 1 15 ? 13.883 -5.516 -10 1 95.31 15 LYS B CA 1
ATOM 3010 C C . LYS B 1 15 ? 13.68 -7.027 -9.93 1 95.31 15 LYS B C 1
ATOM 3012 O O . LYS B 1 15 ? 12.922 -7.52 -9.094 1 95.31 15 LYS B O 1
ATOM 3017 N N . PHE B 1 16 ? 14.328 -7.738 -10.828 1 96.69 16 PHE B N 1
ATOM 3018 C CA . PHE B 1 16 ? 14.289 -9.195 -10.82 1 96.69 16 PHE B CA 1
ATOM 3019 C C . PHE B 1 16 ? 14.742 -9.742 -9.469 1 96.69 16 PHE B C 1
ATOM 3021 O O . PHE B 1 16 ? 14.039 -10.555 -8.859 1 96.69 16 PHE B O 1
ATOM 3028 N N . LEU B 1 17 ? 15.797 -9.266 -9 1 97.5 17 LEU B N 1
ATOM 3029 C CA . LEU B 1 17 ? 16.406 -9.797 -7.781 1 97.5 17 LEU B CA 1
ATOM 3030 C C . LEU B 1 17 ? 15.586 -9.398 -6.559 1 97.5 17 LEU B C 1
ATOM 3032 O O . LEU B 1 17 ? 15.516 -10.148 -5.582 1 97.5 17 LEU B O 1
ATOM 3036 N N . ASP B 1 18 ? 14.984 -8.242 -6.633 1 96.62 18 ASP B N 1
ATOM 3037 C CA . ASP B 1 18 ? 14.102 -7.805 -5.559 1 96.62 18 ASP B CA 1
ATOM 3038 C C . ASP B 1 18 ? 12.938 -8.781 -5.367 1 96.62 18 ASP B C 1
ATOM 3040 O O . ASP B 1 18 ? 12.609 -9.148 -4.238 1 96.62 18 ASP B O 1
ATOM 3044 N N . TYR B 1 19 ? 12.398 -9.156 -6.406 1 97 19 TYR B N 1
ATOM 3045 C CA . TYR B 1 19 ? 11.289 -10.102 -6.363 1 97 19 TYR B CA 1
ATOM 3046 C C . TYR B 1 19 ? 11.781 -11.5 -6.004 1 97 19 TYR B C 1
ATOM 3048 O O . TYR B 1 19 ? 11.148 -12.203 -5.219 1 97 19 TYR B O 1
ATOM 3056 N N . PHE B 1 20 ? 12.922 -11.906 -6.543 1 97.38 20 PHE B N 1
ATOM 3057 C CA . PHE B 1 20 ? 13.469 -13.25 -6.387 1 97.38 20 PHE B CA 1
ATOM 3058 C C . PHE B 1 20 ? 13.852 -13.508 -4.934 1 97.38 20 PHE B C 1
ATOM 3060 O O . PHE B 1 20 ? 13.531 -14.562 -4.383 1 97.38 20 PHE B O 1
ATOM 3067 N N . CYS B 1 21 ? 14.469 -12.539 -4.355 1 96.56 21 CYS B N 1
ATOM 3068 C CA . CYS B 1 21 ? 14.938 -12.727 -2.99 1 96.56 21 CYS B CA 1
ATOM 3069 C C . CYS B 1 21 ? 13.805 -12.539 -1.99 1 96.56 21 CYS B C 1
ATOM 3071 O O . CYS B 1 21 ? 13.852 -13.07 -0.88 1 96.56 21 CYS B O 1
ATOM 3073 N N . GLY B 1 22 ? 12.805 -11.852 -2.379 1 92.75 22 GLY B N 1
ATOM 3074 C CA . GLY B 1 22 ? 11.68 -11.617 -1.485 1 92.75 22 GLY B CA 1
ATOM 3075 C C . GLY B 1 22 ? 12.008 -10.672 -0.348 1 92.75 22 GLY B C 1
ATOM 3076 O O . GLY B 1 22 ? 13.148 -10.211 -0.22 1 92.75 22 GLY B O 1
ATOM 3077 N N . ASN B 1 23 ? 11.016 -10.422 0.498 1 89 23 ASN B N 1
ATOM 3078 C CA . ASN B 1 23 ? 11.18 -9.492 1.608 1 89 23 ASN B CA 1
ATOM 3079 C C . ASN B 1 23 ? 11.055 -10.195 2.955 1 89 23 ASN B C 1
ATOM 3081 O O . ASN B 1 23 ? 11.227 -9.57 4.004 1 89 23 ASN B O 1
ATOM 3085 N N . ILE B 1 24 ? 10.82 -11.406 2.941 1 81.81 24 ILE B N 1
ATOM 3086 C CA . ILE B 1 24 ? 10.5 -12.133 4.168 1 81.81 24 ILE B CA 1
ATOM 3087 C C . ILE B 1 24 ? 11.773 -12.344 4.988 1 81.81 24 ILE B C 1
ATOM 3089 O O . ILE B 1 24 ? 11.773 -12.141 6.203 1 81.81 24 ILE B O 1
ATOM 3093 N N . GLU B 1 25 ? 12.875 -12.773 4.289 1 85.5 25 GLU B N 1
ATOM 3094 C CA . GLU B 1 25 ? 14.141 -13.023 4.965 1 85.5 25 GLU B CA 1
ATOM 3095 C C . GLU B 1 25 ? 15.18 -11.969 4.598 1 85.5 25 GLU B C 1
ATOM 3097 O O . GLU B 1 25 ? 15.867 -12.094 3.578 1 85.5 25 GLU B O 1
ATOM 3102 N N . PRO B 1 26 ? 15.438 -11.164 5.535 1 85 26 PRO B N 1
ATOM 3103 C CA . PRO B 1 26 ? 16.328 -10.047 5.227 1 85 26 PRO B CA 1
ATOM 3104 C C . PRO B 1 26 ? 17.766 -10.5 4.918 1 85 26 PRO B C 1
ATOM 3106 O O . PRO B 1 26 ? 18.469 -9.828 4.164 1 85 26 PRO B O 1
ATOM 3109 N N . MET B 1 27 ? 18.125 -11.602 5.402 1 88.31 27 MET B N 1
ATOM 3110 C CA . MET B 1 27 ? 19.5 -12.055 5.238 1 88.31 27 MET B CA 1
ATOM 3111 C C . MET B 1 27 ? 19.781 -12.414 3.785 1 88.31 27 MET B C 1
ATOM 3113 O O . MET B 1 27 ? 20.938 -12.438 3.363 1 88.31 27 MET B O 1
ATOM 3117 N N . HIS B 1 28 ? 18.781 -12.648 3.02 1 90.88 28 HIS B N 1
ATOM 3118 C CA . HIS B 1 28 ? 18.969 -13.07 1.634 1 90.88 28 HIS B CA 1
ATOM 3119 C C . HIS B 1 28 ? 18.797 -11.898 0.675 1 90.88 28 HIS B C 1
ATOM 3121 O O . HIS B 1 28 ? 18.891 -12.062 -0.542 1 90.88 28 HIS B O 1
ATOM 3127 N N . ARG B 1 29 ? 18.672 -10.789 1.199 1 93.75 29 ARG B N 1
ATOM 3128 C CA . ARG B 1 29 ? 18.391 -9.641 0.34 1 93.75 29 ARG B CA 1
ATOM 3129 C C . ARG B 1 29 ? 19.672 -8.93 -0.054 1 93.75 29 ARG B C 1
ATOM 3131 O O . ARG B 1 29 ? 19.781 -7.707 0.08 1 93.75 29 ARG B O 1
ATOM 3138 N N . ASN B 1 30 ? 20.625 -9.75 -0.546 1 91.25 30 ASN B N 1
ATOM 3139 C CA . ASN B 1 30 ? 21.906 -9.258 -1.048 1 91.25 30 ASN B CA 1
ATOM 3140 C C . ASN B 1 30 ? 22.188 -9.758 -2.463 1 91.25 30 ASN B C 1
ATOM 3142 O O . ASN B 1 30 ? 21.734 -10.844 -2.842 1 91.25 30 ASN B O 1
ATOM 3146 N N . ILE B 1 31 ? 22.875 -8.938 -3.133 1 92.5 31 ILE 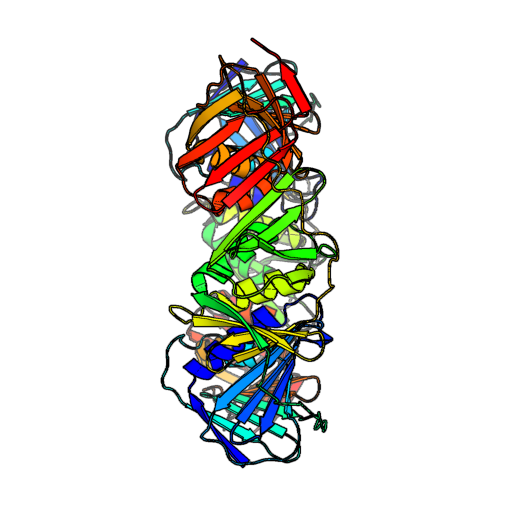B N 1
ATOM 3147 C CA . ILE B 1 31 ? 23.422 -9.289 -4.441 1 92.5 31 ILE B CA 1
ATOM 3148 C C . ILE B 1 31 ? 24.922 -9.531 -4.336 1 92.5 31 ILE B C 1
ATOM 3150 O O . ILE B 1 31 ? 25.641 -8.711 -3.758 1 92.5 31 ILE B O 1
ATOM 3154 N N . TYR B 1 32 ? 25.328 -10.586 -4.871 1 89.94 32 TYR B N 1
ATOM 3155 C CA . TYR B 1 32 ? 26.75 -10.922 -4.895 1 89.94 32 TYR B CA 1
ATOM 3156 C C . TYR B 1 32 ? 27.328 -10.773 -6.297 1 89.94 32 TYR B C 1
ATOM 3158 O O . TYR B 1 32 ? 26.984 -11.547 -7.199 1 89.94 32 TYR B O 1
ATOM 3166 N N . PHE B 1 33 ? 28.188 -9.773 -6.41 1 89.12 33 PHE B N 1
ATOM 3167 C CA . PHE B 1 33 ? 28.891 -9.57 -7.672 1 89.12 33 PHE B CA 1
ATOM 3168 C C . PHE B 1 33 ? 30.25 -10.266 -7.664 1 89.12 33 PHE B C 1
ATOM 3170 O O . PHE B 1 33 ? 31.016 -10.141 -6.707 1 89.12 33 PHE B O 1
ATOM 3177 N N . PHE B 1 34 ? 30.469 -10.945 -8.703 1 85.88 34 PHE B N 1
ATOM 3178 C CA . PHE B 1 34 ? 31.766 -11.578 -8.852 1 85.88 34 PHE B CA 1
ATOM 3179 C C . PHE B 1 34 ? 32.156 -11.695 -10.32 1 85.88 34 PHE B C 1
ATOM 3181 O O . PHE B 1 34 ? 31.328 -11.461 -11.203 1 85.88 34 PHE B O 1
ATOM 3188 N N . TYR B 1 35 ? 33.469 -11.992 -10.516 1 85 35 TYR B N 1
ATOM 3189 C CA . TYR B 1 35 ? 33.938 -12.055 -11.891 1 85 35 TYR B CA 1
ATOM 3190 C C . TYR B 1 35 ? 34.25 -13.492 -12.297 1 85 35 TYR B C 1
ATOM 3192 O O . TYR B 1 35 ? 34.969 -14.203 -11.594 1 85 35 TYR B O 1
ATOM 3200 N N . GLU B 1 36 ? 33.625 -13.891 -13.312 1 86.56 36 GLU B N 1
ATOM 3201 C CA . GLU B 1 36 ? 33.906 -15.133 -14.023 1 86.56 36 GLU B CA 1
ATOM 3202 C C . GLU B 1 36 ? 33.594 -15 -15.516 1 86.56 36 GLU B C 1
ATOM 3204 O O . GLU B 1 36 ? 32.438 -15.203 -15.93 1 86.56 36 GLU B O 1
ATOM 3209 N N . ASN B 1 37 ? 34.531 -14.734 -16.344 1 85.81 37 ASN B N 1
ATOM 3210 C CA . ASN B 1 37 ? 34.344 -14.445 -17.75 1 85.81 37 ASN B CA 1
ATOM 3211 C C . ASN B 1 37 ? 33.312 -13.344 -17.969 1 85.81 37 ASN B C 1
ATOM 3213 O O . ASN B 1 37 ? 32.406 -13.477 -18.812 1 85.81 37 ASN B O 1
ATOM 3217 N N . GLY B 1 38 ? 33.438 -12.414 -17.141 1 85.94 38 GLY B N 1
ATOM 3218 C CA . GLY B 1 38 ? 32.531 -11.281 -17.094 1 85.94 38 GLY B CA 1
ATOM 3219 C C . GLY B 1 38 ? 31.953 -11.055 -15.703 1 85.94 38 GLY B C 1
ATOM 3220 O O . GLY B 1 38 ? 32.188 -11.836 -14.789 1 85.94 38 GLY B O 1
ATOM 3221 N N . LEU B 1 39 ? 31.25 -10 -15.57 1 90.19 39 LEU B N 1
ATOM 3222 C CA . LEU B 1 39 ? 30.594 -9.719 -14.297 1 90.19 39 LEU B CA 1
ATOM 3223 C C . LEU B 1 39 ? 29.359 -10.594 -14.117 1 90.19 39 LEU B C 1
ATOM 3225 O O . LEU B 1 39 ? 28.484 -10.625 -14.984 1 90.19 39 LEU B O 1
ATOM 3229 N N . LYS B 1 40 ? 29.344 -11.281 -13.039 1 90.94 40 LYS B N 1
ATOM 3230 C 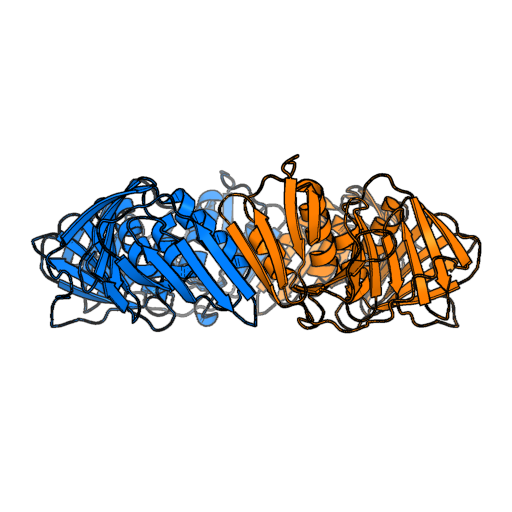CA . LYS B 1 40 ? 28.219 -12.164 -12.727 1 90.94 40 LYS B CA 1
ATOM 3231 C C . LYS B 1 40 ? 27.547 -11.758 -11.422 1 90.94 40 LYS B C 1
ATOM 3233 O O . LYS B 1 40 ? 28.156 -11.07 -10.594 1 90.94 40 LYS B O 1
ATOM 3238 N N . ILE B 1 41 ? 26.297 -12.219 -11.328 1 93.38 41 ILE B N 1
ATOM 3239 C CA . ILE B 1 41 ? 25.5 -11.953 -10.133 1 93.38 41 ILE B CA 1
ATOM 3240 C C . ILE B 1 41 ? 25.016 -13.273 -9.539 1 93.38 41 ILE B C 1
ATOM 3242 O O . ILE B 1 41 ? 24.578 -14.164 -10.266 1 93.38 41 ILE B O 1
ATOM 3246 N N . TYR B 1 42 ? 25.172 -13.352 -8.281 1 93.31 42 TYR B N 1
ATOM 3247 C CA . TYR B 1 42 ? 24.594 -14.445 -7.504 1 93.31 42 TYR B CA 1
ATOM 3248 C C . TYR B 1 42 ? 23.641 -13.906 -6.453 1 93.31 42 TYR B C 1
ATOM 3250 O O . TYR B 1 42 ? 23.875 -12.852 -5.863 1 93.31 42 TYR B O 1
ATOM 3258 N N . ALA B 1 43 ? 22.516 -14.57 -6.238 1 95.19 43 ALA B N 1
ATOM 3259 C CA . ALA B 1 43 ? 21.562 -14.273 -5.172 1 95.19 43 ALA B CA 1
ATOM 3260 C C . ALA B 1 43 ? 20.766 -15.516 -4.785 1 95.19 43 ALA B C 1
ATOM 3262 O O . ALA B 1 43 ? 20.781 -16.516 -5.508 1 95.19 43 ALA B O 1
ATOM 3263 N N . THR B 1 44 ? 20.125 -15.453 -3.656 1 95.44 44 THR B N 1
ATOM 3264 C CA . THR B 1 44 ? 19.375 -16.609 -3.188 1 95.44 44 THR B CA 1
ATOM 3265 C C . THR B 1 44 ? 18.188 -16.172 -2.336 1 95.44 44 THR B C 1
ATOM 3267 O O . THR B 1 44 ? 18.203 -15.102 -1.731 1 95.44 44 THR B O 1
ATOM 3270 N N . ASP B 1 45 ? 17.172 -16.891 -2.35 1 95.5 45 ASP B N 1
ATOM 3271 C CA . ASP B 1 45 ? 16.047 -16.672 -1.433 1 95.5 45 ASP B CA 1
ATOM 3272 C C . ASP B 1 45 ? 16.062 -17.703 -0.31 1 95.5 45 ASP B C 1
ATOM 3274 O O . ASP B 1 45 ? 15.086 -17.812 0.445 1 95.5 45 ASP B O 1
ATOM 3278 N N . GLY B 1 46 ? 17.141 -18.5 -0.201 1 93.19 46 GLY B N 1
ATOM 3279 C CA . GLY B 1 46 ? 17.234 -19.578 0.773 1 93.19 46 GLY B CA 1
ATOM 3280 C C . GLY B 1 46 ? 17.156 -20.953 0.148 1 93.19 46 GLY B C 1
ATOM 3281 O O . GLY B 1 46 ? 18.062 -21.781 0.331 1 93.19 46 GLY B O 1
ATOM 3282 N N . CYS B 1 47 ? 16.125 -21.141 -0.658 1 94.44 47 CYS B N 1
ATOM 3283 C CA . CYS B 1 47 ? 15.938 -22.406 -1.365 1 94.44 47 CYS B CA 1
ATOM 3284 C C . CYS B 1 47 ? 16.469 -22.312 -2.791 1 94.44 47 CYS B C 1
ATOM 3286 O O . CYS B 1 47 ? 17.172 -23.219 -3.258 1 94.44 47 CYS B O 1
ATOM 3288 N N . ALA B 1 48 ? 16.141 -21.281 -3.441 1 95.44 48 ALA B N 1
ATOM 3289 C CA . ALA B 1 48 ? 16.594 -21.094 -4.816 1 95.44 48 ALA B CA 1
ATOM 3290 C C . ALA B 1 48 ? 17.844 -20.219 -4.871 1 95.44 48 ALA B C 1
ATOM 3292 O O . ALA B 1 48 ? 17.953 -19.234 -4.133 1 95.44 48 ALA B O 1
ATOM 3293 N N . LYS B 1 49 ? 18.734 -20.609 -5.75 1 94.44 49 LYS B N 1
ATOM 3294 C CA . LYS B 1 49 ? 19.938 -19.859 -6.043 1 94.44 49 LYS B CA 1
ATOM 3295 C C . LYS B 1 49 ? 20 -19.438 -7.512 1 94.44 49 LYS B C 1
ATOM 3297 O O . LYS B 1 49 ? 19.781 -20.266 -8.406 1 94.44 49 LYS B O 1
ATOM 3302 N N . VAL B 1 50 ? 20.281 -18.156 -7.727 1 95.5 50 VAL B N 1
ATOM 3303 C CA . VAL B 1 50 ? 20.297 -17.688 -9.109 1 95.5 50 VAL B CA 1
ATOM 3304 C C . VAL B 1 50 ? 21.688 -17.203 -9.477 1 95.5 50 VAL B C 1
ATOM 3306 O O . VAL B 1 50 ? 22.375 -16.594 -8.656 1 95.5 50 VAL B O 1
ATOM 3309 N N . MET B 1 51 ? 22.062 -17.531 -10.672 1 93.81 51 MET B N 1
ATOM 3310 C CA . MET B 1 51 ? 23.266 -17.016 -11.328 1 93.81 51 MET B CA 1
ATOM 3311 C C . MET B 1 51 ? 22.906 -16.281 -12.625 1 93.81 51 MET B C 1
ATOM 3313 O O . MET B 1 51 ? 22.188 -16.828 -13.461 1 93.81 51 MET B O 1
ATOM 3317 N N . ILE B 1 52 ? 23.438 -15.078 -12.773 1 93.94 52 ILE B N 1
ATOM 3318 C CA . ILE B 1 52 ? 23.094 -14.258 -13.93 1 93.94 52 ILE B CA 1
ATOM 3319 C C . ILE B 1 52 ? 24.375 -13.766 -14.609 1 93.94 52 ILE B C 1
ATOM 3321 O O . ILE B 1 52 ? 25.297 -13.305 -13.938 1 93.94 52 ILE B O 1
ATOM 3325 N N . ASN B 1 53 ? 24.375 -13.883 -15.883 1 91.5 53 ASN B N 1
ATOM 3326 C CA . ASN B 1 53 ? 25.375 -13.156 -16.656 1 91.5 53 ASN B CA 1
ATOM 3327 C C . ASN B 1 53 ? 25.016 -11.68 -16.797 1 91.5 53 ASN B C 1
ATOM 3329 O O . ASN B 1 53 ? 24.109 -11.32 -17.547 1 91.5 53 ASN B O 1
ATOM 3333 N N . PHE B 1 54 ? 25.797 -10.898 -16.125 1 90.94 54 PHE B N 1
ATOM 3334 C CA . PHE B 1 54 ? 25.375 -9.516 -15.961 1 90.94 54 PHE B CA 1
ATOM 3335 C C . PHE B 1 54 ? 26.031 -8.625 -17.016 1 90.94 54 PHE B C 1
ATOM 3337 O O . PHE B 1 54 ? 25.344 -7.918 -17.75 1 90.94 54 PHE B O 1
ATOM 3344 N N . SER B 1 55 ? 27.328 -8.672 -17.094 1 88 55 SER B N 1
ATOM 3345 C CA . SER B 1 55 ? 28.016 -7.855 -18.078 1 88 55 SER B CA 1
ATOM 3346 C C . SER B 1 55 ? 29.312 -8.516 -18.516 1 88 55 SER B C 1
ATOM 3348 O O . SER B 1 55 ? 30.047 -9.062 -17.703 1 88 55 SER B O 1
ATOM 3350 N N . ARG B 1 56 ? 29.594 -8.289 -19.812 1 84.62 56 ARG B N 1
ATOM 3351 C CA . ARG B 1 56 ? 30.859 -8.781 -20.344 1 84.62 56 ARG B CA 1
ATOM 3352 C C . ARG B 1 56 ? 31.906 -7.676 -20.375 1 84.62 56 ARG B C 1
ATOM 3354 O O . ARG B 1 56 ? 33.094 -7.949 -20.5 1 84.62 56 ARG B O 1
ATOM 3361 N N . GLU B 1 57 ? 31.406 -6.496 -20.297 1 82.5 57 GLU B N 1
ATOM 3362 C CA . GLU B 1 57 ? 32.281 -5.328 -20.375 1 82.5 57 GLU B CA 1
ATOM 3363 C C . GLU B 1 57 ? 32.75 -4.914 -18.984 1 82.5 57 GLU B C 1
ATOM 3365 O O . GLU B 1 57 ? 32.5 -3.789 -18.547 1 82.5 57 GLU B O 1
ATOM 3370 N N . PHE B 1 58 ? 33.469 -5.832 -18.359 1 83.62 58 PHE B N 1
ATOM 3371 C CA . PHE B 1 58 ? 34 -5.59 -17.016 1 83.62 58 PHE B CA 1
ATOM 3372 C C . PHE B 1 58 ? 35.375 -6.211 -16.859 1 83.62 58 PHE B C 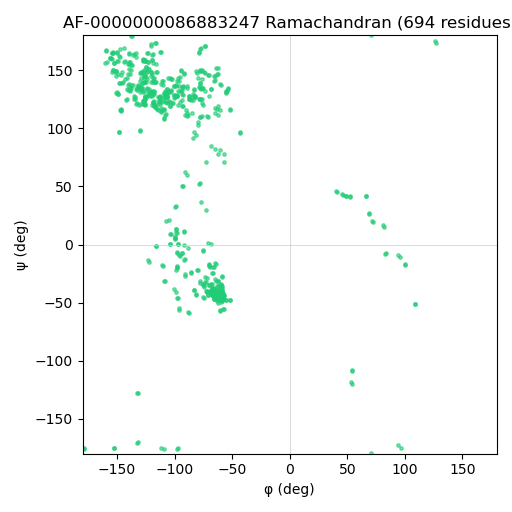1
ATOM 3374 O O . PHE B 1 58 ? 35.656 -7.293 -17.375 1 83.62 58 PHE B O 1
ATOM 3381 N N . LEU B 1 59 ? 36.188 -5.492 -16.141 1 82.19 59 LEU B N 1
ATOM 3382 C CA . LEU B 1 59 ? 37.531 -6.008 -15.898 1 82.19 59 LEU B CA 1
ATOM 3383 C C . LEU B 1 59 ? 37.5 -7.012 -14.75 1 82.19 59 LEU B C 1
ATOM 3385 O O . LEU B 1 59 ? 36.719 -6.891 -13.812 1 82.19 59 LEU B O 1
ATOM 3389 N N . PRO B 1 60 ? 38.406 -7.973 -14.828 1 81.44 60 PRO B N 1
ATOM 3390 C CA . PRO B 1 60 ? 38.438 -9.016 -13.797 1 81.44 60 PRO B CA 1
ATOM 3391 C C . PRO B 1 60 ? 38.812 -8.461 -12.422 1 81.44 60 PRO B C 1
ATOM 3393 O O . PRO B 1 60 ? 39.594 -7.512 -12.32 1 81.44 60 PRO B O 1
ATOM 3396 N N . PHE B 1 61 ? 38.156 -8.984 -11.406 1 79.94 61 PHE B N 1
ATOM 3397 C CA . PHE B 1 61 ? 38.531 -8.711 -10.023 1 79.94 61 PHE B CA 1
ATOM 3398 C C . PHE B 1 61 ? 38.344 -9.953 -9.156 1 79.94 61 PHE B C 1
ATOM 3400 O O . PHE B 1 61 ? 37.688 -10.906 -9.562 1 79.94 61 PHE B O 1
ATOM 3407 N N . SER B 1 62 ? 39.062 -9.953 -8.062 1 78 62 SER B N 1
ATOM 3408 C CA . SER B 1 62 ? 38.969 -11.094 -7.16 1 78 62 SER B CA 1
ATOM 3409 C C . SER B 1 62 ? 38 -10.828 -6.031 1 78 62 SER B C 1
ATOM 3411 O O . SER B 1 62 ? 37.812 -9.688 -5.602 1 78 62 SER B O 1
ATOM 3413 N N . GLY B 1 63 ? 37.312 -11.945 -5.703 1 78.31 63 GLY B N 1
ATOM 3414 C CA . GLY B 1 63 ? 36.406 -11.836 -4.566 1 78.31 63 GLY B CA 1
ATOM 3415 C C . GLY B 1 63 ? 34.969 -11.562 -4.969 1 78.31 63 GLY B C 1
ATOM 3416 O O . GLY B 1 63 ? 34.594 -11.789 -6.121 1 78.31 63 GLY B O 1
ATOM 3417 N N . THR B 1 64 ? 34.156 -11.352 -3.988 1 82.56 64 THR B N 1
ATOM 3418 C CA . THR B 1 64 ? 32.75 -11.117 -4.188 1 82.56 64 THR B CA 1
ATOM 3419 C C . THR B 1 64 ? 32.312 -9.82 -3.514 1 82.56 64 THR B C 1
ATOM 3421 O O . THR B 1 64 ? 32.656 -9.578 -2.352 1 82.56 64 THR B O 1
ATOM 3424 N N . ALA B 1 65 ? 31.703 -9.023 -4.285 1 83.25 65 ALA B N 1
ATOM 3425 C CA . ALA B 1 65 ? 31.125 -7.809 -3.723 1 83.25 65 ALA B CA 1
ATOM 3426 C C . ALA B 1 65 ? 29.656 -8.023 -3.332 1 83.25 65 ALA B C 1
ATOM 3428 O O . ALA B 1 65 ? 28.859 -8.492 -4.141 1 83.25 65 ALA B O 1
ATOM 3429 N N . ILE B 1 66 ? 29.406 -7.656 -2.107 1 85.56 66 ILE B N 1
ATOM 3430 C CA . ILE B 1 66 ? 28.062 -7.863 -1.597 1 85.56 66 ILE B CA 1
ATOM 3431 C C . ILE B 1 66 ? 27.328 -6.52 -1.507 1 85.56 66 ILE B C 1
ATOM 3433 O O . ILE B 1 66 ? 27.812 -5.594 -0.852 1 85.56 66 ILE B O 1
ATOM 3437 N N . VAL B 1 67 ? 26.203 -6.426 -2.189 1 87.25 67 VAL B N 1
ATOM 3438 C CA . VAL B 1 67 ? 25.438 -5.188 -2.191 1 87.25 67 VAL B CA 1
ATOM 3439 C C . VAL B 1 67 ? 24 -5.48 -1.776 1 87.25 67 VAL B C 1
ATOM 3441 O O . VAL B 1 67 ? 23.297 -6.262 -2.432 1 87.25 67 VAL B O 1
ATOM 3444 N N . PRO B 1 68 ? 23.578 -4.852 -0.709 1 89.31 68 PRO B N 1
ATOM 3445 C CA . PRO B 1 68 ? 22.156 -5.004 -0.393 1 89.31 68 PRO B CA 1
ATOM 3446 C C . PRO B 1 68 ? 21.25 -4.512 -1.516 1 89.31 68 PRO B C 1
ATOM 3448 O O . PRO B 1 68 ? 21.484 -3.443 -2.084 1 89.31 68 PRO B O 1
ATOM 3451 N N . ILE B 1 69 ? 20.234 -5.254 -1.793 1 93.62 69 ILE B N 1
ATOM 3452 C CA . ILE B 1 69 ? 19.328 -4.941 -2.891 1 93.62 69 ILE B CA 1
ATOM 3453 C C . ILE B 1 69 ? 18.719 -3.562 -2.672 1 93.62 69 ILE B C 1
ATOM 3455 O O . ILE B 1 69 ? 18.516 -2.809 -3.627 1 93.62 69 ILE B O 1
ATOM 3459 N N . ARG B 1 70 ? 18.453 -3.27 -1.461 1 91.5 70 ARG B N 1
ATOM 3460 C CA . ARG B 1 70 ? 17.812 -2.004 -1.121 1 91.5 70 ARG B CA 1
ATOM 3461 C C . ARG B 1 70 ? 18.656 -0.821 -1.56 1 91.5 70 ARG B C 1
ATOM 3463 O O . ARG B 1 70 ? 18.141 0.238 -1.905 1 91.5 70 ARG B O 1
ATOM 3470 N N . TYR B 1 71 ? 19.969 -0.935 -1.517 1 90.12 71 TYR B N 1
ATOM 3471 C CA . TYR B 1 71 ? 20.859 0.142 -1.932 1 90.12 71 TYR B CA 1
ATOM 3472 C C . TYR B 1 71 ? 20.719 0.42 -3.424 1 90.12 71 TYR B C 1
ATOM 3474 O O . TYR B 1 71 ? 20.625 1.577 -3.84 1 90.12 71 TYR B O 1
ATOM 3482 N N . LEU B 1 72 ? 20.641 -0.611 -4.137 1 91.81 72 LEU B N 1
ATOM 3483 C CA . LEU B 1 72 ? 20.469 -0.439 -5.574 1 91.81 72 LEU B CA 1
ATOM 3484 C C . LEU B 1 72 ? 19.094 0.129 -5.887 1 91.81 72 LEU B C 1
ATOM 3486 O O . LEU B 1 72 ? 18.953 0.965 -6.781 1 91.81 72 LEU B O 1
ATOM 3490 N N . LYS B 1 73 ? 18.109 -0.341 -5.18 1 92.88 73 LYS B N 1
ATOM 3491 C CA . LYS B 1 73 ? 16.781 0.219 -5.348 1 92.88 73 LYS B CA 1
ATOM 3492 C C . LYS B 1 73 ? 16.781 1.724 -5.094 1 92.88 73 LYS B C 1
ATOM 3494 O O . LYS B 1 73 ? 16.141 2.482 -5.824 1 92.88 73 LYS B O 1
ATOM 3499 N N . GLY B 1 74 ? 17.484 2.055 -4.023 1 90.81 74 GLY B N 1
ATOM 3500 C CA . GLY B 1 74 ? 17.594 3.471 -3.713 1 90.81 74 GLY B CA 1
ATOM 3501 C C . GLY B 1 74 ? 18.297 4.266 -4.797 1 90.81 74 GLY B C 1
ATOM 3502 O O . GLY B 1 74 ? 17.828 5.324 -5.207 1 90.81 74 GLY B O 1
ATOM 3503 N N . LEU B 1 75 ? 19.344 3.775 -5.293 1 90 75 LEU B N 1
ATOM 3504 C CA . LEU B 1 75 ? 20.125 4.41 -6.344 1 90 75 LEU B CA 1
ATOM 3505 C C . LEU B 1 75 ? 19.297 4.633 -7.598 1 90 75 LEU B C 1
ATOM 3507 O O . LEU B 1 75 ? 19.391 5.684 -8.234 1 90 75 LEU B O 1
ATOM 3511 N N . LEU B 1 76 ? 18.453 3.707 -7.805 1 92.75 76 LEU B N 1
ATOM 3512 C CA . LEU B 1 76 ? 17.734 3.693 -9.078 1 92.75 76 LEU B CA 1
ATOM 3513 C C . LEU B 1 76 ? 16.375 4.395 -8.953 1 92.75 76 LEU B C 1
ATOM 3515 O O . LEU B 1 76 ? 15.688 4.602 -9.945 1 92.75 76 LEU B O 1
ATOM 3519 N N . ARG B 1 77 ? 16.016 4.676 -7.793 1 91.75 77 ARG B N 1
ATOM 3520 C CA . ARG B 1 77 ? 14.719 5.312 -7.555 1 91.75 77 ARG B CA 1
ATOM 3521 C C . ARG B 1 77 ? 14.57 6.582 -8.383 1 91.75 77 ARG B C 1
ATOM 3523 O O . ARG B 1 77 ? 15.469 7.43 -8.398 1 91.75 77 ARG B O 1
ATOM 3530 N N . GLY B 1 78 ? 13.422 6.77 -9.094 1 87.88 78 GLY B N 1
ATOM 3531 C CA . GLY B 1 78 ? 13.117 7.973 -9.852 1 87.88 78 GLY B CA 1
ATOM 3532 C C . GLY B 1 78 ? 13.734 7.98 -11.234 1 87.88 78 GLY B C 1
ATOM 3533 O O . GLY B 1 78 ? 13.516 8.914 -12.016 1 87.88 78 GLY B O 1
ATOM 3534 N N . THR B 1 79 ? 14.562 7.012 -11.516 1 89.69 79 THR B N 1
ATOM 3535 C CA . THR B 1 79 ? 15.156 6.941 -12.844 1 89.69 79 THR B CA 1
ATOM 3536 C C . THR B 1 79 ? 14.164 6.367 -13.852 1 89.69 79 THR B C 1
ATOM 3538 O O . THR B 1 79 ? 13.266 5.609 -13.477 1 89.69 79 THR B O 1
ATOM 3541 N N . PRO B 1 80 ? 14.352 6.832 -15.016 1 85.88 80 PRO B N 1
ATOM 3542 C CA . PRO B 1 80 ? 13.438 6.305 -16.031 1 85.88 80 PRO B CA 1
ATOM 3543 C C . PRO B 1 80 ? 13.586 4.801 -16.234 1 85.88 80 PRO B C 1
ATOM 3545 O O . PRO B 1 80 ? 14.656 4.242 -15.984 1 85.88 80 PRO B O 1
ATOM 3548 N N . LYS B 1 81 ? 12.547 4.281 -16.609 1 77.88 81 LYS B N 1
ATOM 3549 C CA . LYS B 1 81 ? 12.539 2.836 -16.844 1 77.88 81 LYS B CA 1
ATOM 3550 C C . LYS B 1 81 ? 13.508 2.451 -17.953 1 77.88 81 LYS B C 1
ATOM 3552 O O . LYS B 1 81 ? 14.219 1.45 -17.844 1 77.88 81 LYS B O 1
ATOM 3557 N N . GLN B 1 82 ? 13.344 3.158 -18.984 1 81 82 GLN B N 1
ATOM 3558 C CA . GLN B 1 82 ? 14.234 2.932 -20.125 1 81 82 GLN B CA 1
ATOM 3559 C C . GLN B 1 82 ? 15.172 4.117 -20.344 1 81 82 GLN B C 1
ATOM 3561 O O . GLN B 1 82 ? 14.719 5.266 -20.391 1 81 82 GLN B O 1
ATOM 3566 N N . SER B 1 83 ? 16.438 3.793 -20.125 1 84.94 83 SER B N 1
ATOM 3567 C CA . SER B 1 83 ? 17.469 4.793 -20.344 1 84.94 83 SER B CA 1
ATOM 3568 C C . SER B 1 83 ? 18.766 4.145 -20.828 1 84.94 83 SER B C 1
ATOM 3570 O O . SER B 1 83 ? 19.156 3.076 -20.344 1 84.94 83 SER B O 1
ATOM 3572 N N . ASP B 1 84 ? 19.375 4.758 -21.734 1 84.56 84 ASP B N 1
ATOM 3573 C CA . ASP B 1 84 ? 20.656 4.277 -22.234 1 84.56 84 ASP B CA 1
ATOM 3574 C C . ASP B 1 84 ? 21.812 4.906 -21.469 1 84.56 84 ASP B C 1
ATOM 3576 O O . ASP B 1 84 ? 22.984 4.742 -21.844 1 84.56 84 ASP B O 1
ATOM 3580 N N . ASP B 1 85 ? 21.312 5.516 -20.422 1 85.88 85 ASP B N 1
ATOM 3581 C CA . ASP B 1 85 ? 22.359 6.086 -19.594 1 85.88 85 ASP B CA 1
ATOM 3582 C C . ASP B 1 85 ? 23.281 4.988 -19.031 1 85.88 85 ASP B C 1
ATOM 3584 O O . ASP B 1 85 ? 22.828 3.855 -18.828 1 85.88 85 ASP B O 1
ATOM 3588 N N . ILE B 1 86 ? 24.516 5.406 -18.906 1 86.81 86 ILE B N 1
ATOM 3589 C CA . ILE B 1 86 ? 25.516 4.441 -18.453 1 86.81 86 ILE B CA 1
ATOM 3590 C C . ILE B 1 86 ? 25.844 4.703 -16.984 1 86.81 86 ILE B C 1
ATOM 3592 O O . ILE B 1 86 ? 25.984 5.855 -16.578 1 86.81 86 ILE B O 1
ATOM 3596 N N . ILE B 1 87 ? 25.828 3.646 -16.266 1 87.88 87 ILE B N 1
ATOM 3597 C CA . ILE B 1 87 ? 26.281 3.695 -14.867 1 87.88 87 ILE B CA 1
ATOM 3598 C C . ILE B 1 87 ? 27.703 3.172 -14.766 1 87.88 87 ILE B C 1
ATOM 3600 O O . ILE B 1 87 ? 28.016 2.088 -15.266 1 87.88 87 ILE B O 1
ATOM 3604 N N . LYS B 1 88 ? 28.484 4.016 -14.156 1 87.75 88 LYS B N 1
ATOM 3605 C CA . LYS B 1 88 ? 29.875 3.609 -13.914 1 87.75 88 LYS B CA 1
ATOM 3606 C C . LYS B 1 88 ? 30 2.832 -12.609 1 87.75 88 LYS B C 1
ATOM 3608 O O . LYS B 1 88 ? 29.5 3.264 -11.57 1 87.75 88 LYS B O 1
ATOM 3613 N N . ILE B 1 89 ? 30.547 1.685 -12.711 1 87.62 89 ILE B N 1
ATOM 3614 C CA . ILE B 1 89 ? 30.828 0.86 -11.547 1 87.62 89 ILE B CA 1
ATOM 3615 C C . ILE B 1 89 ? 32.344 0.738 -11.359 1 87.62 89 ILE B C 1
ATOM 3617 O O . ILE B 1 89 ? 33.062 0.345 -12.281 1 87.62 89 ILE B O 1
ATOM 3621 N N . ILE B 1 90 ? 32.75 1.187 -10.195 1 87.31 90 ILE B N 1
ATOM 3622 C CA . ILE B 1 90 ? 34.156 1.088 -9.859 1 87.31 90 ILE B CA 1
ATOM 3623 C C . ILE B 1 90 ? 34.344 0.082 -8.727 1 87.31 90 ILE B C 1
ATOM 3625 O O . ILE B 1 90 ? 33.688 0.166 -7.691 1 87.31 90 ILE B O 1
ATOM 3629 N N . ILE B 1 91 ? 35.125 -0.892 -8.961 1 83.12 91 ILE B N 1
ATOM 3630 C CA . ILE B 1 91 ? 35.469 -1.872 -7.93 1 83.12 91 ILE B CA 1
ATOM 3631 C C . ILE B 1 91 ? 36.938 -1.803 -7.586 1 83.12 91 ILE B C 1
ATOM 3633 O O . ILE B 1 91 ? 37.781 -1.94 -8.469 1 83.12 91 ILE B O 1
ATOM 3637 N N . ASN B 1 92 ? 37.156 -1.451 -6.41 1 78.94 92 ASN B N 1
ATOM 3638 C CA . ASN B 1 92 ? 38.5 -1.506 -5.914 1 78.94 92 ASN B CA 1
ATOM 3639 C C . ASN B 1 92 ? 38.688 -2.617 -4.883 1 78.94 92 ASN B C 1
ATOM 3641 O O . ASN B 1 92 ? 37.844 -3.492 -4.754 1 78.94 92 ASN B O 1
ATOM 3645 N N . LYS B 1 93 ? 39.875 -2.713 -4.281 1 73.88 93 LYS B N 1
ATOM 3646 C CA . LYS B 1 93 ? 40.188 -3.803 -3.361 1 73.88 93 LYS B CA 1
ATOM 3647 C C . LYS B 1 93 ? 39.219 -3.82 -2.184 1 73.88 93 LYS B C 1
ATOM 3649 O O . LYS B 1 93 ? 38.844 -4.891 -1.691 1 73.88 93 LYS B O 1
ATOM 3654 N N . GLU B 1 94 ? 38.719 -2.646 -1.925 1 76.19 94 GLU B N 1
ATOM 3655 C CA . GLU B 1 94 ? 38 -2.613 -0.658 1 76.19 94 GLU B CA 1
ATOM 3656 C C . GLU B 1 94 ? 36.531 -2.172 -0.862 1 76.19 94 GLU B C 1
ATOM 3658 O O . GLU B 1 94 ? 35.688 -2.375 0.011 1 76.19 94 GLU B O 1
ATOM 3663 N N . LYS B 1 95 ? 36.344 -1.602 -2.088 1 82.5 95 LYS B N 1
ATOM 3664 C CA . LYS B 1 95 ? 35.031 -0.971 -2.184 1 82.5 95 LYS B CA 1
ATOM 3665 C C . LYS B 1 95 ? 34.469 -1.088 -3.596 1 82.5 95 LYS B C 1
ATOM 3667 O O . LYS B 1 95 ? 35.219 -1.204 -4.562 1 82.5 95 LYS B O 1
ATOM 3672 N N . MET B 1 96 ? 33.188 -1.171 -3.623 1 84.56 96 MET B N 1
ATOM 3673 C CA . MET B 1 96 ? 32.438 -1.026 -4.871 1 84.56 96 MET B CA 1
ATOM 3674 C C . MET B 1 96 ? 31.703 0.305 -4.906 1 84.56 96 MET B C 1
ATOM 3676 O O . MET B 1 96 ? 31.016 0.661 -3.951 1 84.56 96 MET B O 1
ATOM 3680 N N . GLU B 1 97 ? 31.938 1.006 -6.008 1 89.06 97 GLU B N 1
ATOM 3681 C CA . GLU B 1 97 ? 31.359 2.34 -6.117 1 89.06 97 GLU B CA 1
ATOM 3682 C C . GLU B 1 97 ? 30.453 2.445 -7.34 1 89.06 97 GLU B C 1
ATOM 3684 O O . GLU B 1 97 ? 30.797 1.954 -8.414 1 89.06 97 GLU B O 1
ATOM 3689 N N . PHE B 1 98 ? 29.281 2.965 -7.121 1 88.75 98 PHE B N 1
ATOM 3690 C CA . PHE B 1 98 ? 28.359 3.307 -8.195 1 88.75 98 PHE B CA 1
ATOM 3691 C C . PHE B 1 98 ? 28.25 4.82 -8.352 1 88.75 98 PHE B C 1
ATOM 3693 O O . PHE B 1 98 ? 28.078 5.539 -7.371 1 88.75 98 PHE B O 1
ATOM 3700 N N . GLU B 1 99 ? 28.391 5.254 -9.562 1 88.31 99 GLU B N 1
ATOM 3701 C CA . GLU B 1 99 ? 28.203 6.672 -9.859 1 88.31 99 GLU B CA 1
ATOM 3702 C C . GLU B 1 99 ? 27.047 6.883 -10.836 1 88.31 99 GLU B C 1
ATOM 3704 O O . GLU B 1 99 ? 27.047 6.324 -11.93 1 88.31 99 GLU B O 1
ATOM 3709 N N . LEU B 1 100 ? 26.062 7.602 -10.391 1 85.19 100 LEU B N 1
ATOM 3710 C CA . LEU B 1 100 ? 24.906 7.938 -11.203 1 85.19 100 LEU B CA 1
ATOM 3711 C C . LEU B 1 100 ? 24.453 9.367 -10.938 1 85.19 100 LEU B C 1
ATOM 3713 O O . LEU B 1 100 ? 24.125 9.719 -9.797 1 85.19 100 LEU B O 1
ATOM 3717 N N . GLU B 1 101 ? 24.359 10.156 -12.031 1 80.69 101 GLU B N 1
ATOM 3718 C CA . GLU B 1 101 ? 23.953 11.547 -11.875 1 80.69 101 GLU B CA 1
ATOM 3719 C C . GLU B 1 101 ? 24.828 12.266 -10.852 1 80.69 101 GLU B C 1
ATOM 3721 O O . GLU B 1 101 ? 26.047 12.359 -11.031 1 80.69 101 GLU B O 1
ATOM 3726 N N . ASN B 1 102 ? 24.266 12.734 -9.805 1 82.56 102 ASN B N 1
ATOM 3727 C CA . ASN B 1 102 ? 25 13.484 -8.781 1 82.56 102 ASN B CA 1
ATOM 3728 C C . ASN B 1 102 ? 25.188 12.656 -7.516 1 82.56 102 ASN B C 1
ATOM 3730 O O . ASN B 1 102 ? 25.484 13.195 -6.453 1 82.56 102 ASN B O 1
ATOM 3734 N N . MET B 1 103 ? 25.031 11.312 -7.801 1 85.06 103 MET B N 1
ATOM 3735 C CA . MET B 1 103 ? 25.078 10.445 -6.629 1 85.06 103 MET B CA 1
ATOM 3736 C C . MET B 1 103 ? 26.266 9.5 -6.703 1 85.06 103 MET B C 1
ATOM 3738 O O . MET B 1 103 ? 26.609 8.992 -7.777 1 85.06 103 MET B O 1
ATOM 3742 N N . THR B 1 104 ? 26.891 9.32 -5.555 1 86.88 104 THR B N 1
ATOM 3743 C CA . THR B 1 104 ? 27.906 8.297 -5.398 1 86.88 104 THR B CA 1
ATOM 3744 C C . THR B 1 104 ? 27.578 7.355 -4.246 1 86.88 104 THR B C 1
ATOM 3746 O O . THR B 1 104 ? 27.234 7.805 -3.152 1 86.88 104 THR B O 1
ATOM 3749 N N . MET B 1 105 ? 27.594 6.117 -4.562 1 86.12 105 MET B N 1
ATOM 3750 C CA . MET B 1 105 ? 27.375 5.094 -3.543 1 86.12 105 MET B CA 1
ATOM 3751 C C . MET B 1 105 ? 28.594 4.199 -3.406 1 86.12 105 MET B C 1
ATOM 3753 O O . MET B 1 105 ? 29.062 3.617 -4.391 1 86.12 105 MET B O 1
ATOM 3757 N N . ASN B 1 106 ? 29.078 4.145 -2.227 1 85.44 106 ASN B N 1
ATOM 3758 C CA . ASN B 1 106 ? 30.219 3.293 -1.906 1 85.44 106 ASN B CA 1
ATOM 3759 C C . ASN B 1 106 ? 29.828 2.148 -0.979 1 85.44 106 ASN B C 1
ATOM 3761 O O . ASN B 1 106 ? 29.188 2.369 0.046 1 85.44 106 ASN B O 1
ATOM 3765 N N . ILE B 1 107 ? 30.172 0.964 -1.464 1 81.06 107 ILE B N 1
ATOM 3766 C CA . ILE B 1 107 ? 29.875 -0.219 -0.665 1 81.06 107 ILE B CA 1
ATOM 3767 C C . ILE B 1 107 ? 31.156 -0.99 -0.38 1 81.06 107 ILE B C 1
ATOM 3769 O O . ILE B 1 107 ? 31.953 -1.251 -1.291 1 81.06 107 ILE B O 1
ATOM 3773 N N . ASP B 1 108 ? 31.328 -1.379 0.877 1 77.75 108 ASP B N 1
ATOM 3774 C CA . ASP B 1 108 ? 32.5 -2.17 1.247 1 77.75 108 ASP B CA 1
ATOM 3775 C C . ASP B 1 108 ? 32.375 -3.607 0.749 1 77.75 108 ASP B C 1
ATOM 3777 O O . ASP B 1 108 ? 31.281 -4.199 0.822 1 77.75 108 ASP B O 1
ATOM 3781 N N . ILE B 1 109 ? 33.406 -4.133 0.11 1 70.31 109 ILE B N 1
ATOM 3782 C CA . ILE B 1 109 ? 33.406 -5.477 -0.458 1 70.31 109 ILE B CA 1
ATOM 3783 C C . ILE B 1 109 ? 33.875 -6.48 0.593 1 70.31 109 ILE B C 1
ATOM 3785 O O . ILE B 1 109 ? 34.906 -6.266 1.253 1 70.31 109 ILE B O 1
ATOM 3789 N N . ASN B 1 110 ? 32.969 -7.312 1.034 1 67 110 ASN B N 1
ATOM 3790 C CA . ASN B 1 110 ? 33.406 -8.484 1.772 1 67 110 ASN B CA 1
ATOM 3791 C C . ASN B 1 110 ? 33.906 -9.578 0.833 1 67 110 ASN B C 1
ATOM 3793 O O . ASN B 1 110 ? 33.156 -10.078 0.001 1 67 110 ASN B O 1
ATOM 3797 N N . ARG B 1 111 ? 35.188 -9.727 0.719 1 59.25 111 ARG B N 1
ATOM 3798 C CA . ARG B 1 111 ? 35.781 -10.719 -0.176 1 59.25 111 ARG B CA 1
ATOM 3799 C C . ARG B 1 111 ? 35.594 -12.133 0.38 1 59.25 111 ARG B C 1
ATOM 3801 O O . ARG B 1 111 ? 36.125 -12.445 1.458 1 59.25 111 ARG B O 1
ATOM 3808 N N . LYS B 1 112 ? 34.406 -12.633 0.37 1 60.5 112 LYS B N 1
ATOM 3809 C CA . LYS B 1 112 ? 34.281 -14.055 0.683 1 60.5 112 LYS B CA 1
ATOM 3810 C C . LYS B 1 112 ? 34.406 -14.906 -0.579 1 60.5 112 LYS B C 1
ATOM 3812 O O . LYS B 1 112 ? 33.875 -14.547 -1.626 1 60.5 112 LYS B O 1
ATOM 3817 N N . GLU B 1 113 ? 35.438 -15.703 -0.719 1 55.66 113 GLU B N 1
ATOM 3818 C CA . GLU B 1 113 ? 35.562 -16.641 -1.829 1 55.66 113 GLU B CA 1
ATOM 3819 C C . GLU B 1 113 ? 34.375 -17.578 -1.885 1 55.66 113 GLU B C 1
ATOM 3821 O O . GLU B 1 113 ? 34.125 -18.344 -0.946 1 55.66 113 GLU B O 1
ATOM 3826 N N . GLN B 1 114 ? 33.25 -17.109 -2.244 1 56.78 114 GLN B N 1
ATOM 3827 C CA . GLN B 1 114 ? 32.188 -18.094 -2.393 1 56.78 114 GLN B CA 1
ATOM 3828 C C . GLN B 1 114 ? 32.344 -18.891 -3.686 1 56.78 114 GLN B C 1
ATOM 3830 O O . GLN B 1 114 ? 32.594 -18.312 -4.746 1 56.78 114 GLN B O 1
ATOM 3835 N N . ASN B 1 115 ? 32.688 -20.188 -3.467 1 56.06 115 ASN B N 1
ATOM 3836 C CA . ASN B 1 115 ? 32.719 -21.109 -4.609 1 56.06 115 ASN B CA 1
ATOM 3837 C C . ASN B 1 115 ? 31.344 -21.297 -5.207 1 56.06 115 ASN B C 1
ATOM 3839 O O . ASN B 1 115 ? 30.547 -22.094 -4.695 1 56.06 115 ASN B O 1
ATOM 3843 N N . ILE B 1 116 ? 30.984 -20.359 -6.027 1 60.75 116 ILE B N 1
ATOM 3844 C CA . ILE B 1 116 ? 29.719 -20.5 -6.727 1 60.75 116 ILE B CA 1
ATOM 3845 C C . ILE B 1 116 ? 29.891 -21.422 -7.941 1 60.75 116 ILE B C 1
ATOM 3847 O O . ILE B 1 116 ? 30.672 -21.109 -8.844 1 60.75 116 ILE B O 1
ATOM 3851 N N . GLU B 1 117 ? 29.609 -22.719 -7.766 1 59.19 117 GLU B N 1
ATOM 3852 C CA . GLU B 1 117 ? 29.734 -23.672 -8.867 1 59.19 117 GLU B CA 1
ATOM 3853 C C . GLU B 1 117 ? 28.766 -23.328 -9.992 1 59.19 117 GLU B C 1
ATOM 3855 O O . GLU B 1 117 ? 27.562 -23.188 -9.758 1 59.19 117 GLU B O 1
ATOM 3860 N N . LEU B 1 118 ? 29.375 -22.984 -11.188 1 60.5 118 LEU B N 1
ATOM 3861 C CA . LEU B 1 118 ? 28.594 -22.609 -12.359 1 60.5 118 LEU B CA 1
ATOM 3862 C C . LEU B 1 118 ? 28.453 -23.781 -13.312 1 60.5 118 LEU B C 1
ATOM 3864 O O . LEU B 1 118 ? 29.156 -23.859 -14.32 1 60.5 118 LEU B O 1
ATOM 3868 N N . ASN B 1 119 ? 28.375 -25.016 -12.883 1 61.88 119 ASN B N 1
ATOM 3869 C CA . ASN B 1 119 ? 28.141 -26.078 -13.875 1 61.88 119 ASN B CA 1
ATOM 3870 C C . ASN B 1 119 ? 26.719 -26.031 -14.422 1 61.88 119 ASN B C 1
ATOM 3872 O O . ASN B 1 119 ? 25.766 -26.328 -13.695 1 61.88 119 ASN B O 1
ATOM 3876 N N . LYS B 1 120 ? 26.609 -25.594 -15.797 1 72.25 120 LYS B N 1
ATOM 3877 C CA . LYS B 1 120 ? 25.328 -25.328 -16.438 1 72.25 120 LYS B CA 1
ATOM 3878 C C . LYS B 1 120 ? 24.75 -26.594 -17.078 1 72.25 120 LYS B C 1
ATOM 3880 O O . LYS B 1 120 ? 23.656 -26.562 -17.641 1 72.25 120 LYS B O 1
ATOM 3885 N N . LYS B 1 121 ? 25.578 -27.703 -16.969 1 85.88 121 LYS B N 1
ATOM 3886 C CA . LYS B 1 121 ? 25.031 -28.922 -17.578 1 85.88 121 LYS B CA 1
ATOM 3887 C C . LYS B 1 121 ? 24.078 -29.641 -16.625 1 85.88 121 LYS B C 1
ATOM 3889 O O . LYS B 1 121 ? 24.406 -29.844 -15.461 1 85.88 121 LYS B O 1
ATOM 3894 N N . PHE B 1 122 ? 22.906 -29.906 -17.172 1 91.31 122 PHE B N 1
ATOM 3895 C CA . PHE B 1 122 ? 21.891 -30.578 -16.391 1 91.31 122 PHE B CA 1
ATOM 3896 C C . PHE B 1 122 ? 21 -31.438 -17.281 1 91.31 122 PHE B C 1
ATOM 3898 O O . PHE B 1 122 ? 21.016 -31.281 -18.5 1 91.31 122 PHE B O 1
ATOM 3905 N N . LYS B 1 123 ? 20.359 -32.406 -16.672 1 93.19 123 LYS B N 1
ATOM 3906 C CA . LYS B 1 123 ? 19.406 -33.219 -17.391 1 93.19 123 LYS B CA 1
ATOM 3907 C C . LYS B 1 123 ? 18.094 -32.469 -17.609 1 93.19 123 LYS B C 1
ATOM 3909 O O . LYS B 1 123 ? 17.391 -32.125 -16.656 1 93.19 123 LYS B O 1
ATOM 3914 N N . VAL B 1 124 ? 17.703 -32.312 -18.875 1 93.75 124 VAL B N 1
ATOM 3915 C CA . VAL B 1 124 ? 16.5 -31.562 -19.203 1 93.75 124 VAL B CA 1
ATOM 3916 C C . VAL B 1 124 ? 15.273 -32.469 -19.078 1 93.75 124 VAL B C 1
ATOM 3918 O O . VAL B 1 124 ? 15.242 -33.562 -19.641 1 93.75 124 VAL B O 1
ATOM 3921 N N . LEU B 1 125 ? 14.328 -32.031 -18.391 1 93.75 125 LEU B N 1
ATOM 3922 C CA . LEU B 1 125 ? 13.07 -32.75 -18.203 1 93.75 125 LEU B CA 1
ATOM 3923 C C . LEU B 1 125 ? 11.984 -32.188 -19.109 1 93.75 125 LEU B C 1
ATOM 3925 O O . LEU B 1 125 ? 11.117 -32.938 -19.562 1 93.75 125 LEU B O 1
ATOM 3929 N N . SER B 1 126 ? 11.992 -30.906 -19.266 1 94.12 126 SER B N 1
ATOM 3930 C CA . SER B 1 126 ? 10.961 -30.234 -20.031 1 94.12 126 SER B CA 1
ATOM 3931 C C . SER B 1 126 ? 11.469 -28.922 -20.609 1 94.12 126 SER B C 1
ATOM 3933 O O . SER B 1 126 ? 12.352 -28.281 -20.031 1 94.12 126 SER B O 1
ATOM 3935 N N . GLU B 1 127 ? 10.945 -28.594 -21.734 1 94.94 127 GLU B N 1
ATOM 3936 C CA . GLU B 1 127 ? 11.234 -27.328 -22.406 1 94.94 127 GLU B CA 1
ATOM 3937 C C . GLU B 1 127 ? 9.961 -26.688 -22.953 1 94.94 127 GLU B C 1
ATOM 3939 O O . GLU B 1 127 ? 9.094 -27.391 -23.484 1 94.94 127 GLU B O 1
ATOM 3944 N N . GLY B 1 128 ? 9.805 -25.453 -22.797 1 95.44 128 GLY B N 1
ATOM 3945 C CA . GLY B 1 128 ? 8.617 -24.781 -23.297 1 95.44 128 GLY B CA 1
ATOM 3946 C C . GLY B 1 128 ? 8.625 -23.297 -23.031 1 95.44 128 GLY B C 1
ATOM 3947 O O . GLY B 1 128 ? 9.617 -22.75 -22.562 1 95.44 128 GLY B O 1
ATOM 3948 N N . PRO B 1 129 ? 7.598 -22.656 -23.359 1 96.12 129 PRO B N 1
ATOM 3949 C CA . PRO B 1 129 ? 7.523 -21.203 -23.172 1 96.12 129 PRO B CA 1
ATOM 3950 C C . PRO B 1 129 ? 7.484 -20.797 -21.703 1 96.12 129 PRO B C 1
ATOM 3952 O O . PRO B 1 129 ? 6.668 -21.328 -20.938 1 96.12 129 PRO B O 1
ATOM 3955 N N . LEU B 1 130 ? 8.266 -19.828 -21.312 1 96.75 130 LEU B N 1
ATOM 3956 C CA . LEU B 1 130 ? 8.336 -19.344 -19.938 1 96.75 130 LEU B CA 1
ATOM 3957 C C . LEU B 1 130 ? 6.988 -18.781 -19.484 1 96.75 130 LEU B C 1
ATOM 3959 O O . LEU B 1 130 ? 6.562 -19.016 -18.359 1 96.75 130 LEU B O 1
ATOM 3963 N N . LYS B 1 131 ? 6.348 -18.125 -20.359 1 95.31 131 LYS B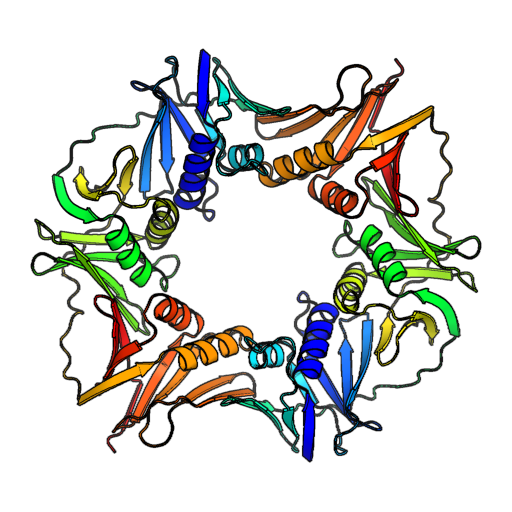 N 1
ATOM 3964 C CA . LYS B 1 131 ? 5.07 -17.484 -20.047 1 95.31 131 LYS B CA 1
ATOM 3965 C C . LYS B 1 131 ? 4.047 -18.5 -19.578 1 95.31 131 LYS B C 1
ATOM 3967 O O . LYS B 1 131 ? 3.322 -18.266 -18.609 1 95.31 131 LYS B O 1
ATOM 3972 N N . GLU B 1 132 ? 4.004 -19.625 -20.203 1 95.06 132 GLU B N 1
ATOM 3973 C CA . GLU B 1 132 ? 3.059 -20.688 -19.844 1 95.06 132 GLU B CA 1
ATOM 3974 C C . GLU B 1 132 ? 3.412 -21.297 -18.5 1 95.06 132 GLU B C 1
ATOM 3976 O O . GLU B 1 132 ? 2.527 -21.594 -17.688 1 95.06 132 GLU B O 1
ATOM 3981 N N . PHE B 1 133 ? 4.676 -21.469 -18.344 1 96.44 133 PHE B N 1
ATOM 3982 C CA . PHE B 1 133 ? 5.156 -22.016 -17.078 1 96.44 133 PHE B CA 1
ATOM 3983 C C . PHE B 1 133 ? 4.754 -21.109 -15.922 1 96.44 133 PHE B C 1
ATOM 3985 O O . PHE B 1 133 ? 4.195 -21.594 -14.93 1 96.44 133 PHE B O 1
ATOM 3992 N N . ILE B 1 134 ? 4.973 -19.875 -16.062 1 96.38 134 ILE B N 1
ATOM 3993 C CA . ILE B 1 134 ? 4.73 -18.891 -15.016 1 96.38 134 ILE B CA 1
ATOM 3994 C C . ILE B 1 134 ? 3.232 -18.797 -14.734 1 96.38 134 ILE B C 1
ATOM 3996 O O . ILE B 1 134 ? 2.812 -18.734 -13.578 1 96.38 134 ILE B O 1
ATOM 4000 N N . LYS B 1 135 ? 2.443 -18.781 -15.75 1 95.81 135 LYS B N 1
ATOM 4001 C CA . LYS B 1 135 ? 0.994 -18.703 -15.586 1 95.81 135 LYS B CA 1
ATOM 4002 C C . LYS B 1 135 ? 0.464 -19.906 -14.805 1 95.81 135 LYS B C 1
ATOM 4004 O O . LYS B 1 135 ? -0.369 -19.75 -13.914 1 95.81 135 LYS B O 1
ATOM 4009 N N . ALA B 1 136 ? 0.946 -21.047 -15.172 1 96.56 136 ALA B N 1
ATOM 4010 C CA . ALA B 1 136 ? 0.503 -22.281 -14.523 1 96.56 136 ALA B CA 1
ATOM 4011 C C . ALA B 1 136 ? 0.918 -22.312 -13.055 1 96.56 136 ALA B C 1
ATOM 4013 O O . ALA B 1 136 ? 0.116 -22.656 -12.18 1 96.56 136 ALA B O 1
ATOM 4014 N N . LEU B 1 137 ? 2.119 -21.969 -12.828 1 97.19 137 LEU B N 1
ATOM 4015 C CA . LEU B 1 137 ? 2.625 -21.922 -11.461 1 97.19 137 LEU B CA 1
ATOM 4016 C C . LEU B 1 137 ? 1.922 -20.844 -10.648 1 97.19 137 LEU B C 1
ATOM 4018 O O . LEU B 1 137 ? 1.626 -21.047 -9.469 1 97.19 137 LEU B O 1
ATOM 4022 N N . ASP B 1 138 ? 1.677 -19.719 -11.234 1 97.38 138 ASP B N 1
ATOM 4023 C CA . ASP B 1 138 ? 0.99 -18.609 -10.578 1 97.38 138 ASP B CA 1
ATOM 4024 C C . ASP B 1 138 ? -0.405 -19.016 -10.117 1 97.38 138 ASP B C 1
ATOM 4026 O O . ASP B 1 138 ? -0.798 -18.734 -8.984 1 97.38 138 ASP B O 1
ATOM 4030 N N . PHE B 1 139 ? -1.061 -19.734 -10.891 1 97.69 139 PHE B N 1
ATOM 4031 C CA . PHE B 1 139 ? -2.434 -20.141 -10.602 1 97.69 139 PHE B CA 1
ATOM 4032 C C . PHE B 1 139 ? -2.492 -21.016 -9.352 1 97.69 139 PHE B C 1
ATOM 4034 O O . PHE B 1 139 ? -3.312 -20.781 -8.461 1 97.69 139 PHE B O 1
ATOM 4041 N N . VAL B 1 140 ? -1.608 -21.922 -9.234 1 96.5 140 VAL B N 1
ATOM 4042 C CA . VAL B 1 140 ? -1.726 -22.906 -8.164 1 96.5 140 VAL B CA 1
ATOM 4043 C C . VAL B 1 140 ? -1.105 -22.344 -6.883 1 96.5 140 VAL B C 1
ATOM 4045 O O . VAL B 1 140 ? -1.483 -22.734 -5.777 1 96.5 140 VAL B O 1
ATOM 4048 N N . SER B 1 141 ? -0.194 -21.422 -7.07 1 97 141 SER B N 1
ATOM 4049 C CA . SER B 1 141 ? 0.521 -20.953 -5.887 1 97 141 SER B CA 1
ATOM 4050 C C . SER B 1 141 ? -0.17 -19.75 -5.27 1 97 141 SER B C 1
ATOM 4052 O O . SER B 1 141 ? 0.131 -19.359 -4.137 1 97 141 SER B O 1
ATOM 4054 N N . ILE B 1 142 ? -1.058 -19.156 -5.906 1 93.62 142 ILE B N 1
ATOM 4055 C CA . ILE B 1 142 ? -1.626 -17.859 -5.527 1 93.62 142 ILE B CA 1
ATOM 4056 C C . ILE B 1 142 ? -2.373 -18 -4.203 1 93.62 142 ILE B C 1
ATOM 4058 O O . ILE B 1 142 ? -2.473 -17.031 -3.436 1 93.62 142 ILE B O 1
ATOM 4062 N N . SER B 1 143 ? -2.922 -19.172 -3.93 1 91.31 143 SER B N 1
ATOM 4063 C CA . SER B 1 143 ? -3.768 -19.344 -2.754 1 91.31 143 SER B CA 1
ATOM 4064 C C . SER B 1 143 ? -3.033 -20.078 -1.645 1 91.31 143 SER B C 1
ATOM 4066 O O . SER B 1 143 ? -3.6 -20.328 -0.579 1 91.31 143 SER B O 1
ATOM 4068 N N . ALA B 1 144 ? -1.856 -20.406 -1.892 1 94.5 144 ALA B N 1
ATOM 4069 C CA . ALA B 1 144 ? -1.084 -21.125 -0.888 1 94.5 144 ALA B CA 1
ATOM 4070 C C . ALA B 1 144 ? -0.576 -20.188 0.2 1 94.5 144 ALA B C 1
ATOM 4072 O O . ALA B 1 144 ? -0.768 -18.969 0.117 1 94.5 144 ALA B O 1
ATOM 4073 N N . ASN B 1 145 ? -0.065 -20.844 1.294 1 91.94 145 ASN B N 1
ATOM 4074 C CA . ASN B 1 145 ? 0.418 -20.062 2.438 1 91.94 145 ASN B CA 1
ATOM 4075 C C . ASN B 1 145 ? 1.873 -20.391 2.758 1 91.94 145 ASN B C 1
ATOM 4077 O O . ASN B 1 145 ? 2.412 -21.391 2.271 1 91.94 145 ASN B O 1
ATOM 4081 N N . GLU B 1 146 ? 2.389 -19.438 3.57 1 90.94 146 GLU B N 1
ATOM 4082 C CA . GLU B 1 146 ? 3.738 -19.719 4.051 1 90.94 146 GLU B CA 1
ATOM 4083 C C . GLU B 1 146 ? 3.807 -21.062 4.754 1 90.94 146 GLU B C 1
ATOM 4085 O O . GLU B 1 146 ? 2.928 -21.406 5.551 1 90.94 146 GLU B O 1
ATOM 4090 N N . GLY B 1 147 ? 4.773 -21.891 4.391 1 92.19 147 GLY B N 1
ATOM 4091 C CA . GLY B 1 147 ? 4.926 -23.234 4.945 1 92.19 147 GLY B CA 1
ATOM 4092 C C . GLY B 1 147 ? 4.387 -24.312 4.031 1 92.19 147 GLY B C 1
ATOM 4093 O O . GLY B 1 147 ? 4.707 -25.5 4.207 1 92.19 147 GLY B O 1
ATOM 4094 N N . ASP B 1 148 ? 3.541 -23.906 3.057 1 95.06 148 ASP B N 1
ATOM 4095 C CA . ASP B 1 148 ? 2.996 -24.875 2.107 1 95.06 148 ASP B CA 1
ATOM 4096 C C . ASP B 1 148 ? 4.016 -25.219 1.022 1 95.06 148 ASP B C 1
ATOM 4098 O O . ASP B 1 148 ? 5.02 -24.516 0.865 1 95.06 148 ASP B O 1
ATOM 4102 N N . ASN B 1 149 ? 3.703 -26.312 0.31 1 95.62 149 ASN B N 1
ATOM 4103 C CA . ASN B 1 149 ? 4.48 -26.734 -0.854 1 95.62 149 ASN B CA 1
ATOM 4104 C C . ASN B 1 149 ? 3.615 -26.781 -2.111 1 95.62 149 ASN B C 1
ATOM 4106 O O . ASN B 1 149 ? 2.416 -27.062 -2.031 1 95.62 149 ASN B O 1
ATOM 4110 N N . ILE B 1 150 ? 4.234 -26.516 -3.172 1 96.5 150 ILE B N 1
ATOM 4111 C CA . ILE B 1 150 ? 3.592 -26.625 -4.477 1 96.5 150 ILE B CA 1
ATOM 4112 C C . ILE B 1 150 ? 4.121 -27.859 -5.211 1 96.5 150 ILE B C 1
ATOM 4114 O O . ILE B 1 150 ? 5.332 -28.062 -5.289 1 96.5 150 ILE B O 1
ATOM 4118 N N . SER B 1 151 ? 3.223 -28.625 -5.781 1 94.75 151 SER B N 1
ATOM 4119 C CA . SER B 1 151 ? 3.613 -29.828 -6.488 1 94.75 151 SER B CA 1
ATOM 4120 C C . SER B 1 151 ? 3.822 -29.562 -7.973 1 94.75 151 SER B C 1
ATOM 4122 O O . SER B 1 151 ? 3.045 -28.844 -8.594 1 94.75 151 SER B O 1
ATOM 4124 N N . ILE B 1 152 ? 4.859 -30.109 -8.461 1 93.94 152 ILE B N 1
ATOM 4125 C CA . ILE B 1 152 ? 5.195 -30.125 -9.875 1 93.94 152 ILE B CA 1
ATOM 4126 C C . ILE B 1 152 ? 5.441 -31.547 -10.344 1 93.94 152 ILE B C 1
ATOM 4128 O O . ILE B 1 152 ? 6.305 -32.25 -9.805 1 93.94 152 ILE B O 1
ATOM 4132 N N . PHE B 1 153 ? 4.684 -31.922 -11.367 1 92.5 153 PHE B N 1
ATOM 4133 C CA . PHE B 1 153 ? 4.82 -33.312 -11.75 1 92.5 153 PHE B CA 1
ATOM 4134 C C . PHE B 1 153 ? 4.438 -33.531 -13.211 1 92.5 153 PHE B C 1
ATOM 4136 O O . PHE B 1 153 ? 3.842 -32.656 -13.828 1 92.5 153 PHE B O 1
ATOM 4143 N N . SER B 1 154 ? 4.891 -34.594 -13.711 1 91.38 154 SER B N 1
ATOM 4144 C CA . SER B 1 154 ? 4.535 -35 -15.07 1 91.38 154 SER B CA 1
ATOM 4145 C C . SER B 1 154 ? 3.492 -36.094 -15.062 1 91.38 154 SER B C 1
ATOM 4147 O O . SER B 1 154 ? 3.508 -36.969 -14.188 1 91.38 154 SER B O 1
ATOM 4149 N N . ARG B 1 155 ? 2.617 -35.969 -16.016 1 88.25 155 ARG B N 1
ATOM 4150 C CA . ARG B 1 155 ? 1.625 -37 -16.266 1 88.25 155 ARG B CA 1
ATOM 4151 C C . ARG B 1 155 ? 1.23 -37.031 -17.734 1 88.25 155 ARG B C 1
ATOM 4153 O O . ARG B 1 155 ? 0.882 -36 -18.312 1 88.25 155 ARG B O 1
ATOM 4160 N N . ASN B 1 156 ? 1.25 -38.188 -18.297 1 87.31 156 ASN B N 1
ATOM 4161 C CA . ASN B 1 156 ? 0.909 -38.375 -19.703 1 87.31 156 ASN B CA 1
ATOM 4162 C C . ASN B 1 156 ? 1.656 -37.375 -20.578 1 87.31 156 ASN B C 1
ATOM 4164 O O . ASN B 1 156 ? 1.051 -36.688 -21.406 1 87.31 156 ASN B O 1
ATOM 4168 N N . ASN B 1 157 ? 2.906 -37.156 -20.297 1 90.25 157 ASN B N 1
ATOM 4169 C CA . ASN B 1 157 ? 3.834 -36.344 -21.078 1 90.25 157 ASN B CA 1
ATOM 4170 C C . ASN B 1 157 ? 3.463 -34.875 -21 1 90.25 157 ASN B C 1
ATOM 4172 O O . ASN B 1 157 ? 3.691 -34.125 -21.953 1 90.25 157 ASN B O 1
ATOM 4176 N N . LYS B 1 158 ? 2.82 -34.594 -19.906 1 92.31 158 LYS B N 1
ATOM 4177 C CA . LYS B 1 158 ? 2.467 -33.188 -19.719 1 92.31 158 LYS B CA 1
ATOM 4178 C C . LYS B 1 158 ? 2.912 -32.688 -18.344 1 92.31 158 LYS B C 1
ATOM 4180 O O . LYS B 1 158 ? 2.916 -33.469 -17.375 1 92.31 158 LYS B O 1
ATOM 4185 N N . LEU B 1 159 ? 3.246 -31.469 -18.266 1 94.38 159 LEU B N 1
ATOM 4186 C CA . LEU B 1 159 ? 3.672 -30.828 -17.031 1 94.38 159 LEU B CA 1
ATOM 4187 C C . LEU B 1 159 ? 2.473 -30.297 -16.25 1 94.38 159 LEU B C 1
ATOM 4189 O O . LEU B 1 159 ? 1.643 -29.578 -16.812 1 94.38 159 LEU B O 1
ATOM 4193 N N . TYR B 1 160 ? 2.428 -30.688 -14.984 1 93.94 160 TYR B N 1
ATOM 4194 C CA . TYR B 1 160 ? 1.322 -30.25 -14.133 1 93.94 160 TYR B CA 1
ATOM 4195 C C . TYR B 1 160 ? 1.836 -29.562 -12.875 1 93.94 160 TYR B C 1
ATOM 4197 O O . TYR B 1 160 ? 2.945 -29.844 -12.414 1 93.94 160 TYR B O 1
ATOM 4205 N N . PHE B 1 161 ? 1.037 -28.703 -12.375 1 95.31 161 PHE B N 1
ATOM 4206 C CA . PHE B 1 161 ? 1.201 -28.047 -11.078 1 95.31 161 PHE B CA 1
ATOM 4207 C C . PHE B 1 161 ? -0.044 -28.234 -10.219 1 95.31 161 PHE B C 1
ATOM 4209 O O . PHE B 1 161 ? -1.164 -28.234 -10.734 1 95.31 161 PHE B O 1
ATOM 4216 N N . SER B 1 162 ? 0.162 -28.359 -8.93 1 94.38 162 SER B N 1
ATOM 4217 C CA . SER B 1 162 ? -1.022 -28.516 -8.094 1 94.38 162 SER B CA 1
ATOM 4218 C C . SER B 1 162 ? -0.775 -28.016 -6.676 1 94.38 162 SER B C 1
ATOM 4220 O O . SER B 1 162 ? 0.367 -27.984 -6.211 1 94.38 162 SER B O 1
ATOM 4222 N N . TYR B 1 163 ? -1.758 -27.578 -6.086 1 95.06 163 TYR B N 1
ATOM 4223 C CA . TYR B 1 163 ? -1.819 -27.234 -4.672 1 95.06 163 TYR B CA 1
ATOM 4224 C C . TYR B 1 163 ? -3.141 -27.672 -4.055 1 95.06 163 TYR B C 1
ATOM 4226 O O . TYR B 1 163 ? -4.195 -27.547 -4.68 1 95.06 163 TYR B O 1
ATOM 4234 N N . SER B 1 164 ? -3.057 -28.219 -2.863 1 91.56 164 SER B N 1
ATOM 4235 C CA . SER B 1 164 ? -4.262 -28.672 -2.176 1 91.56 164 SER B CA 1
ATOM 4236 C C . SER B 1 164 ? -4.297 -28.172 -0.736 1 91.56 164 SER B C 1
ATOM 4238 O O . SER B 1 164 ? -3.27 -28.156 -0.056 1 91.56 164 SER B O 1
ATOM 4240 N N . CYS B 1 165 ? -5.398 -27.734 -0.349 1 88.38 165 CYS B N 1
ATOM 4241 C CA . CYS B 1 165 ? -5.672 -27.422 1.05 1 88.38 165 CYS B CA 1
ATOM 4242 C C . CYS B 1 165 ? -6.992 -28.031 1.498 1 88.38 165 CYS B C 1
ATOM 4244 O O . CYS B 1 165 ? -7.574 -28.859 0.787 1 88.38 165 CYS B O 1
ATOM 4246 N N . ASN B 1 166 ? -7.465 -27.656 2.68 1 80.31 166 ASN B N 1
ATOM 4247 C CA . ASN B 1 166 ? -8.664 -28.266 3.244 1 80.31 166 ASN B CA 1
ATOM 4248 C C . ASN B 1 166 ? -9.922 -27.844 2.48 1 80.31 166 ASN B C 1
ATOM 4250 O O . ASN B 1 166 ? -10.93 -28.531 2.504 1 80.31 166 ASN B O 1
ATOM 4254 N N . TYR B 1 167 ? -9.82 -26.797 1.704 1 80.44 167 TYR B N 1
ATOM 4255 C CA . TYR B 1 167 ? -11.023 -26.219 1.11 1 80.44 167 TYR B CA 1
ATOM 4256 C C . TYR B 1 167 ? -11.07 -26.484 -0.39 1 80.44 167 TYR B C 1
ATOM 4258 O O . TYR B 1 167 ? -12.148 -26.641 -0.964 1 80.44 167 TYR B O 1
ATOM 4266 N N . TYR B 1 168 ? -9.891 -26.547 -0.924 1 88.56 168 TYR B N 1
ATOM 4267 C CA . TYR B 1 168 ? -9.906 -26.688 -2.377 1 88.56 168 TYR B CA 1
ATOM 4268 C C . TYR B 1 168 ? -8.586 -27.25 -2.883 1 88.56 168 TYR B C 1
ATOM 4270 O O . TYR B 1 168 ? -7.629 -27.391 -2.117 1 88.56 168 TYR B O 1
ATOM 4278 N N . GLN B 1 169 ? -8.641 -27.641 -4.121 1 92.56 169 GLN B N 1
ATOM 4279 C CA . GLN B 1 169 ? -7.477 -28.094 -4.879 1 92.56 169 GLN B CA 1
ATOM 4280 C C . GLN B 1 169 ? -7.363 -27.344 -6.199 1 92.56 169 GLN B C 1
ATOM 4282 O O . GLN B 1 169 ? -8.352 -27.188 -6.922 1 92.56 169 GLN B O 1
ATOM 4287 N N . LEU B 1 170 ? -6.203 -26.875 -6.434 1 95.19 170 LEU B N 1
ATOM 4288 C CA . LEU B 1 170 ? -5.914 -26.203 -7.695 1 95.19 170 LEU B CA 1
ATOM 4289 C C . LEU B 1 170 ? -4.98 -27.047 -8.562 1 95.19 170 LEU B C 1
ATOM 4291 O O . LEU B 1 170 ? -4.023 -27.641 -8.055 1 95.19 170 LEU B O 1
ATOM 4295 N N . ILE B 1 171 ? -5.293 -27.094 -9.852 1 94.31 171 ILE B N 1
ATOM 4296 C CA . ILE B 1 171 ? -4.473 -27.828 -10.805 1 94.31 171 ILE B CA 1
ATOM 4297 C C . ILE B 1 171 ? -4.316 -27.031 -12.094 1 94.31 171 ILE B C 1
ATOM 4299 O O . ILE B 1 171 ? -5.281 -26.438 -12.578 1 94.31 171 ILE B O 1
ATOM 4303 N N . SER B 1 172 ? -3.158 -26.984 -12.562 1 95.62 172 SER B N 1
ATOM 4304 C CA . SER B 1 172 ? -2.891 -26.375 -13.867 1 95.62 172 SER B CA 1
ATOM 4305 C C . SER B 1 172 ? -1.908 -27.219 -14.672 1 95.62 172 SER B C 1
ATOM 4307 O O . SER B 1 172 ? -1.17 -28.031 -14.109 1 95.62 172 SER B O 1
ATOM 4309 N N . SER B 1 173 ? -2.01 -27.078 -15.938 1 92.88 173 SER B N 1
ATOM 4310 C CA . SER B 1 173 ? -1.085 -27.797 -16.812 1 92.88 173 SER B CA 1
ATOM 4311 C C . SER B 1 173 ? -0.408 -26.844 -17.797 1 92.88 173 SER B C 1
ATOM 4313 O O . SER B 1 173 ? -0.89 -25.734 -18.016 1 92.88 173 SER B O 1
ATOM 4315 N N . SER B 1 174 ? 0.686 -27.312 -18.25 1 89.69 174 SER B N 1
ATOM 4316 C CA . SER B 1 174 ? 1.48 -26.5 -19.172 1 89.69 174 SER B CA 1
ATOM 4317 C C . SER B 1 174 ? 1.918 -27.297 -20.391 1 89.69 174 SER B C 1
ATOM 4319 O O . SER B 1 174 ? 1.084 -27.891 -21.094 1 89.69 174 SER B O 1
ATOM 4321 N N . PHE B 1 175 ? 3.207 -27.281 -20.688 1 88.94 175 PHE B N 1
ATOM 4322 C CA . PHE B 1 175 ? 3.695 -27.875 -21.938 1 88.94 175 PHE B CA 1
ATOM 4323 C C . PHE B 1 175 ? 4.207 -29.281 -21.703 1 88.94 175 PHE B C 1
ATOM 4325 O O . PHE B 1 175 ? 4.062 -29.828 -20.609 1 88.94 175 PHE B O 1
ATOM 4332 N N . LYS B 1 176 ? 4.75 -29.844 -22.734 1 92.06 176 LYS B N 1
ATOM 4333 C CA . LYS B 1 176 ? 5.102 -31.266 -22.75 1 92.06 176 LYS B CA 1
ATOM 4334 C C . LYS B 1 176 ? 6.387 -31.516 -21.969 1 92.06 176 LYS B C 1
ATOM 4336 O O . LYS B 1 176 ? 7.23 -30.641 -21.828 1 92.06 176 LYS B O 1
ATOM 4341 N N . THR B 1 177 ? 6.379 -32.719 -21.422 1 93 177 THR B N 1
ATOM 4342 C CA . THR B 1 177 ? 7.566 -33.188 -20.703 1 93 177 THR B CA 1
ATOM 4343 C C . THR B 1 177 ? 8.172 -34.406 -21.391 1 93 177 THR B C 1
ATOM 4345 O O . THR B 1 177 ? 7.477 -35.156 -22.094 1 93 177 THR B O 1
ATOM 4348 N N . LYS B 1 178 ? 9.445 -34.562 -21.141 1 90.31 178 LYS B N 1
ATOM 4349 C CA . LYS B 1 178 ? 10.18 -35.688 -21.75 1 90.31 178 LYS B CA 1
ATOM 4350 C C . LYS B 1 178 ? 10.312 -36.844 -20.797 1 90.31 178 LYS B C 1
ATOM 4352 O O . LYS B 1 178 ? 10.602 -37.969 -21.219 1 90.31 178 LYS B O 1
ATOM 4357 N N . SER B 1 179 ? 10.164 -36.562 -19.516 1 87 179 SER B N 1
ATOM 4358 C CA . SER B 1 179 ? 10.352 -37.594 -18.484 1 87 179 SER B CA 1
ATOM 4359 C C . SER B 1 179 ? 9.297 -37.469 -17.391 1 87 179 SER B C 1
ATOM 4361 O O . SER B 1 179 ? 8.641 -36.438 -17.266 1 87 179 SER B O 1
ATOM 4363 N N . ASP B 1 180 ? 9.266 -38.594 -16.641 1 87.5 180 ASP B N 1
ATOM 4364 C CA . ASP B 1 180 ? 8.367 -38.594 -15.492 1 87.5 180 ASP B CA 1
ATOM 4365 C C . ASP B 1 180 ? 9.07 -38.062 -14.25 1 87.5 180 ASP B C 1
ATOM 4367 O O . ASP B 1 180 ? 10.227 -38.406 -13.984 1 87.5 180 ASP B O 1
ATOM 4371 N N . PHE B 1 181 ? 8.414 -37.219 -13.555 1 88.56 181 PHE B N 1
ATOM 4372 C CA . PHE B 1 181 ? 8.969 -36.688 -12.312 1 88.56 181 PHE B CA 1
ATOM 4373 C C . PHE B 1 181 ? 7.863 -36.156 -11.422 1 88.56 181 PHE B C 1
ATOM 4375 O O . PHE B 1 181 ? 6.746 -35.906 -11.883 1 88.56 181 PHE B O 1
ATOM 4382 N N . SER B 1 182 ? 8.133 -36.094 -10.156 1 90.62 182 SER B N 1
ATOM 4383 C CA . SER B 1 182 ? 7.254 -35.469 -9.164 1 90.62 182 SER B CA 1
ATOM 4384 C C . SER B 1 182 ? 8.055 -34.844 -8.047 1 90.62 182 SER B C 1
ATOM 4386 O O . SER B 1 182 ? 8.805 -35.5 -7.336 1 90.62 182 SER B O 1
ATOM 4388 N N . PHE B 1 183 ? 7.941 -33.469 -7.953 1 91.5 183 PHE B N 1
ATOM 4389 C CA . PHE B 1 183 ? 8.641 -32.75 -6.906 1 91.5 183 PHE B CA 1
ATOM 4390 C C . PHE B 1 183 ? 7.723 -31.703 -6.266 1 91.5 183 PHE B C 1
ATOM 4392 O O . PHE B 1 183 ? 6.645 -31.406 -6.785 1 91.5 183 PHE B O 1
ATOM 4399 N N . GLN B 1 184 ? 8.188 -31.297 -5.121 1 95.25 184 GLN B N 1
ATOM 4400 C CA . GLN B 1 184 ? 7.539 -30.172 -4.461 1 95.25 184 GLN B CA 1
ATOM 4401 C C . GLN B 1 184 ? 8.547 -29.078 -4.121 1 95.25 184 GLN B C 1
ATOM 4403 O O . GLN B 1 184 ? 9.68 -29.359 -3.732 1 95.25 184 GLN B O 1
ATOM 4408 N N . ILE B 1 185 ? 8.125 -27.891 -4.316 1 96.69 185 ILE B N 1
ATOM 4409 C CA . ILE B 1 185 ? 8.953 -26.75 -3.902 1 96.69 185 ILE B CA 1
ATOM 4410 C C . ILE B 1 185 ? 8.164 -25.875 -2.941 1 96.69 185 ILE B C 1
ATOM 4412 O O . ILE B 1 185 ? 6.934 -25.875 -2.951 1 96.69 185 ILE B O 1
ATOM 4416 N N . PRO B 1 186 ? 8.867 -25.125 -2.162 1 96.38 186 PRO B N 1
ATOM 4417 C CA . PRO B 1 186 ? 8.172 -24.266 -1.201 1 96.38 186 PRO B CA 1
ATOM 4418 C C . PRO B 1 186 ? 7.332 -23.188 -1.876 1 96.38 186 PRO B C 1
ATOM 4420 O O . PRO B 1 186 ? 7.738 -22.641 -2.9 1 96.38 186 PRO B O 1
ATOM 4423 N N . TYR B 1 187 ? 6.258 -22.906 -1.265 1 96.44 187 TYR B N 1
ATOM 4424 C CA . TYR B 1 187 ? 5.367 -21.828 -1.714 1 96.44 187 TYR B CA 1
ATOM 4425 C C . TYR B 1 187 ? 6.129 -20.531 -1.903 1 96.44 187 TYR B C 1
ATOM 4427 O O . TYR B 1 187 ? 5.953 -19.844 -2.912 1 96.44 187 TYR B O 1
ATOM 4435 N N . THR B 1 188 ? 6.949 -20.156 -0.941 1 96.31 188 THR B N 1
ATOM 4436 C CA . THR B 1 188 ? 7.672 -18.891 -0.965 1 96.31 188 THR B CA 1
ATOM 4437 C C . THR B 1 188 ? 8.547 -18.781 -2.213 1 96.31 188 THR B C 1
ATOM 4439 O O . THR B 1 188 ? 8.5 -17.781 -2.932 1 96.31 188 THR B O 1
ATOM 4442 N N . THR B 1 189 ? 9.195 -19.781 -2.498 1 96.88 189 THR B N 1
ATOM 4443 C CA . THR B 1 189 ? 10.055 -19.812 -3.672 1 96.88 189 THR B CA 1
ATOM 4444 C C . THR B 1 189 ? 9.227 -19.781 -4.953 1 96.88 189 THR B C 1
ATOM 4446 O O . THR B 1 189 ? 9.594 -19.094 -5.914 1 96.88 189 THR B O 1
ATOM 4449 N N . SER B 1 190 ? 8.125 -20.469 -4.945 1 97.5 190 SER B N 1
ATOM 4450 C CA . SER B 1 190 ? 7.242 -20.453 -6.105 1 97.5 190 SER B CA 1
ATOM 4451 C C . SER B 1 190 ? 6.77 -19.031 -6.414 1 97.5 190 SER B C 1
ATOM 4453 O O . SER B 1 190 ? 6.801 -18.594 -7.566 1 97.5 190 SER B O 1
ATOM 4455 N N . ARG B 1 191 ? 6.387 -18.359 -5.375 1 97.06 191 ARG B N 1
ATOM 4456 C CA . ARG B 1 191 ? 5.906 -16.984 -5.547 1 97.06 191 ARG B CA 1
ATOM 4457 C C . ARG B 1 191 ? 7.035 -16.062 -5.988 1 97.06 191 ARG B C 1
ATOM 4459 O O . ARG B 1 191 ? 6.824 -15.164 -6.809 1 97.06 191 ARG B O 1
ATOM 4466 N N . HIS B 1 192 ? 8.211 -16.297 -5.445 1 97.44 192 HIS B N 1
ATOM 4467 C CA . HIS B 1 192 ? 9.367 -15.523 -5.871 1 97.44 192 HIS B CA 1
ATOM 4468 C C . HIS B 1 192 ? 9.648 -15.719 -7.355 1 97.44 192 HIS B C 1
ATOM 4470 O O . HIS B 1 192 ? 9.883 -14.758 -8.086 1 97.44 192 HIS B O 1
ATOM 4476 N N . LEU B 1 193 ? 9.562 -16.906 -7.801 1 97.25 193 LEU B N 1
ATOM 4477 C CA . LEU B 1 193 ? 9.812 -17.234 -9.203 1 97.25 193 LEU B CA 1
ATOM 4478 C C . LEU B 1 193 ? 8.773 -16.578 -10.102 1 97.25 193 LEU B C 1
ATOM 4480 O O . LEU B 1 193 ? 9.125 -15.945 -11.109 1 97.25 193 LEU B O 1
ATOM 4484 N N . VAL B 1 194 ? 7.555 -16.703 -9.688 1 97.19 194 VAL B N 1
ATOM 4485 C CA . VAL B 1 194 ? 6.473 -16.125 -10.477 1 97.19 194 VAL B CA 1
ATOM 4486 C C . VAL B 1 194 ? 6.68 -14.617 -10.617 1 97.19 194 VAL B C 1
ATOM 4488 O O . VAL B 1 194 ? 6.633 -14.078 -11.727 1 97.19 194 VAL B O 1
ATOM 4491 N N . LYS B 1 195 ? 6.918 -14 -9.539 1 96.44 195 LYS B N 1
ATOM 4492 C CA . LYS B 1 195 ? 7.055 -12.547 -9.547 1 96.44 195 LYS B CA 1
ATOM 4493 C C . LYS B 1 195 ? 8.305 -12.117 -10.305 1 96.44 195 LYS B C 1
ATOM 4495 O O . LYS B 1 195 ? 8.281 -11.148 -11.062 1 96.44 195 LYS B O 1
ATOM 4500 N N . ALA B 1 196 ? 9.406 -12.773 -10.125 1 96.88 196 ALA B N 1
ATOM 4501 C CA . ALA B 1 196 ? 10.695 -12.398 -10.703 1 96.88 196 ALA B CA 1
ATOM 4502 C C . ALA B 1 196 ? 10.711 -12.625 -12.211 1 96.88 196 ALA B C 1
ATOM 4504 O O . ALA B 1 196 ? 11.273 -11.828 -12.961 1 96.88 196 ALA B O 1
ATOM 4505 N N . LEU B 1 197 ? 10.047 -13.641 -12.617 1 96.5 197 LEU B N 1
ATOM 4506 C CA . LEU B 1 197 ? 10.188 -14.07 -14 1 96.5 197 LEU B CA 1
ATOM 4507 C C . LEU B 1 197 ? 9.055 -13.531 -14.859 1 96.5 197 LEU B C 1
ATOM 4509 O O . LEU B 1 197 ? 9.078 -13.648 -16.078 1 96.5 197 LEU B O 1
ATOM 4513 N N . SER B 1 198 ? 8.078 -12.906 -14.211 1 93.06 198 SER B N 1
ATOM 4514 C CA . SER B 1 198 ? 6.902 -12.414 -14.922 1 93.06 198 SER B CA 1
ATOM 4515 C C . SER B 1 198 ? 7.273 -11.32 -15.914 1 93.06 198 SER B C 1
ATOM 4517 O O . SER B 1 198 ? 6.543 -11.07 -16.875 1 93.06 198 SER B O 1
ATOM 4519 N N . ASN B 1 199 ? 8.438 -10.773 -15.75 1 84.38 199 ASN B N 1
ATOM 4520 C CA . ASN B 1 199 ? 8.812 -9.648 -16.609 1 84.38 199 ASN B CA 1
ATOM 4521 C C . ASN B 1 199 ? 9.586 -10.117 -17.844 1 84.38 199 ASN B C 1
ATOM 4523 O O . ASN B 1 199 ? 9.898 -9.32 -18.719 1 84.38 199 ASN B O 1
ATOM 4527 N N . PHE B 1 200 ? 9.906 -11.359 -17.859 1 89.12 200 PHE B N 1
ATOM 4528 C CA . PHE B 1 200 ? 10.578 -11.914 -19.031 1 89.12 200 PHE B CA 1
ATOM 4529 C C . PHE B 1 200 ? 9.562 -12.422 -20.047 1 89.12 200 PHE B C 1
ATOM 4531 O O . PHE B 1 200 ? 8.742 -13.289 -19.734 1 89.12 200 PHE B O 1
ATOM 4538 N N . LYS B 1 201 ? 9.5 -11.711 -21.141 1 79.75 201 LYS B N 1
ATOM 4539 C CA . LYS B 1 201 ? 8.5 -12.078 -22.141 1 79.75 201 LYS B CA 1
ATOM 4540 C C . LYS B 1 201 ? 9.148 -12.797 -23.312 1 79.75 201 LYS B C 1
ATOM 4542 O O . LYS B 1 201 ? 10.305 -12.523 -23.656 1 79.75 201 LYS B O 1
ATOM 4547 N N . ASP B 1 202 ? 8.5 -13.742 -23.844 1 87.25 202 ASP B N 1
ATOM 4548 C CA . ASP B 1 202 ? 8.758 -14.383 -25.125 1 87.25 202 ASP B CA 1
ATOM 4549 C C . ASP B 1 202 ? 10.094 -15.141 -25.109 1 87.25 202 ASP B C 1
ATOM 4551 O O . ASP B 1 202 ? 10.898 -15.008 -26.031 1 87.25 202 ASP B O 1
ATOM 4555 N N . VAL B 1 203 ? 10.359 -15.805 -24.047 1 93.38 203 VAL B N 1
ATOM 4556 C CA . VAL B 1 203 ? 11.562 -16.625 -23.938 1 93.38 203 VAL B CA 1
ATOM 4557 C C . VAL B 1 203 ? 11.172 -18.062 -23.625 1 93.38 203 VAL B C 1
ATOM 4559 O O . VAL B 1 203 ? 10.133 -18.312 -23 1 93.38 203 VAL B O 1
ATOM 4562 N N . ASN B 1 204 ? 12.039 -18.984 -24.094 1 95.81 204 ASN B N 1
ATOM 4563 C CA . ASN B 1 204 ? 11.875 -20.391 -23.75 1 95.81 204 ASN B CA 1
ATOM 4564 C C . ASN B 1 204 ? 12.719 -20.766 -22.531 1 95.81 204 ASN B C 1
ATOM 4566 O O . ASN B 1 204 ? 13.781 -20.188 -22.297 1 95.81 204 ASN B O 1
ATOM 4570 N N . MET B 1 205 ? 12.18 -21.688 -21.844 1 95.88 205 MET B N 1
ATOM 4571 C CA . MET B 1 205 ? 12.883 -22.125 -20.641 1 95.88 205 MET B CA 1
ATOM 4572 C C . MET B 1 205 ? 13.109 -23.625 -20.672 1 95.88 205 MET B C 1
ATOM 4574 O O . MET B 1 205 ? 12.438 -24.359 -21.406 1 95.88 205 MET B O 1
ATOM 4578 N N . ASN B 1 206 ? 14.125 -24.062 -19.875 1 94.75 206 ASN B N 1
ATOM 4579 C CA . ASN B 1 206 ? 14.398 -25.469 -19.609 1 94.75 206 ASN B CA 1
ATOM 4580 C C . ASN B 1 206 ? 14.242 -25.797 -18.125 1 94.75 206 ASN B C 1
ATOM 4582 O O . ASN B 1 206 ? 14.695 -25.047 -17.266 1 94.75 206 ASN B O 1
ATOM 4586 N N . LEU B 1 207 ? 13.523 -26.828 -17.922 1 95.25 207 LEU B N 1
ATOM 4587 C CA . LEU B 1 207 ? 13.414 -27.438 -16.594 1 95.25 207 LEU B CA 1
ATOM 4588 C C . LEU B 1 207 ? 14.18 -28.75 -16.531 1 95.25 207 LEU B C 1
ATOM 4590 O O . LEU B 1 207 ? 14.031 -29.594 -17.406 1 95.25 207 LEU B O 1
ATOM 4594 N N . GLY B 1 208 ? 15.039 -28.812 -15.508 1 94.12 208 GLY B N 1
ATOM 4595 C CA . GLY B 1 208 ? 15.82 -30.031 -15.414 1 94.12 208 GLY B CA 1
ATOM 4596 C C . GLY B 1 208 ? 16.25 -30.359 -14 1 94.12 208 GLY B C 1
ATOM 4597 O O . GLY B 1 208 ? 15.742 -29.781 -13.039 1 94.12 208 GLY B O 1
ATOM 4598 N N . ILE B 1 209 ? 17.031 -31.375 -13.852 1 92.38 209 ILE B N 1
ATOM 4599 C CA . ILE B 1 209 ? 17.562 -31.797 -12.562 1 92.38 209 ILE B CA 1
ATOM 4600 C C . ILE B 1 209 ? 19.078 -31.938 -12.633 1 92.38 209 ILE B C 1
ATOM 4602 O O . ILE B 1 209 ? 19.625 -32.375 -13.648 1 92.38 209 ILE B O 1
ATOM 4606 N N . LYS B 1 210 ? 19.641 -31.484 -11.57 1 89.88 210 LYS B N 1
ATOM 4607 C CA . LYS B 1 210 ? 21.078 -31.641 -11.391 1 89.88 210 LYS B CA 1
ATOM 4608 C C . LYS B 1 210 ? 21.438 -31.766 -9.906 1 89.88 210 LYS B C 1
ATOM 4610 O O . LYS B 1 210 ? 21.094 -30.906 -9.102 1 89.88 210 LYS B O 1
ATOM 4615 N N . ASN B 1 211 ? 22.234 -32.812 -9.539 1 83.69 211 ASN B N 1
ATOM 4616 C CA . ASN B 1 211 ? 22.719 -33.031 -8.18 1 83.69 211 ASN B CA 1
ATOM 4617 C C . ASN B 1 211 ? 21.609 -32.844 -7.156 1 83.69 211 ASN B C 1
ATOM 4619 O O . ASN B 1 211 ? 21.766 -32.125 -6.176 1 83.69 211 ASN B O 1
ATOM 4623 N N . ASN B 1 212 ? 20.406 -33.344 -7.371 1 82.75 212 ASN B N 1
ATOM 4624 C CA . ASN B 1 212 ? 19.25 -33.344 -6.484 1 82.75 212 ASN B CA 1
ATOM 4625 C C . ASN B 1 212 ? 18.641 -31.938 -6.359 1 82.75 212 ASN B C 1
ATOM 4627 O O . ASN B 1 212 ? 18.125 -31.578 -5.301 1 82.75 212 ASN B O 1
ATOM 4631 N N . ASN B 1 213 ? 19 -31.125 -7.355 1 90.44 213 ASN B N 1
ATOM 4632 C CA . ASN B 1 213 ? 18.344 -29.828 -7.441 1 90.44 213 ASN B CA 1
ATOM 4633 C C . ASN B 1 213 ? 17.5 -29.703 -8.711 1 90.44 213 ASN B C 1
ATOM 4635 O O . ASN B 1 213 ? 17.828 -30.312 -9.734 1 90.44 213 ASN B O 1
ATOM 4639 N N . LEU B 1 214 ? 16.5 -28.969 -8.523 1 93.75 214 LEU B N 1
ATOM 4640 C CA . LEU B 1 214 ? 15.711 -28.578 -9.695 1 93.75 214 LEU B CA 1
ATOM 4641 C C . LEU B 1 214 ? 16.359 -27.391 -10.398 1 93.75 214 LEU B C 1
ATOM 4643 O O . LEU B 1 214 ? 16.703 -26.391 -9.75 1 93.75 214 LEU B O 1
ATOM 4647 N N . ILE B 1 215 ? 16.562 -27.578 -11.688 1 94.62 215 ILE B N 1
ATOM 4648 C CA . ILE B 1 215 ? 17.219 -26.516 -12.461 1 94.62 215 ILE B CA 1
ATOM 4649 C C . ILE B 1 215 ? 16.203 -25.812 -13.344 1 94.62 215 ILE B C 1
ATOM 4651 O O . ILE B 1 215 ? 15.406 -26.453 -14.031 1 94.62 215 ILE B O 1
ATOM 4655 N N . PHE B 1 216 ? 16.156 -24.562 -13.242 1 94.88 216 PHE B N 1
ATOM 4656 C CA . PHE B 1 216 ? 15.43 -23.688 -14.148 1 94.88 216 PHE B CA 1
ATOM 4657 C C . PHE B 1 216 ? 16.391 -22.797 -14.93 1 94.88 216 PHE B C 1
ATOM 4659 O O . PHE B 1 216 ? 17.203 -22.078 -14.336 1 94.88 216 PHE B O 1
ATOM 4666 N N . TYR B 1 217 ? 16.234 -22.844 -16.281 1 94.5 217 TYR B N 1
ATOM 4667 C CA . TYR B 1 217 ? 17.203 -22.125 -17.078 1 94.5 217 TYR B CA 1
ATOM 4668 C C . TYR B 1 217 ? 16.516 -21.312 -18.188 1 94.5 217 TYR B C 1
ATOM 4670 O O . TYR B 1 217 ? 15.664 -21.844 -18.906 1 94.5 217 TYR B O 1
ATOM 4678 N N . ILE B 1 218 ? 16.781 -20.078 -18.266 1 93.69 218 ILE B N 1
ATOM 4679 C CA . ILE B 1 218 ? 16.531 -19.219 -19.406 1 93.69 218 ILE B CA 1
ATOM 4680 C C . ILE B 1 218 ? 17.812 -18.516 -19.828 1 93.69 218 ILE B C 1
ATOM 4682 O O . ILE B 1 218 ? 18.75 -18.422 -19.031 1 93.69 218 ILE B O 1
ATOM 4686 N N . PRO B 1 219 ? 17.844 -18.078 -21.047 1 90.62 219 PRO B N 1
ATOM 4687 C CA . PRO B 1 219 ? 19.094 -17.438 -21.484 1 90.62 219 PRO B CA 1
ATOM 4688 C C . PRO B 1 219 ? 19.562 -16.344 -20.531 1 90.62 219 PRO B C 1
ATOM 4690 O O . PRO B 1 219 ? 18.828 -15.367 -20.297 1 90.62 219 PRO B O 1
ATOM 4693 N N . GLY B 1 220 ? 20.75 -16.562 -19.922 1 88.62 220 GLY B N 1
ATOM 4694 C CA . GLY B 1 220 ? 21.375 -15.57 -19.062 1 88.62 220 GLY B CA 1
ATOM 4695 C C . GLY B 1 220 ? 21.047 -15.758 -17.594 1 88.62 220 GLY B C 1
ATOM 4696 O O . GLY B 1 220 ? 21.641 -15.094 -16.734 1 88.62 220 GLY B O 1
ATOM 4697 N N . ILE B 1 221 ? 20.109 -16.656 -17.281 1 93.19 221 ILE B N 1
ATOM 4698 C CA . ILE B 1 221 ? 19.688 -16.859 -15.898 1 93.19 221 ILE B CA 1
ATOM 4699 C C . ILE B 1 221 ? 19.641 -18.359 -15.586 1 93.19 221 ILE B C 1
ATOM 4701 O O . ILE B 1 221 ? 18.953 -19.109 -16.281 1 93.19 221 ILE B O 1
ATOM 4705 N N . PHE B 1 222 ? 20.375 -18.719 -14.648 1 94.19 222 PHE B N 1
ATOM 4706 C CA . PHE B 1 222 ? 20.438 -20.094 -14.188 1 94.19 222 PHE B CA 1
ATOM 4707 C C . PHE B 1 222 ? 20 -20.203 -12.734 1 94.19 222 PHE B C 1
ATOM 4709 O O . PHE B 1 222 ? 20.578 -19.578 -11.852 1 94.19 222 PHE B O 1
ATOM 4716 N N . LEU B 1 223 ? 18.969 -21.047 -12.492 1 95.06 223 LEU B N 1
ATOM 4717 C CA . LEU B 1 223 ? 18.422 -21.203 -11.148 1 95.06 223 LEU B CA 1
ATOM 4718 C C . LEU B 1 223 ? 18.578 -22.641 -10.664 1 95.06 223 LEU B C 1
ATOM 4720 O O . LEU B 1 223 ? 18.266 -23.578 -11.391 1 95.06 223 LEU B O 1
ATOM 4724 N N . ASN B 1 224 ? 19.125 -22.75 -9.469 1 94.31 224 ASN B N 1
ATOM 4725 C CA . ASN B 1 224 ? 19.109 -23.984 -8.711 1 94.31 224 ASN B CA 1
ATOM 4726 C C . ASN B 1 224 ? 18.094 -23.938 -7.578 1 94.31 224 ASN B C 1
ATOM 4728 O O . ASN B 1 224 ? 18.219 -23.141 -6.656 1 94.31 224 ASN B O 1
ATOM 4732 N N . ILE B 1 225 ? 17.125 -24.828 -7.598 1 96 225 ILE B N 1
ATOM 4733 C CA . ILE B 1 225 ? 16.031 -24.766 -6.637 1 96 225 ILE B CA 1
ATOM 4734 C C . ILE B 1 225 ? 15.984 -26.062 -5.824 1 96 225 ILE B C 1
ATOM 4736 O O . ILE B 1 225 ? 15.984 -27.156 -6.391 1 96 225 ILE B O 1
ATOM 4740 N N . CYS B 1 226 ? 15.922 -25.875 -4.57 1 95.12 226 CYS B N 1
ATOM 4741 C CA . CYS B 1 226 ? 15.734 -27.062 -3.73 1 95.12 226 CYS B CA 1
ATOM 4742 C C . CYS B 1 226 ? 14.336 -27.625 -3.898 1 95.12 226 CYS B C 1
ATOM 4744 O O . CYS B 1 226 ? 13.383 -26.891 -4.18 1 95.12 226 CYS B O 1
ATOM 4746 N N . TYR B 1 227 ? 14.242 -28.906 -3.822 1 94.62 227 TYR B N 1
ATOM 4747 C CA . TYR B 1 227 ? 12.938 -29.531 -3.928 1 94.62 227 TYR B CA 1
ATOM 4748 C C . TYR B 1 227 ? 12.875 -30.797 -3.084 1 94.62 227 TYR B C 1
ATOM 4750 O O . TYR B 1 227 ? 13.906 -31.281 -2.605 1 94.62 227 TYR B O 1
ATOM 4758 N N . GLN B 1 228 ? 11.656 -31.203 -2.822 1 91.88 228 GLN B N 1
ATOM 4759 C CA . GLN B 1 228 ? 11.391 -32.5 -2.205 1 91.88 228 GLN B CA 1
ATOM 4760 C C . GLN B 1 228 ? 10.75 -33.469 -3.203 1 91.88 228 GLN B C 1
ATOM 4762 O O . GLN B 1 228 ? 9.781 -33.125 -3.881 1 91.88 228 GLN B O 1
ATOM 4767 N N . SER B 1 229 ? 11.328 -34.625 -3.246 1 87.81 229 SER B N 1
ATOM 4768 C CA . SER B 1 229 ? 10.766 -35.625 -4.133 1 87.81 229 SER B CA 1
ATOM 4769 C C . SER B 1 229 ? 9.523 -36.25 -3.518 1 87.81 229 SER B C 1
ATOM 4771 O O . SER B 1 229 ? 9.484 -36.531 -2.316 1 87.81 229 SER B O 1
ATOM 4773 N N . ILE B 1 230 ? 8.539 -36.344 -4.402 1 82.38 230 ILE B N 1
ATOM 4774 C CA . ILE B 1 230 ? 7.324 -37 -3.939 1 82.38 230 ILE B CA 1
ATOM 4775 C C . ILE B 1 230 ? 7.152 -38.312 -4.664 1 82.38 230 ILE B C 1
ATOM 4777 O O . ILE B 1 230 ? 7.312 -38.406 -5.883 1 82.38 230 ILE B O 1
ATOM 4781 N N . GLU B 1 231 ? 7.172 -39.5 -3.916 1 67.5 231 GLU B N 1
ATOM 4782 C CA . GLU B 1 231 ? 7.055 -40.812 -4.5 1 67.5 231 GLU B CA 1
ATOM 4783 C C . GLU B 1 231 ? 5.766 -40.969 -5.305 1 67.5 231 GLU B C 1
ATOM 4785 O O . GLU B 1 231 ? 5.766 -41.531 -6.395 1 67.5 231 GLU B O 1
ATOM 4790 N N . LYS B 1 232 ? 4.5 -40.688 -4.586 1 63.09 232 LYS B N 1
ATOM 4791 C CA . LYS B 1 232 ? 3.252 -41 -5.289 1 63.09 232 LYS B CA 1
ATOM 4792 C C . LYS B 1 232 ? 2.717 -39.75 -5.992 1 63.09 232 LYS B C 1
ATOM 4794 O O . LYS B 1 232 ? 2.646 -38.656 -5.398 1 63.09 232 LYS B O 1
ATOM 4799 N N . PRO B 1 233 ? 2.57 -40 -7.355 1 55.84 233 PRO B N 1
ATOM 4800 C CA . PRO B 1 233 ? 2.025 -38.906 -8.148 1 55.84 233 PRO B CA 1
ATOM 4801 C C . PRO B 1 233 ? 0.699 -38.375 -7.602 1 55.84 233 PRO B C 1
ATOM 4803 O O . PRO B 1 233 ? -0.056 -39.125 -6.98 1 55.84 233 PRO B O 1
ATOM 4806 N N . TYR B 1 234 ? 0.63 -37.094 -7.566 1 57.25 234 TYR B N 1
ATOM 4807 C CA . TYR B 1 234 ? -0.639 -36.469 -7.195 1 57.25 234 TYR B CA 1
ATOM 4808 C C . TYR B 1 234 ? -1.805 -37.156 -7.887 1 57.25 234 TYR B C 1
ATOM 4810 O O . TYR B 1 234 ? -1.816 -37.312 -9.117 1 57.25 234 TYR B O 1
ATOM 4818 N N . ASN B 1 235 ? -2.477 -38.094 -7.273 1 54.09 235 ASN B N 1
ATOM 4819 C CA . ASN B 1 235 ? -3.648 -38.781 -7.781 1 54.09 235 ASN B CA 1
ATOM 4820 C C . ASN B 1 235 ? -4.859 -37.875 -7.875 1 54.09 235 ASN B C 1
ATOM 4822 O O . ASN B 1 235 ? -5.977 -38.312 -8.133 1 54.09 235 ASN B O 1
ATOM 4826 N N . GLY B 1 236 ? -4.859 -36.719 -7.578 1 55.84 236 GLY B N 1
ATOM 4827 C CA . GLY B 1 236 ? -6.023 -35.875 -7.336 1 55.84 236 GLY B CA 1
ATOM 4828 C C . GLY B 1 236 ? -6.738 -35.469 -8.609 1 55.84 236 GLY B C 1
ATOM 4829 O O . GLY B 1 236 ? -7.633 -34.625 -8.586 1 55.84 236 GLY B O 1
ATOM 4830 N N . LEU B 1 237 ? -6.129 -35.844 -9.766 1 55.53 237 LEU B N 1
ATOM 4831 C CA . LEU B 1 237 ? -6.887 -35.5 -10.961 1 55.53 237 LEU B CA 1
ATOM 4832 C C . LEU B 1 237 ? -8.102 -36.375 -11.133 1 55.53 237 LEU B C 1
ATOM 4834 O O . LEU B 1 237 ? -8.086 -37.312 -11.953 1 55.53 237 LEU B O 1
ATOM 4838 N N . ILE B 1 238 ? -8.656 -36.844 -10.062 1 53.41 238 ILE B N 1
ATOM 4839 C CA . ILE B 1 238 ? -9.695 -37.875 -10.109 1 53.41 238 ILE B CA 1
ATOM 4840 C C . ILE B 1 238 ? -10.898 -37.375 -10.898 1 53.41 238 ILE B C 1
ATOM 4842 O O . ILE B 1 238 ? -11.367 -36.25 -10.672 1 53.41 238 ILE B O 1
ATOM 4846 N N . LYS B 1 239 ? -11.164 -38.062 -12.047 1 57.31 239 LYS B N 1
ATOM 4847 C CA . LYS B 1 239 ? -12.352 -37.906 -12.883 1 57.31 239 LYS B CA 1
ATOM 4848 C C . LYS B 1 239 ? -13.625 -38.156 -12.086 1 57.31 239 LYS B C 1
ATOM 4850 O O . LYS B 1 239 ? -13.844 -39.281 -11.602 1 57.31 239 LYS B O 1
ATOM 4855 N N . GLU B 1 240 ? -14.039 -37.188 -11.297 1 62.41 240 GLU B N 1
ATOM 4856 C CA . GLU B 1 240 ? -15.336 -37.469 -10.695 1 62.41 240 GLU B CA 1
ATOM 4857 C C . GLU B 1 240 ? -16.469 -37.281 -11.695 1 62.41 240 GLU B C 1
ATOM 4859 O O . GLU B 1 240 ? -16.312 -36.594 -12.703 1 62.41 240 GLU B O 1
ATOM 4864 N N . HIS B 1 241 ? -17.406 -38.156 -11.547 1 80 241 HIS B N 1
ATOM 4865 C CA . HIS B 1 241 ? -18.672 -38.062 -12.281 1 80 241 HIS B CA 1
ATOM 4866 C C . HIS B 1 241 ? -19.438 -36.812 -11.938 1 80 241 HIS B C 1
ATOM 4868 O O . HIS B 1 241 ? -19.75 -36.562 -10.773 1 80 241 HIS B O 1
ATOM 4874 N N . TYR B 1 242 ? -19.547 -35.906 -12.891 1 89.69 242 TYR B N 1
ATOM 4875 C CA . TYR B 1 242 ? -20.312 -34.688 -12.711 1 89.69 242 TYR B CA 1
ATOM 4876 C C . TYR B 1 242 ? -21.734 -34.844 -13.219 1 89.69 242 TYR B C 1
ATOM 4878 O O . TYR B 1 242 ? -21.969 -35.5 -14.234 1 89.69 242 TYR B O 1
ATOM 4886 N N . ILE B 1 243 ? -22.609 -34.375 -12.445 1 93.69 243 ILE B N 1
ATOM 4887 C CA . ILE B 1 243 ? -24.031 -34.562 -12.75 1 93.69 243 ILE B CA 1
ATOM 4888 C C . ILE B 1 243 ? -24.531 -33.375 -13.578 1 93.69 243 ILE B C 1
ATOM 4890 O O . ILE B 1 243 ? -25.547 -33.5 -14.266 1 93.69 243 ILE B O 1
ATOM 4894 N N . GLU B 1 244 ? -23.922 -32.281 -13.461 1 94.88 244 GLU B N 1
ATOM 4895 C CA . GLU B 1 244 ? -24.312 -31.094 -14.203 1 94.88 244 GLU B CA 1
ATOM 4896 C C . GLU B 1 244 ? -23.094 -30.312 -14.695 1 94.88 244 GLU B C 1
ATOM 4898 O O . GLU B 1 244 ? -22.047 -30.344 -14.07 1 94.88 244 GLU B O 1
ATOM 4903 N N . LYS B 1 245 ? -23.328 -29.734 -15.852 1 95.31 245 LYS B N 1
ATOM 4904 C CA . LYS B 1 245 ? -22.312 -28.875 -16.469 1 95.31 245 LYS B CA 1
ATOM 4905 C C . LYS B 1 245 ? -22.922 -27.578 -16.984 1 95.31 245 LYS B C 1
ATOM 4907 O O . LYS B 1 245 ? -23.891 -27.609 -17.766 1 95.31 245 LYS B O 1
ATOM 4912 N N . ILE B 1 246 ? -22.359 -26.484 -16.531 1 96.81 246 ILE B N 1
ATOM 4913 C CA . ILE B 1 246 ? -22.906 -25.219 -17 1 96.81 246 ILE B CA 1
ATOM 4914 C C . ILE B 1 246 ? -21.766 -24.25 -17.297 1 96.81 246 ILE B C 1
ATOM 4916 O O . ILE B 1 246 ? -20.656 -24.391 -16.781 1 96.81 246 ILE B O 1
ATOM 4920 N N . ILE B 1 247 ? -22.062 -23.281 -18.156 1 97 247 ILE B N 1
ATOM 4921 C CA . ILE B 1 247 ? -21.141 -22.188 -18.422 1 97 247 ILE B CA 1
ATOM 4922 C C . ILE B 1 247 ? -21.578 -20.953 -17.641 1 97 247 ILE B C 1
ATOM 4924 O O . ILE B 1 247 ? -22.766 -20.562 -17.672 1 97 247 ILE B O 1
ATOM 4928 N N . ILE B 1 248 ? -20.656 -20.406 -16.938 1 96.88 248 ILE B N 1
ATOM 4929 C CA . ILE B 1 248 ? -21.031 -19.266 -16.109 1 96.88 248 ILE B CA 1
ATOM 4930 C C . ILE B 1 248 ? -20.094 -18.094 -16.391 1 96.88 248 ILE B C 1
ATOM 4932 O O . ILE B 1 248 ? -18.984 -18.281 -16.891 1 96.88 248 ILE B O 1
ATOM 4936 N N . GLU B 1 249 ? -20.562 -16.938 -16.062 1 96.06 249 GLU B N 1
ATOM 4937 C CA . GLU B 1 249 ? -19.75 -15.727 -16 1 96.06 249 GLU B CA 1
ATOM 4938 C C . GLU B 1 249 ? -19.328 -15.414 -14.57 1 96.06 249 GLU B C 1
ATOM 4940 O O . GLU B 1 249 ? -20.156 -15.438 -13.656 1 96.06 249 GLU B O 1
ATOM 4945 N N . THR B 1 250 ? -18.062 -15.031 -14.367 1 95.69 250 THR B N 1
ATOM 4946 C CA . THR B 1 250 ? -17.531 -14.961 -13.008 1 95.69 250 THR B CA 1
ATOM 4947 C C . THR B 1 250 ? -17.594 -13.531 -12.477 1 95.69 250 THR B C 1
ATOM 4949 O O . THR B 1 250 ? -17.266 -13.289 -11.312 1 95.69 250 THR B O 1
ATOM 4952 N N . ASP B 1 251 ? -18.078 -12.562 -13.195 1 93.44 251 ASP B N 1
ATOM 4953 C CA . ASP B 1 251 ? -18.031 -11.156 -12.828 1 93.44 251 ASP B CA 1
ATOM 4954 C C . ASP B 1 251 ? -18.812 -10.898 -11.539 1 93.44 251 ASP B C 1
ATOM 4956 O O . ASP B 1 251 ? -18.328 -10.219 -10.633 1 93.44 251 ASP B O 1
ATOM 4960 N N . GLU B 1 252 ? -20.016 -11.477 -11.516 1 93.25 252 GLU B N 1
ATOM 4961 C CA . GLU B 1 252 ? -20.844 -11.242 -10.344 1 93.25 252 GLU B CA 1
ATOM 4962 C C . GLU B 1 252 ? -20.25 -11.914 -9.109 1 93.25 252 GLU B C 1
ATOM 4964 O O . GLU B 1 252 ? -20.375 -11.391 -7.996 1 93.25 252 GLU B O 1
ATOM 4969 N N . ILE B 1 253 ? -19.641 -13.016 -9.328 1 95.81 253 ILE B N 1
ATOM 4970 C CA . ILE B 1 253 ? -18.984 -13.688 -8.211 1 95.81 253 ILE B CA 1
ATOM 4971 C C . ILE B 1 253 ? -17.828 -12.836 -7.703 1 95.81 253 ILE B C 1
ATOM 4973 O O . ILE B 1 253 ? -17.688 -12.625 -6.496 1 95.81 253 ILE B O 1
ATOM 4977 N N . LYS B 1 254 ? -17.078 -12.367 -8.594 1 95 254 LYS B N 1
ATOM 4978 C CA . LYS B 1 254 ? -15.938 -11.531 -8.242 1 95 254 LYS B CA 1
ATOM 4979 C C . LYS B 1 254 ? -16.391 -10.266 -7.512 1 95 254 LYS B C 1
ATOM 4981 O O . LYS B 1 254 ? -15.766 -9.859 -6.531 1 95 254 LYS B O 1
ATOM 4986 N N . LYS B 1 255 ? -17.422 -9.68 -7.992 1 92.94 255 LYS B N 1
ATOM 4987 C CA . LYS B 1 255 ? -17.969 -8.492 -7.348 1 92.94 255 LYS B CA 1
ATOM 4988 C C . LYS B 1 255 ? -18.359 -8.781 -5.906 1 92.94 255 LYS B C 1
ATOM 4990 O O . LYS B 1 255 ? -18.031 -8.023 -4.996 1 92.94 255 LYS B O 1
ATOM 4995 N N . ALA B 1 256 ? -19.047 -9.852 -5.758 1 94.06 256 ALA B N 1
ATOM 4996 C CA . ALA B 1 256 ? -19.484 -10.258 -4.426 1 94.06 256 ALA B CA 1
ATOM 4997 C C . ALA B 1 256 ? -18.281 -10.492 -3.504 1 94.06 256 ALA B C 1
ATOM 4999 O O . ALA B 1 256 ? -18.266 -10.008 -2.371 1 94.06 256 ALA B O 1
ATOM 5000 N N . LEU B 1 257 ? -17.375 -11.164 -4.027 1 95.62 257 LEU B N 1
ATOM 5001 C CA . LEU B 1 257 ? -16.188 -11.492 -3.229 1 95.62 257 LEU B CA 1
ATOM 5002 C C . LEU B 1 257 ? -15.422 -10.234 -2.846 1 95.62 257 LEU B C 1
ATOM 5004 O O . LEU B 1 257 ? -14.906 -10.133 -1.731 1 95.62 257 LEU B O 1
ATOM 5008 N N . ASN B 1 258 ? -15.273 -9.32 -3.717 1 94 258 ASN B N 1
ATOM 5009 C CA . ASN B 1 258 ? -14.602 -8.055 -3.428 1 94 258 ASN B CA 1
ATOM 5010 C C . ASN B 1 258 ? -15.289 -7.305 -2.287 1 94 258 ASN B C 1
ATOM 5012 O O . ASN B 1 258 ? -14.617 -6.766 -1.402 1 94 258 ASN B O 1
ATOM 5016 N N . LYS B 1 259 ? -16.547 -7.297 -2.311 1 92.75 259 LYS B N 1
ATOM 5017 C CA . LYS B 1 259 ? -17.312 -6.609 -1.273 1 92.75 259 LYS B CA 1
ATOM 5018 C C . LYS B 1 259 ? -17.172 -7.316 0.071 1 92.75 259 LYS B C 1
ATOM 5020 O O . LYS B 1 259 ? -16.953 -6.672 1.098 1 92.75 259 LYS B O 1
ATOM 5025 N N . LEU B 1 260 ? -17.234 -8.586 0.018 1 93.81 260 LEU B N 1
ATOM 5026 C CA . LEU B 1 260 ? -17.125 -9.383 1.234 1 93.81 260 LEU B CA 1
ATOM 5027 C C . LEU B 1 260 ? -15.734 -9.242 1.847 1 93.81 260 LEU B C 1
ATOM 5029 O O . LEU B 1 260 ? -15.602 -9.164 3.068 1 93.81 260 LEU B O 1
ATOM 5033 N N . TYR B 1 261 ? -14.812 -9.188 1.038 1 93.94 261 TYR B N 1
ATOM 5034 C CA . TYR B 1 261 ? -13.43 -9.078 1.489 1 93.94 261 TYR B CA 1
ATOM 5035 C C . TYR B 1 261 ? -13.211 -7.797 2.283 1 93.94 261 TYR B C 1
ATOM 5037 O O . TYR B 1 261 ? -12.508 -7.797 3.295 1 93.94 261 TYR B O 1
ATOM 5045 N N . VAL B 1 262 ? -13.742 -6.789 1.805 1 92.62 262 VAL B N 1
ATOM 5046 C CA . VAL B 1 262 ? -13.578 -5.488 2.447 1 92.62 262 VAL B CA 1
ATOM 5047 C C . VAL B 1 262 ? -14.445 -5.422 3.705 1 92.62 262 VAL B C 1
ATOM 5049 O O . VAL B 1 262 ? -14.016 -4.898 4.734 1 92.62 262 VAL B O 1
ATOM 5052 N N . ALA B 1 263 ? -15.57 -6.023 3.715 1 90.5 263 ALA B N 1
ATOM 5053 C CA . ALA B 1 263 ? -16.578 -5.895 4.773 1 90.5 263 ALA B CA 1
ATOM 5054 C C . ALA B 1 263 ? -16.188 -6.734 5.988 1 90.5 263 ALA B C 1
ATOM 5056 O O . ALA B 1 263 ? -16.469 -6.344 7.129 1 90.5 263 ALA B O 1
ATOM 5057 N N . PHE B 1 264 ? -15.539 -7.859 5.684 1 89.88 264 PHE B N 1
ATOM 5058 C CA . PHE B 1 264 ? -15.383 -8.805 6.781 1 89.88 264 PHE B CA 1
ATOM 5059 C C . PHE B 1 264 ? -13.914 -9.141 7.004 1 89.88 264 PHE B C 1
ATOM 5061 O O . PHE B 1 264 ? -13.125 -9.133 6.062 1 89.88 264 PHE B O 1
ATOM 5068 N N . SER B 1 265 ? -13.656 -9.398 8.25 1 84.56 265 SER B N 1
ATOM 5069 C CA . SER B 1 265 ? -12.289 -9.773 8.594 1 84.56 265 SER B CA 1
ATOM 5070 C C . SER B 1 265 ? -12.039 -11.258 8.344 1 84.56 265 SER B C 1
ATOM 5072 O O . SER B 1 265 ? -10.969 -11.641 7.855 1 84.56 265 SER B O 1
ATOM 5074 N N . ASN B 1 266 ? -13.125 -12.031 8.695 1 87 266 ASN B N 1
ATOM 5075 C CA . ASN B 1 266 ? -13.023 -13.469 8.438 1 87 266 ASN B CA 1
ATOM 5076 C C . ASN B 1 266 ? -13.25 -13.789 6.965 1 87 266 ASN B C 1
ATOM 5078 O O . ASN B 1 266 ? -14.172 -13.258 6.344 1 87 266 ASN B O 1
ATOM 5082 N N . ASN B 1 267 ? -12.453 -14.703 6.434 1 90.69 267 ASN B N 1
ATOM 5083 C CA . ASN B 1 267 ? -12.453 -14.906 4.988 1 90.69 267 ASN B CA 1
ATOM 5084 C C . ASN B 1 267 ? -13.312 -16.094 4.59 1 90.69 267 ASN B C 1
ATOM 5086 O O . ASN B 1 267 ? -13.273 -16.547 3.441 1 90.69 267 ASN B O 1
ATOM 5090 N N . ILE B 1 268 ? -14.117 -16.594 5.496 1 93.44 268 ILE B N 1
ATOM 5091 C CA . ILE B 1 268 ? -14.953 -17.734 5.148 1 93.44 268 ILE B CA 1
ATOM 5092 C C . ILE B 1 268 ? -16.359 -17.25 4.77 1 93.44 268 ILE B C 1
ATOM 5094 O O . ILE B 1 268 ? -16.953 -16.438 5.48 1 93.44 268 ILE B O 1
ATOM 5098 N N . ALA B 1 269 ? -16.812 -17.656 3.686 1 95.44 269 ALA B N 1
ATOM 5099 C CA . ALA B 1 269 ? -18.172 -17.422 3.195 1 95.44 269 ALA B CA 1
ATOM 5100 C C . ALA B 1 269 ? -18.75 -18.672 2.564 1 95.44 269 ALA B C 1
ATOM 5102 O O . ALA B 1 269 ? -18.125 -19.734 2.58 1 95.44 269 ALA B O 1
ATOM 5103 N N . PHE B 1 270 ? -20.047 -18.562 2.07 1 96.44 270 PHE B N 1
ATOM 5104 C CA . PHE B 1 270 ? -20.719 -19.734 1.514 1 96.44 270 PHE B CA 1
ATOM 5105 C C . PHE B 1 270 ? -21.312 -19.422 0.151 1 96.44 270 PHE B C 1
ATOM 5107 O O . PHE B 1 270 ? -21.875 -18.328 -0.05 1 96.44 270 PHE B O 1
ATOM 5114 N N . LEU B 1 271 ? -21.109 -20.328 -0.699 1 97 271 LEU B N 1
ATOM 5115 C CA . LEU B 1 271 ? -21.734 -20.312 -2.018 1 97 271 LEU B CA 1
ATOM 5116 C C . LEU B 1 271 ? -22.875 -21.328 -2.09 1 97 271 LEU B C 1
ATOM 5118 O O . LEU B 1 271 ? -22.672 -22.516 -1.809 1 97 271 LEU B O 1
ATOM 5122 N N . ILE B 1 272 ? -24.016 -20.812 -2.428 1 97.38 272 ILE B N 1
ATOM 5123 C CA . ILE B 1 272 ? -25.188 -21.688 -2.602 1 97.38 272 ILE B CA 1
ATOM 5124 C C . ILE B 1 272 ? -25.672 -21.609 -4.047 1 97.38 272 ILE B C 1
ATOM 5126 O O . ILE B 1 272 ? -25.984 -20.531 -4.551 1 97.38 272 ILE B O 1
ATOM 5130 N N . LEU B 1 273 ? -25.656 -22.75 -4.633 1 97.38 273 LEU B N 1
ATOM 5131 C CA . LEU B 1 273 ? -26.203 -22.875 -5.984 1 97.38 273 LEU B CA 1
ATOM 5132 C C . LEU B 1 273 ? -27.531 -23.625 -5.973 1 97.38 273 LEU B C 1
ATOM 5134 O O . LEU B 1 273 ? -27.625 -24.703 -5.375 1 97.38 273 LEU B O 1
ATOM 5138 N N . ASN B 1 274 ? -28.422 -23.062 -6.582 1 96 274 ASN B N 1
ATOM 5139 C CA . ASN B 1 274 ? -29.734 -23.688 -6.629 1 96 274 ASN B CA 1
ATOM 5140 C C . ASN B 1 274 ? -30.516 -23.266 -7.871 1 96 274 ASN B C 1
ATOM 5142 O O . ASN B 1 274 ? -30.094 -22.359 -8.594 1 96 274 ASN B O 1
ATOM 5146 N N . PRO B 1 275 ? -31.641 -24.016 -8.203 1 95.06 275 PRO B N 1
ATOM 5147 C CA . PRO B 1 275 ? -32.406 -23.734 -9.422 1 95.06 275 PRO B CA 1
ATOM 5148 C C . PRO B 1 275 ? -33.031 -22.344 -9.422 1 95.06 275 PRO B C 1
ATOM 5150 O O . PRO B 1 275 ? -33.094 -21.688 -10.469 1 95.06 275 PRO B O 1
ATOM 5153 N N . GLN B 1 276 ? -33.469 -21.844 -8.328 1 92.44 276 GLN B N 1
ATOM 5154 C CA . GLN B 1 276 ? -34.219 -20.609 -8.258 1 92.44 276 GLN B CA 1
ATOM 5155 C C . GLN B 1 276 ? -33.281 -19.406 -8.141 1 92.44 276 GLN B C 1
ATOM 5157 O O . GLN B 1 276 ? -33.344 -18.5 -8.984 1 92.44 276 GLN B O 1
ATOM 5162 N N . THR B 1 277 ? -32.5 -19.484 -7.055 1 91.25 277 THR B N 1
ATOM 5163 C CA . THR B 1 277 ? -31.625 -18.344 -6.801 1 91.25 277 THR B CA 1
ATOM 5164 C C . THR B 1 277 ? -30.312 -18.797 -6.168 1 91.25 277 THR B C 1
ATOM 5166 O O . THR B 1 277 ? -30.312 -19.422 -5.098 1 91.25 277 THR B O 1
ATOM 5169 N N . SER B 1 278 ? -29.328 -18.562 -6.867 1 96.5 278 SER B N 1
ATOM 5170 C CA . SER B 1 278 ? -28.016 -18.797 -6.293 1 96.5 278 SER B CA 1
ATOM 5171 C C . SER B 1 278 ? -27.453 -17.547 -5.633 1 96.5 278 SER B C 1
ATOM 5173 O O . SER B 1 278 ? -27.797 -16.422 -6.027 1 96.5 278 SER B O 1
ATOM 5175 N N . PHE B 1 279 ? -26.688 -17.688 -4.586 1 95.62 279 PHE B N 1
ATOM 5176 C CA . PHE B 1 279 ? -26.141 -16.5 -3.943 1 95.62 279 PHE B CA 1
ATOM 5177 C C . PHE B 1 279 ? -24.875 -16.828 -3.178 1 95.62 279 PHE B C 1
ATOM 5179 O O . PHE B 1 279 ? -24.594 -18 -2.914 1 95.62 279 PHE B O 1
ATOM 5186 N N . ILE B 1 280 ? -24.109 -15.891 -2.902 1 96.12 280 ILE B N 1
ATOM 5187 C CA . ILE B 1 280 ? -23.016 -15.93 -1.926 1 96.12 280 ILE B CA 1
ATOM 5188 C C . ILE B 1 280 ? -23.438 -15.195 -0.656 1 96.12 280 ILE B C 1
ATOM 5190 O O . ILE B 1 280 ? -24.047 -14.125 -0.724 1 96.12 280 ILE B O 1
ATOM 5194 N N . TYR B 1 281 ? -23.219 -15.852 0.441 1 93.44 281 TYR B N 1
ATOM 5195 C CA . TYR B 1 281 ? -23.594 -15.125 1.652 1 93.44 281 TYR B CA 1
ATOM 5196 C C . TYR B 1 281 ? -22.562 -15.344 2.754 1 93.44 281 TYR B C 1
ATOM 5198 O O . TYR B 1 281 ? -21.766 -16.281 2.697 1 93.44 281 TYR B O 1
ATOM 5206 N N . LYS B 1 282 ? -22.484 -14.43 3.67 1 92.88 282 LYS B N 1
ATOM 5207 C CA . LYS B 1 282 ? -21.656 -14.469 4.871 1 92.88 282 LYS B CA 1
ATOM 5208 C C . LYS B 1 282 ? -22.391 -13.883 6.07 1 92.88 282 LYS B C 1
ATOM 5210 O O . LYS B 1 282 ? -23.094 -12.867 5.945 1 92.88 282 LYS B O 1
ATOM 5215 N N . ASP B 1 283 ? -22.266 -14.641 7.09 1 87.88 283 ASP B N 1
ATOM 5216 C CA . ASP B 1 283 ? -22.812 -14.219 8.375 1 87.88 283 ASP B CA 1
ATOM 5217 C C . ASP B 1 283 ? -21.703 -14.039 9.414 1 87.88 283 ASP B C 1
ATOM 5219 O O . ASP B 1 283 ? -20.906 -14.953 9.633 1 87.88 283 ASP B O 1
ATOM 5223 N N . GLU B 1 284 ? -21.547 -12.812 9.914 1 84.88 284 GLU B N 1
ATOM 5224 C CA . GLU B 1 284 ? -20.547 -12.547 10.938 1 84.88 284 GLU B CA 1
ATOM 5225 C C . GLU B 1 284 ? -21.016 -11.477 11.914 1 84.88 284 GLU B C 1
ATOM 5227 O O . GLU B 1 284 ? -21.469 -10.406 11.5 1 84.88 284 GLU B O 1
ATOM 5232 N N . ASN B 1 285 ? -20.766 -11.617 13.25 1 77.69 285 ASN B N 1
ATOM 5233 C CA . ASN B 1 285 ? -21 -10.656 14.32 1 77.69 285 ASN B CA 1
ATOM 5234 C C . ASN B 1 285 ? -22.344 -9.938 14.133 1 77.69 285 ASN B C 1
ATOM 5236 O O . ASN B 1 285 ? -22.406 -8.711 14.164 1 77.69 285 ASN B O 1
ATOM 5240 N N . ASN B 1 286 ? -23.375 -10.602 13.836 1 78 286 ASN B N 1
ATOM 5241 C CA . ASN B 1 286 ? -24.75 -10.094 13.773 1 78 286 ASN B CA 1
ATOM 5242 C C . ASN B 1 286 ? -25.016 -9.367 12.461 1 78 286 ASN B C 1
ATOM 5244 O O . ASN B 1 286 ? -25.891 -8.5 12.398 1 78 286 ASN B O 1
ATOM 5248 N N . SER B 1 287 ? -24.141 -9.609 11.523 1 83.69 287 SER B N 1
ATOM 5249 C CA . SER B 1 287 ? -24.359 -9.039 10.195 1 83.69 287 SER B CA 1
ATOM 5250 C C . SER B 1 287 ? -24.359 -10.125 9.125 1 83.69 287 SER B C 1
ATOM 5252 O O . SER B 1 287 ? -23.688 -11.148 9.266 1 83.69 287 SER B O 1
ATOM 5254 N N . ARG B 1 288 ? -25.172 -9.898 8.211 1 86.94 288 ARG B N 1
ATOM 5255 C CA . ARG B 1 288 ? -25.266 -10.828 7.094 1 86.94 288 ARG B CA 1
ATOM 5256 C C . ARG B 1 288 ? -25.25 -10.086 5.762 1 86.94 288 ARG B C 1
ATOM 5258 O O . ARG B 1 288 ? -25.875 -9.039 5.613 1 86.94 288 ARG B O 1
ATOM 5265 N N . ILE B 1 289 ? -24.453 -10.594 4.914 1 87.62 289 ILE B N 1
ATOM 5266 C CA . ILE B 1 289 ? -24.438 -10.094 3.547 1 87.62 289 ILE B CA 1
ATOM 5267 C C . ILE B 1 289 ? -24.75 -11.227 2.576 1 87.62 289 ILE B C 1
ATOM 5269 O O . ILE B 1 289 ? -24.234 -12.344 2.73 1 87.62 289 ILE B O 1
ATOM 5273 N N . SER B 1 290 ? -25.688 -11 1.74 1 91.31 290 SER B N 1
ATOM 5274 C CA . SER B 1 290 ? -26.016 -11.945 0.681 1 91.31 290 SER B CA 1
ATOM 5275 C C . SER B 1 290 ? -25.969 -11.281 -0.689 1 91.31 290 SER B C 1
ATOM 5277 O O . SER B 1 290 ? -26.391 -10.125 -0.836 1 91.31 290 SER B O 1
ATOM 5279 N N . TRP B 1 291 ? -25.453 -11.977 -1.637 1 92.81 291 TRP B N 1
ATOM 5280 C CA . TRP B 1 291 ? -25.359 -11.508 -3.016 1 92.81 291 TRP B CA 1
ATOM 5281 C C . TRP B 1 291 ? -25.984 -12.516 -3.977 1 92.81 291 TRP B C 1
ATOM 5283 O O . TRP B 1 291 ? -25.531 -13.664 -4.059 1 92.81 291 TRP B O 1
ATOM 5293 N N . LYS B 1 292 ? -26.953 -12.047 -4.68 1 94.31 292 LYS B N 1
ATOM 5294 C CA . LYS B 1 292 ? -27.594 -12.914 -5.66 1 94.31 292 LYS B CA 1
ATOM 5295 C C . LYS B 1 292 ? -26.719 -13.078 -6.906 1 94.31 292 LYS B C 1
ATOM 5297 O O . LYS B 1 292 ? -26.125 -12.109 -7.387 1 94.31 292 LYS B O 1
ATOM 5302 N N . LEU B 1 293 ? -26.625 -14.32 -7.34 1 96.12 293 LEU B N 1
ATOM 5303 C CA . LEU B 1 293 ? -25.844 -14.641 -8.523 1 96.12 293 LEU B CA 1
ATOM 5304 C C . LEU B 1 293 ? -26.734 -15.062 -9.68 1 96.12 293 LEU B C 1
ATOM 5306 O O . LEU B 1 293 ? -27.734 -15.75 -9.477 1 96.12 293 LEU B O 1
ATOM 5310 N N . PRO B 1 294 ? -26.391 -14.625 -10.906 1 93.94 294 PRO B N 1
ATOM 5311 C CA . PRO B 1 294 ? -27.141 -15.078 -12.078 1 93.94 294 PRO B CA 1
ATOM 5312 C C . PRO B 1 294 ? -26.75 -16.484 -12.523 1 93.94 294 PRO B C 1
ATOM 5314 O O . PRO B 1 294 ? -26.375 -16.688 -13.68 1 93.94 294 PRO B O 1
ATOM 5317 N N . ILE B 1 295 ? -26.766 -17.438 -11.672 1 96.06 295 ILE B N 1
ATOM 5318 C CA . ILE B 1 295 ? -26.438 -18.828 -11.914 1 96.06 295 ILE B CA 1
ATOM 5319 C C . ILE B 1 295 ? -27.578 -19.734 -11.469 1 96.06 295 ILE B C 1
ATOM 5321 O O . ILE B 1 295 ? -28.109 -19.578 -10.359 1 96.06 295 ILE B O 1
ATOM 5325 N N . SER B 1 296 ? -27.984 -20.531 -12.328 1 96.5 296 SER B N 1
ATOM 5326 C CA . SER B 1 296 ? -29.031 -21.5 -12.016 1 96.5 296 SER B CA 1
ATOM 5327 C C . SER B 1 296 ? -28.562 -22.922 -12.266 1 96.5 296 SER B C 1
ATOM 5329 O O . SER B 1 296 ? -27.984 -23.219 -13.312 1 96.5 296 SER B O 1
ATOM 5331 N N . THR B 1 297 ? -28.75 -23.766 -11.273 1 97.06 297 THR B N 1
ATOM 5332 C CA . THR B 1 297 ? -28.391 -25.172 -11.391 1 97.06 297 THR B CA 1
ATOM 5333 C C . THR B 1 297 ? -29.625 -26.062 -11.234 1 97.06 297 THR B C 1
ATOM 5335 O O . THR B 1 297 ? -30.688 -25.578 -10.805 1 97.06 297 THR B O 1
ATOM 5338 N N . LYS B 1 298 ? -29.469 -27.266 -11.641 1 96.75 298 LYS B N 1
ATOM 5339 C CA . LYS B 1 298 ? -30.578 -28.188 -11.516 1 96.75 298 LYS B CA 1
ATOM 5340 C C . LYS B 1 298 ? -30.766 -28.641 -10.07 1 96.75 298 LYS B C 1
ATOM 5342 O O . LYS B 1 298 ? -31.891 -28.875 -9.633 1 96.75 298 LYS B O 1
ATOM 5347 N N . ASN B 1 299 ? -29.688 -28.781 -9.352 1 97.12 299 ASN B N 1
ATOM 5348 C CA . ASN B 1 299 ? -29.672 -29.219 -7.953 1 97.12 299 ASN B CA 1
ATOM 5349 C C . ASN B 1 299 ? -29.109 -28.125 -7.039 1 97.12 299 ASN B C 1
ATOM 5351 O O . ASN B 1 299 ? -28.719 -27.062 -7.508 1 97.12 299 ASN B O 1
ATOM 5355 N N . GLN B 1 300 ? -29.234 -28.469 -5.812 1 97.56 300 GLN B N 1
ATOM 5356 C CA . GLN B 1 300 ? -28.703 -27.516 -4.844 1 97.56 300 GLN B CA 1
ATOM 5357 C C . GLN B 1 300 ? -27.328 -27.953 -4.328 1 97.56 300 GLN B C 1
ATOM 5359 O O . GLN B 1 300 ? -27.125 -29.125 -4.031 1 97.56 300 GLN B O 1
ATOM 5364 N N . TYR B 1 301 ? -26.484 -27.016 -4.266 1 97.44 301 TYR B N 1
ATOM 5365 C CA . TYR B 1 301 ? -25.141 -27.266 -3.76 1 97.44 301 TYR B CA 1
ATOM 5366 C C . TYR B 1 301 ? -24.734 -26.203 -2.74 1 97.44 301 TYR B C 1
ATOM 5368 O O . TYR B 1 301 ? -25 -25.016 -2.943 1 97.44 301 TYR B O 1
ATOM 5376 N N . LEU B 1 302 ? -24.172 -26.625 -1.652 1 97.56 302 LEU B N 1
ATOM 5377 C CA . LEU B 1 302 ? -23.578 -25.734 -0.662 1 97.56 302 LEU B CA 1
ATOM 5378 C C . LEU B 1 302 ? -22.078 -25.922 -0.596 1 97.56 302 LEU B C 1
ATOM 5380 O O . LEU B 1 302 ? -21.594 -27.031 -0.358 1 97.56 302 LEU B O 1
ATOM 5384 N N . VAL B 1 303 ? -21.391 -24.797 -0.807 1 96.25 303 VAL B N 1
ATOM 5385 C CA . VAL B 1 303 ? -19.922 -24.859 -0.828 1 96.25 303 VAL B CA 1
ATOM 5386 C C . VAL B 1 303 ? -19.359 -23.797 0.105 1 96.25 303 VAL B C 1
ATOM 5388 O O . VAL B 1 303 ? -19.797 -22.641 0.093 1 96.25 303 VAL B O 1
ATOM 5391 N N . SER B 1 304 ? -18.406 -24.203 0.909 1 95.19 304 SER B N 1
ATOM 5392 C CA . SER B 1 304 ? -17.641 -23.219 1.68 1 95.19 304 SER B CA 1
ATOM 5393 C C . SER B 1 304 ? -16.5 -22.625 0.849 1 95.19 304 SER B C 1
ATOM 5395 O O . SER B 1 304 ? -15.758 -23.359 0.194 1 95.19 304 SER B O 1
ATOM 5397 N N . ILE B 1 305 ? -16.406 -21.344 0.914 1 94.25 305 ILE B N 1
ATOM 5398 C CA . ILE B 1 305 ? -15.375 -20.703 0.106 1 94.25 305 ILE B CA 1
ATOM 5399 C C . ILE B 1 305 ? -14.547 -19.766 0.978 1 94.25 305 ILE B C 1
ATOM 5401 O O . ILE B 1 305 ? -15.016 -19.281 2.008 1 94.25 305 ILE B O 1
ATOM 5405 N N . HIS B 1 306 ? -13.305 -19.672 0.619 1 94 306 HIS B N 1
ATOM 5406 C CA . HIS B 1 306 ? -12.43 -18.641 1.177 1 94 306 HIS B CA 1
ATOM 5407 C C . HIS B 1 306 ? -12.422 -17.391 0.306 1 94 306 HIS B C 1
ATOM 5409 O O . HIS B 1 306 ? -11.938 -17.422 -0.827 1 94 306 HIS B O 1
ATOM 5415 N N . ILE B 1 307 ? -12.812 -16.297 0.81 1 94.5 307 ILE B N 1
ATOM 5416 C CA . ILE B 1 307 ? -13.117 -15.078 0.057 1 94.5 307 ILE B CA 1
ATOM 5417 C C . ILE B 1 307 ? -11.867 -14.609 -0.688 1 94.5 307 ILE B C 1
ATOM 5419 O O . ILE B 1 307 ? -11.883 -14.477 -1.913 1 94.5 307 ILE B O 1
ATOM 5423 N N . LYS B 1 308 ? -10.82 -14.391 0.015 1 93.81 308 LYS B N 1
ATOM 5424 C CA . LYS B 1 308 ? -9.586 -13.859 -0.558 1 93.81 308 LYS B CA 1
ATOM 5425 C C . LYS B 1 308 ? -9 -14.828 -1.579 1 93.81 308 LYS B C 1
ATOM 5427 O O . LYS B 1 308 ? -8.57 -14.414 -2.658 1 93.81 308 LYS B O 1
ATOM 5432 N N . LYS B 1 309 ? -8.992 -16.047 -1.288 1 93.19 309 LYS B N 1
ATOM 5433 C CA . LYS B 1 309 ? -8.375 -17.062 -2.145 1 93.19 309 LYS B CA 1
ATOM 5434 C C . LYS B 1 309 ? -9.195 -17.281 -3.412 1 93.19 309 LYS B C 1
ATOM 5436 O O . LYS B 1 309 ? -8.641 -17.375 -4.508 1 93.19 309 LYS B O 1
ATOM 5441 N N . MET B 1 310 ? -10.461 -17.359 -3.26 1 94.69 310 MET B N 1
ATOM 5442 C CA . MET B 1 310 ? -11.312 -17.547 -4.434 1 94.69 310 MET B CA 1
ATOM 5443 C C . MET B 1 310 ? -11.203 -16.344 -5.375 1 94.69 310 MET B C 1
ATOM 5445 O O . MET B 1 310 ? -11.195 -16.516 -6.598 1 94.69 310 MET B O 1
ATOM 5449 N N . ARG B 1 311 ? -11.133 -15.18 -4.754 1 93.81 311 ARG B N 1
ATOM 5450 C CA . ARG B 1 311 ? -10.922 -13.992 -5.566 1 93.81 311 ARG B CA 1
ATOM 5451 C C . ARG B 1 311 ? -9.633 -14.102 -6.383 1 93.81 311 ARG B C 1
ATOM 5453 O O . ARG B 1 311 ? -9.633 -13.836 -7.586 1 93.81 311 ARG B O 1
ATOM 5460 N N . SER B 1 312 ? -8.57 -14.492 -5.785 1 94.31 312 SER B N 1
ATOM 5461 C CA . SER B 1 312 ? -7.273 -14.641 -6.434 1 94.31 312 SER B CA 1
ATOM 5462 C C . SER B 1 312 ? -7.328 -15.688 -7.539 1 94.31 312 SER B C 1
ATOM 5464 O O . SER B 1 312 ? -6.742 -15.5 -8.609 1 94.31 312 SER B O 1
ATOM 5466 N N . ILE B 1 313 ? -8.031 -16.734 -7.25 1 95.81 313 ILE B N 1
ATOM 5467 C CA . ILE B 1 313 ? -8.164 -17.828 -8.211 1 95.81 313 ILE B CA 1
ATOM 5468 C C . ILE B 1 313 ? -8.938 -17.344 -9.438 1 95.81 313 ILE B C 1
ATOM 5470 O O . ILE B 1 313 ? -8.477 -17.5 -10.57 1 95.81 313 ILE B O 1
ATOM 5474 N N . LEU B 1 314 ? -10.031 -16.672 -9.227 1 96.25 314 LEU B N 1
ATOM 5475 C CA . LEU B 1 314 ? -10.922 -16.281 -10.32 1 96.25 314 LEU B CA 1
ATOM 5476 C C . LEU B 1 314 ? -10.297 -15.164 -11.156 1 96.25 314 LEU B C 1
ATOM 5478 O O . LEU B 1 314 ? -10.602 -15.031 -12.344 1 96.25 314 LEU B O 1
ATOM 5482 N N . THR B 1 315 ? -9.469 -14.367 -10.539 1 94.94 315 THR B N 1
ATOM 5483 C CA . THR B 1 315 ? -8.797 -13.305 -11.281 1 94.94 315 THR B CA 1
ATOM 5484 C C . THR B 1 315 ? -7.836 -13.891 -12.312 1 94.94 315 THR B C 1
ATOM 5486 O O . THR B 1 315 ? -7.477 -13.219 -13.281 1 94.94 315 THR B O 1
ATOM 5489 N N . ARG B 1 316 ? -7.445 -15.094 -12.164 1 94.75 316 ARG B N 1
ATOM 5490 C CA . ARG B 1 316 ? -6.496 -15.734 -13.062 1 94.75 316 ARG B CA 1
ATOM 5491 C C . ARG B 1 316 ? -7.215 -16.609 -14.078 1 94.75 316 ARG B C 1
ATOM 5493 O O . ARG B 1 316 ? -6.574 -17.344 -14.844 1 94.75 316 ARG B O 1
ATOM 5500 N N . MET B 1 317 ? -8.508 -16.547 -14.023 1 95.31 317 MET B N 1
ATOM 5501 C CA . MET B 1 317 ? -9.344 -17.25 -15 1 95.31 317 MET B CA 1
ATOM 5502 C C . MET B 1 317 ? -10.078 -16.266 -15.898 1 95.31 317 MET B C 1
ATOM 5504 O O . MET B 1 317 ? -10.148 -15.07 -15.594 1 95.31 317 MET B O 1
ATOM 5508 N N . ASN B 1 318 ? -10.594 -16.828 -16.953 1 93.69 318 ASN B N 1
ATOM 5509 C CA . ASN B 1 318 ? -11.367 -15.984 -17.875 1 93.69 318 ASN B CA 1
ATOM 5510 C C . ASN B 1 318 ? -12.727 -15.625 -17.281 1 93.69 318 ASN B C 1
ATOM 5512 O O . ASN B 1 318 ? -13.141 -16.188 -16.266 1 93.69 318 ASN B O 1
ATOM 5516 N N . LYS B 1 319 ? -13.352 -14.75 -17.953 1 94.75 319 LYS B N 1
ATOM 5517 C CA . LYS B 1 319 ? -14.68 -14.312 -17.531 1 94.75 319 LYS B CA 1
ATOM 5518 C C . LYS B 1 319 ? -15.695 -15.445 -17.656 1 94.75 319 LYS B C 1
ATOM 5520 O O . LYS B 1 319 ? -16.531 -15.625 -16.766 1 94.75 319 LYS B O 1
ATOM 5525 N N . LYS B 1 320 ? -15.602 -16.141 -18.719 1 96.69 320 LYS B N 1
ATOM 5526 C CA . LYS B 1 320 ? -16.484 -17.281 -18.953 1 96.69 320 LYS B CA 1
ATOM 5527 C C . LYS B 1 320 ? -15.758 -18.594 -18.688 1 96.69 320 LYS B C 1
ATOM 5529 O O . LYS B 1 320 ? -14.703 -18.859 -19.266 1 96.69 320 LYS B O 1
ATOM 5534 N N . ILE B 1 321 ? -16.344 -19.328 -17.766 1 97.31 321 ILE B N 1
ATOM 5535 C CA . ILE B 1 321 ? -15.711 -20.609 -17.422 1 97.31 321 ILE B CA 1
ATOM 5536 C C . ILE B 1 321 ? -16.781 -21.703 -17.344 1 97.31 321 ILE B C 1
ATOM 5538 O O . ILE B 1 321 ? -17.969 -21.406 -17.344 1 97.31 321 ILE B O 1
ATOM 5542 N N . THR B 1 322 ? -16.297 -22.922 -17.375 1 96.94 322 THR B N 1
ATOM 5543 C CA . THR B 1 322 ? -17.188 -24.078 -17.234 1 96.94 322 THR B CA 1
ATOM 5544 C C . THR B 1 322 ? -17.234 -24.547 -15.789 1 96.94 322 THR B C 1
ATOM 5546 O O . THR B 1 322 ? -16.188 -24.688 -15.141 1 96.94 322 THR B O 1
ATOM 5549 N N . LEU B 1 323 ? -18.391 -24.75 -15.305 1 96.81 323 LEU B N 1
ATOM 5550 C CA . LEU B 1 323 ? -18.609 -25.281 -13.969 1 96.81 323 LEU B CA 1
ATOM 5551 C C . LEU B 1 323 ? -19.156 -26.719 -14.031 1 96.81 323 LEU B C 1
ATOM 5553 O O . LEU B 1 323 ? -20.203 -26.953 -14.633 1 96.81 323 LEU B O 1
ATOM 5557 N N . TYR B 1 324 ? -18.344 -27.594 -13.492 1 96.25 324 TYR B N 1
ATOM 5558 C CA . TYR B 1 324 ? -18.781 -28.984 -13.336 1 96.25 324 TYR B CA 1
ATOM 5559 C C . TYR B 1 324 ? -19.266 -29.25 -11.914 1 96.25 324 TYR B C 1
ATOM 5561 O O . TYR B 1 324 ? -18.578 -28.906 -10.945 1 96.25 324 TYR B O 1
ATOM 5569 N N . LEU B 1 325 ? -20.422 -29.781 -11.773 1 96.38 325 LEU B N 1
ATOM 5570 C CA . LEU B 1 325 ? -21.031 -29.984 -10.461 1 96.38 325 LEU B CA 1
ATOM 5571 C C . LEU B 1 325 ? -21.266 -31.453 -10.18 1 96.38 325 LEU B C 1
ATOM 5573 O O . LEU B 1 325 ? -21.906 -32.156 -10.969 1 96.38 325 LEU B O 1
ATOM 5577 N N . GLY B 1 326 ? -20.625 -31.844 -9.133 1 93.81 326 GLY B N 1
ATOM 5578 C CA . GLY B 1 326 ? -20.859 -33.188 -8.609 1 93.81 326 GLY B CA 1
ATOM 5579 C C . GLY B 1 326 ? -21.359 -33.188 -7.18 1 93.81 326 GLY B C 1
ATOM 5580 O O . GLY B 1 326 ? -21.375 -32.156 -6.523 1 93.81 326 GLY B O 1
ATOM 5581 N N . LYS B 1 327 ? -21.766 -34.406 -6.66 1 93.75 327 LYS B N 1
ATOM 5582 C CA . LYS B 1 327 ? -22.328 -34.531 -5.316 1 93.75 327 LYS B CA 1
ATOM 5583 C C . LYS B 1 327 ? -21.312 -34.125 -4.254 1 93.75 327 LYS B C 1
ATOM 5585 O O . LYS B 1 327 ? -21.672 -33.594 -3.207 1 93.75 327 LYS B O 1
ATOM 5590 N N . ASN B 1 328 ? -20.078 -34.375 -4.574 1 91.44 328 ASN B N 1
ATOM 5591 C CA . ASN B 1 328 ? -19.062 -34.188 -3.543 1 91.44 328 ASN B CA 1
ATOM 5592 C C . ASN B 1 328 ? -18.156 -33 -3.844 1 91.44 328 ASN B C 1
ATOM 5594 O O . ASN B 1 328 ? -17.453 -32.5 -2.961 1 91.44 328 ASN B O 1
ATOM 5598 N N . GLU B 1 329 ? -18.188 -32.594 -5.09 1 92.88 329 GLU B N 1
ATOM 5599 C CA . GLU B 1 329 ? -17.297 -31.469 -5.43 1 92.88 329 GLU B CA 1
ATOM 5600 C C . GLU B 1 329 ? -17.844 -30.672 -6.605 1 92.88 329 GLU B C 1
ATOM 5602 O O . GLU B 1 329 ? -18.656 -31.172 -7.395 1 92.88 329 GLU B O 1
ATOM 5607 N N . ILE B 1 330 ? -17.453 -29.484 -6.676 1 94.88 330 ILE B N 1
ATOM 5608 C CA . ILE B 1 330 ? -17.656 -28.656 -7.867 1 94.88 330 ILE B CA 1
ATOM 5609 C C . ILE B 1 330 ? -16.297 -28.219 -8.414 1 94.88 330 ILE B C 1
ATOM 5611 O O . ILE B 1 330 ? -15.359 -27.984 -7.652 1 94.88 330 ILE B O 1
ATOM 5615 N N . VAL B 1 331 ? -16.234 -28.094 -9.742 1 95.12 331 VAL B N 1
ATOM 5616 C CA . VAL B 1 331 ? -14.953 -27.766 -10.367 1 95.12 331 VAL B CA 1
ATOM 5617 C C . VAL B 1 331 ? -15.125 -26.609 -11.336 1 95.12 331 VAL B C 1
ATOM 5619 O O . VAL B 1 331 ? -15.945 -26.672 -12.258 1 95.12 331 VAL B O 1
ATOM 5622 N N . PHE B 1 332 ? -14.406 -25.547 -11.07 1 95.88 332 PHE B N 1
ATOM 5623 C CA . PHE B 1 332 ? -14.273 -24.453 -12.039 1 95.88 332 PHE B CA 1
ATOM 5624 C C . PHE B 1 332 ? -13.164 -24.766 -13.031 1 95.88 332 PHE B C 1
ATOM 5626 O O . PHE B 1 332 ? -12.023 -25.016 -12.641 1 95.88 332 PHE B O 1
ATOM 5633 N N . VAL B 1 333 ? -13.516 -24.734 -14.305 1 95.38 333 VAL B N 1
ATOM 5634 C CA . VAL B 1 333 ? -12.531 -25.109 -15.32 1 95.38 333 VAL B CA 1
ATOM 5635 C C . VAL B 1 333 ? -12.398 -23.984 -16.344 1 95.38 333 VAL B C 1
ATOM 5637 O O . VAL B 1 333 ? -13.398 -23.516 -16.906 1 95.38 333 VAL B O 1
ATOM 5640 N N . ASN B 1 334 ? -11.227 -23.516 -16.547 1 96.06 334 ASN B N 1
ATOM 5641 C CA . ASN B 1 334 ? -10.844 -22.594 -17.609 1 96.06 334 ASN B CA 1
ATOM 5642 C C . ASN B 1 334 ? -9.609 -23.094 -18.359 1 96.06 334 ASN B C 1
ATOM 5644 O O . ASN B 1 334 ? -8.484 -22.875 -17.922 1 96.06 334 ASN B O 1
ATOM 5648 N N . LYS B 1 335 ? -9.875 -23.734 -19.547 1 92.69 335 LYS B N 1
ATOM 5649 C CA . LYS B 1 335 ? -8.773 -24.312 -20.312 1 92.69 335 LYS B CA 1
ATOM 5650 C C . LYS B 1 335 ? -7.941 -25.266 -19.453 1 92.69 335 LYS B C 1
ATOM 5652 O O . LYS B 1 335 ? -8.445 -26.281 -18.984 1 92.69 335 LYS B O 1
ATOM 5657 N N . ASN B 1 336 ? -6.699 -24.828 -19.094 1 92.56 336 ASN B N 1
ATOM 5658 C CA . ASN B 1 336 ? -5.781 -25.703 -18.375 1 92.56 336 ASN B CA 1
ATOM 5659 C C . ASN B 1 336 ? -5.801 -25.438 -16.875 1 92.56 336 ASN B C 1
ATOM 5661 O O . ASN B 1 336 ? -4.988 -25.984 -16.125 1 92.56 336 ASN B O 1
ATOM 5665 N N . PHE B 1 337 ? -6.723 -24.656 -16.422 1 95.56 337 PHE B N 1
ATOM 5666 C CA . PHE B 1 337 ? -6.82 -24.297 -15.008 1 95.56 337 PHE B CA 1
ATOM 5667 C C . PHE B 1 337 ? -8.078 -24.906 -14.383 1 95.56 337 PHE B C 1
ATOM 5669 O O . PHE B 1 337 ? -9.18 -24.703 -14.883 1 95.56 337 PHE B O 1
ATOM 5676 N N . LYS B 1 338 ? -7.859 -25.594 -13.297 1 94.31 338 LYS B N 1
ATOM 5677 C CA . LYS B 1 338 ? -8.969 -26.219 -12.586 1 94.31 338 LYS B CA 1
ATOM 5678 C C . LYS B 1 338 ? -8.922 -25.906 -11.102 1 94.31 338 LYS B C 1
ATOM 5680 O O . LYS B 1 338 ? -7.855 -25.922 -10.484 1 94.31 338 LYS B O 1
ATOM 5685 N N . SER B 1 339 ? -10.031 -25.578 -10.586 1 95.12 339 SER B N 1
ATOM 5686 C CA . SER B 1 339 ? -10.203 -25.391 -9.148 1 95.12 339 SER B CA 1
ATOM 5687 C C . SER B 1 339 ? -11.352 -26.25 -8.609 1 95.12 339 SER B C 1
ATOM 5689 O O . SER B 1 339 ? -12.5 -26.078 -9.016 1 95.12 339 SER B O 1
ATOM 5691 N N . ARG B 1 340 ? -11 -27.094 -7.688 1 93.38 340 ARG B N 1
ATOM 5692 C CA . ARG B 1 340 ? -11.953 -28.047 -7.125 1 93.38 340 ARG B CA 1
ATOM 5693 C C . ARG B 1 340 ? -12.344 -27.656 -5.703 1 93.38 340 ARG B C 1
ATOM 5695 O O . ARG B 1 340 ? -11.477 -27.422 -4.855 1 93.38 340 ARG B O 1
ATOM 5702 N N . PHE B 1 341 ? -13.609 -27.578 -5.5 1 93.81 341 PHE B N 1
ATOM 5703 C CA . PHE B 1 341 ? -14.125 -27.266 -4.176 1 93.81 341 PHE B CA 1
ATOM 5704 C C . PHE B 1 341 ? -14.984 -28.406 -3.641 1 93.81 341 PHE B C 1
ATOM 5706 O O . PHE B 1 341 ? -15.742 -29.016 -4.391 1 93.81 341 PHE B O 1
ATOM 5713 N N . LYS B 1 342 ? -14.875 -28.609 -2.357 1 92.06 342 LYS B N 1
ATOM 5714 C CA . LYS B 1 342 ? -15.695 -29.625 -1.707 1 92.06 342 LYS B CA 1
ATOM 5715 C C . LYS B 1 342 ? -17.125 -29.125 -1.493 1 92.06 342 LYS B C 1
ATOM 5717 O O . LYS B 1 342 ? -17.328 -27.984 -1.079 1 92.06 342 LYS B O 1
ATOM 5722 N N . VAL B 1 343 ? -18.078 -29.984 -1.784 1 94.5 343 VAL B N 1
ATOM 5723 C CA . VAL B 1 343 ? -19.484 -29.703 -1.503 1 94.5 343 VAL B CA 1
ATOM 5724 C C . VAL B 1 343 ? -19.828 -30.141 -0.08 1 94.5 343 VAL B C 1
ATOM 5726 O O . VAL B 1 343 ? -19.641 -31.297 0.279 1 94.5 343 VAL B O 1
ATOM 5729 N N . LEU B 1 344 ? -20.328 -29.234 0.638 1 95.44 344 LEU B N 1
ATOM 5730 C CA . LEU B 1 344 ? -20.688 -29.531 2.02 1 95.44 344 LEU B CA 1
ATOM 5731 C C . LEU B 1 344 ? -22.047 -30.219 2.092 1 95.44 344 LEU B C 1
ATOM 5733 O O . LEU B 1 344 ? -22.234 -31.141 2.9 1 95.44 344 LEU B O 1
ATOM 5737 N N . GLU B 1 345 ? -22.953 -29.703 1.317 1 96.75 345 GLU B N 1
ATOM 5738 C CA . GLU B 1 345 ? -24.297 -30.266 1.27 1 96.75 345 GLU B CA 1
ATOM 5739 C C . GLU B 1 345 ? -24.828 -30.312 -0.161 1 96.75 345 GLU B C 1
ATOM 5741 O O . GLU B 1 345 ? -24.688 -29.344 -0.912 1 96.75 345 GLU B O 1
ATOM 5746 N N . PHE B 1 346 ? -25.344 -31.438 -0.503 1 95.81 346 PHE B N 1
ATOM 5747 C CA . PHE B 1 346 ? -25.984 -31.641 -1.801 1 95.81 346 PHE B CA 1
ATOM 5748 C C . PHE B 1 346 ? -27.438 -32.062 -1.633 1 95.81 346 PHE B C 1
ATOM 5750 O O . PHE B 1 346 ? -27.766 -32.875 -0.79 1 95.81 346 PHE B O 1
ATOM 5757 N N . LYS B 1 347 ? -28.297 -31.406 -2.359 1 96.44 347 LYS B N 1
ATOM 5758 C CA . LYS B 1 347 ? -29.719 -31.766 -2.385 1 96.44 347 LYS B CA 1
ATOM 5759 C C . LYS B 1 347 ? -30.203 -31.953 -3.818 1 96.44 347 LYS B C 1
ATOM 5761 O O . LYS B 1 347 ? -30.141 -31.016 -4.625 1 96.44 347 LYS B O 1
ATOM 5766 N N . LYS B 1 348 ? -30.719 -33.125 -4.035 1 94.19 348 LYS B N 1
ATOM 5767 C CA . LYS B 1 348 ? -31.312 -33.406 -5.344 1 94.19 348 LYS B CA 1
ATOM 5768 C C . LYS B 1 348 ? -32.688 -32.781 -5.449 1 94.19 348 LYS B C 1
ATOM 5770 O O . LYS B 1 348 ? -33.531 -32.969 -4.566 1 94.19 348 LYS B O 1
ATOM 5775 N N . LEU B 1 349 ? -32.844 -31.969 -6.52 1 88.94 349 LEU B N 1
ATOM 5776 C CA . LEU B 1 349 ? -34.125 -31.328 -6.727 1 88.94 349 LEU B CA 1
ATOM 5777 C C . LEU B 1 349 ? -34.75 -31.766 -8.055 1 88.94 349 LEU B C 1
ATOM 5779 O O . LEU B 1 349 ? -34.031 -32.094 -8.992 1 88.94 349 LEU B O 1
#

Nearest PDB structures (foldseek):
  7ybd-assembly1_A-2  TM=8.383E-01  e=1.998E-19  Clostridioides difficile
  6amq-assembly2_D  TM=8.094E-01  e=4.403E-20  Enterobacter cloacae EcWSU1
  6fvl-assembly1_B  TM=8.305E-01  e=1.998E-19  Escherichia coli K-12
  4n95-assembly1_A  TM=8.204E-01  e=4.492E-19  Escherichia coli K-12
  8ciy-assembly1_A-2  TM=7.568E-01  e=2.079E-17  Escherichia coli

Sequence (698 aa):
MEGWITLSRLKKMTKFLDYFCGNIEPMHRNIYFFYENGLKIYATDGCAKVMINFSREFLPFSGTAIVPIRYLKGLLRGTPKQSDDIIKIIINKEKMEFELENMTMNIDINRKEQNIELNKKFKVLSEGPLKEFIKALDFVSISANEGDNISIFSRNNKLYFSYSCNYYQLISSSFKTKSDFSFQIPYTTSRHLVKALSNFKDVNMNLGIKNNNLIFYIPGIFLNICYQSIEKPYNGLIKEHYIEKIIIETDEIKKALNKLYVAFSNNIAFLILNPQTSFIYKDENNSRISWKLPISTKNQYLVSIHIKKMRSILTRMNKKITLYLGKNEIVFVNKNFKSRFKVLEFKKLMEGWITLSRLKKMTKFLDYFCGNIEPMHRNIYFFYENGLKIYATDGCAKVMINFSREFLPFSGTAIVPIRYLKGLLRGTPKQSDDIIKIIINKEKMEFELENMTMNIDINRKEQNIELNKKFKVLSEGPLKEFIKALDFVSISANEGDNISIFSRNNKLYFSYSCNYYQLISSSFKTKSDFSFQIPYTTSRHLVKALSNFKDVNMNLGIKNNNLIFYIPGIFLNICYQSIEKPYNGLIKEHYIEKIIIETDEIKKALNKLYVAFSNNIAFLILNPQTSFIYKDENNSRISWKLPISTKNQYLVSIHIKKMRSILTRMNKKITLYLGKNEIVFVNKNFKSRFKVLEFKKL